Protein AF-A0A923S3T4-F1 (afdb_monomer)

Radius of gyration: 33.27 Å; Cα contacts (8 Å, |Δi|>4): 1297; chains: 1; bounding box: 124×76×92 Å

Foldseek 3Di:
DDDDDDDDDDDDDDDDDDDDDYDDDDDDDDDDDDPDDDPDDPDPDPPPADPQLCQQEPPVQLVVCQVVLVPWKFKKKWAFDDDDDDDDPDPVSVVVVQVVRLVVLVVLVVVLCVQLPDPQWAFPDDDSSHNMTTIIGNHSVSVSSSSPDPGTRHMGGPDDDDQFVVQQCVLQPQVVCVVVVQQLAPAEEEEAEQAAPQCFVLQVNAPDQCPPVSGQANATEEQQDPPVDRGPACLSHQLVQLLCSRRVNYHYHYQRQDDHPDGDLVSVLVSLVVCLVCCVVRVYQEYEALDFDPPAWDLAADQVASCQVSLVSCLVSNYQYQYQQFFQQAARTGGPPCSHPRYQYEFAAASAWDAKDDDPRDIDRTHHHLAGDSRTHYHPSHLAYGHFAQRQGSNDTDGGSSNGRSSLSSLSSSCCDPPAPVPDRPVSSSLLQFQQFCWGAHPVHRDIGGYNHSVSSRDQDCGLALLSVVQLLCLQQQLFFDALVSSVVRRVLCVVQVAGSDLQSLLVCCVPGPSSVCSLVCSCPPPSSCVVAPPPQQLLNLQQVSCCSQALHGDDPVRSCVLNVCCVVPVDPSSSSSSVVNNVQCVVVDQSVLQNSLLSLLSVLLNVVCDDPLLSVLCDDDVLSVLRSVLSSPGHNPDDSVVSSVVSVVSSVVSSVPDD

Organism: NCBI:txid2079448

Secondary structure (DSSP, 8-state):
---------------------------------S--PPPPPPP---TT--HHHHTTS-HHHHHHHHHHHTTS-EEEEEEE--------SSHHHHHHHHHHHHHHHHHHHHHHHHHH-BTTEEEEEEETTTTEEEEEE-SHHHHHHHHH-TTEEEEEE------THHHHHHHTTHHHHHHTT-S-TT-EEEEEESB--TTSGGGT--SBTTBSTT-SEEEEEE-S-----SBSSSHHHHHHHHHHHHSTT-EEEEEE--BTTB--HHHHHHHHHHHHHTHHHHTEEEEEE----TT--BSS--TTSTTHHHHHHHHHTT-EEEEE--SS--SS-B-TTTTSTT-EEEEEE-SS--S-EEETTEEESS--TTPBPTT---STT--EEEE-SSEEETTEEE-SHHHHHHHHHHHHHHHTSTTS-TT--HHHHHHHHHHHSEEEE-TTT--EEEE--HHHHTS----SSHHHHHHHHIIIIISSPPPHHHHHHHHHHHHHTT--SSHHHHHHHTTT-HHHHHHHHHHHTSHHHHHHS-TTS-HHHHHHHHHHHHHSSPPPHHHHHHHHHHHHTTSS-HHHHHHHHHHHHHHHTSHHHHHHHHHHHHHHHHHHH--SHHHHHHS-HHHHHHHHHHHHHT--TT--TTTTHHHHHHHHHHHHTT--

Mean predicted aligned error: 18.48 Å

Solvent-accessible surface area (backbone atoms only — not comparable to full-atom values): 34644 Å² total; per-residue (Å²): 139,84,86,88,87,82,90,86,83,85,91,88,79,84,87,88,85,85,89,86,86,85,90,86,82,91,86,86,91,84,89,86,84,96,86,70,85,72,79,80,75,76,74,84,74,65,87,91,61,56,73,76,31,53,73,24,35,56,71,68,60,50,55,50,50,48,59,43,28,77,78,39,66,43,58,30,36,41,33,39,65,75,83,79,88,80,90,61,94,44,73,67,50,40,52,51,52,51,52,54,48,30,55,51,30,49,54,52,51,50,54,52,46,71,77,54,56,53,94,35,35,42,83,76,43,81,44,65,92,41,50,38,36,36,30,35,28,49,31,57,68,36,50,49,54,52,42,65,34,84,63,43,52,35,50,43,76,66,72,91,84,73,76,38,51,69,41,38,35,57,70,25,30,33,61,65,32,43,75,70,73,46,25,3,45,82,20,15,36,34,39,47,32,37,21,39,57,44,54,40,71,72,28,48,45,20,82,45,62,42,26,52,84,68,16,29,36,55,38,73,47,72,64,50,54,90,73,85,60,50,35,86,74,48,60,19,28,24,36,51,24,36,21,39,65,49,7,66,44,27,33,33,32,29,28,14,19,27,58,77,96,45,63,52,72,70,23,47,51,49,46,52,52,51,50,52,75,39,20,81,87,55,36,36,45,21,34,26,34,55,53,60,46,86,92,45,80,32,66,52,77,33,71,87,40,91,45,19,66,57,34,46,52,29,44,75,68,54,25,46,42,21,17,8,14,31,62,73,34,36,54,54,17,22,10,50,57,26,24,15,50,66,45,44,17,16,18,18,14,24,42,47,70,73,51,59,48,79,52,101,79,38,68,35,85,58,47,30,56,62,35,54,40,60,35,24,12,28,36,85,71,46,53,32,30,27,47,10,49,68,42,36,19,65,92,38,70,48,65,35,9,38,46,6,15,21,47,53,31,11,45,49,26,25,38,53,6,84,86,62,47,50,85,52,50,74,64,51,52,51,47,33,40,45,74,37,15,49,83,30,58,32,86,88,63,69,52,70,41,18,28,45,23,51,54,55,34,63,54,78,70,52,49,74,31,41,52,37,35,42,30,41,46,28,26,39,68,66,29,22,52,38,50,60,66,57,36,52,51,54,19,49,48,35,54,75,53,72,46,60,27,38,54,54,60,32,51,68,31,40,86,76,34,71,48,46,31,51,53,50,48,46,55,47,70,28,74,67,28,42,70,77,56,40,90,88,55,49,58,55,58,47,51,30,51,38,28,31,41,37,38,49,40,75,53,52,73,68,61,38,53,52,55,28,50,35,39,76,72,62,79,35,52,73,47,56,44,50,49,46,54,56,23,52,32,50,75,66,65,43,65,49,21,40,5,37,42,38,36,32,36,46,23,50,55,44,28,65,70,46,71,47,74,66,42,52,64,27,66,47,62,71,69,32,52,49,54,42,25,59,56,46,57,74,34,28,55,83,54,55,60,73,76,42,46,61,58,44,54,52,49,50,54,54,29,47,70,66,55,133

InterPro domains:
  IPR000209 Peptidase S8/S53 domain [PF00082] (184-426)
  IPR015500 Peptidase S8, subtilisin-related [PR00723] (184-203)
  IPR015500 Peptidase S8, subtilisin-related [PR00723] (231-244)
  IPR015500 Peptidase S8, subtilisin-related [PR00723] (399-415)
  IPR022398 Peptidase S8, subtilisin, His-active site [PS00137] (235-245)
  IPR023828 Peptidase S8, subtilisin, Ser-active site [PS00138] (400-410)
  IPR025282 Domain of unknown function DUF4214 [PF13946] (522-583)
  IPR036852 Peptidase S8/S53 domain superfamily [G3DSA:3.40.50.200] (167-463)
  IPR036852 Peptidase S8/S53 domain superfamily [SSF52743] (152-428)
  IPR050131 Subtilisin-like serine protease [PTHR43806] (141-420)

Nearest PDB structures (foldseek):
  3lpa-assembly1_A  TM=7.511E-01  e=7.456E-12  Dichelobacter nodosus VCS1703A
  3lpd-assembly1_A  TM=7.662E-01  e=2.166E-11  Dichelobacter nodosus VCS1703A
  7w2a-assembly2_B  TM=7.311E-01  e=2.279E-11  Burkholderia gladioli pv. gladioli
  3lpc-assembly1_A  TM=6.892E-01  e=1.064E-11  Dichelobacter nodosus
  4zoq-assembly5_M  TM=7.182E-01  e=2.654E-11  Bacillus licheniformis

Structure (mmCIF, N/CA/C/O backbone):
data_AF-A0A923S3T4-F1
#
_entry.id   AF-A0A923S3T4-F1
#
loop_
_atom_site.group_PDB
_atom_site.id
_atom_site.type_symbol
_atom_site.label_atom_id
_atom_site.label_alt_id
_atom_site.label_comp_id
_atom_site.label_asym_id
_atom_site.label_entity_id
_atom_site.label_seq_id
_atom_site.pdbx_PDB_ins_code
_atom_site.Cartn_x
_atom_site.Cartn_y
_atom_site.Cartn_z
_atom_site.occupancy
_atom_site.B_iso_or_equiv
_atom_site.auth_seq_id
_atom_site.auth_comp_id
_atom_site.auth_asym_id
_atom_site.auth_atom_id
_atom_site.pdbx_PDB_model_num
ATOM 1 N N . MET A 1 1 ? 83.024 5.470 1.714 1.00 37.91 1 MET A N 1
ATOM 2 C CA . MET A 1 1 ? 83.608 6.808 1.954 1.00 37.91 1 MET A CA 1
ATOM 3 C C . MET A 1 1 ? 82.490 7.787 2.253 1.00 37.91 1 MET A C 1
ATOM 5 O O . MET A 1 1 ? 81.376 7.603 1.789 1.00 37.91 1 MET A O 1
ATOM 9 N N . ASN A 1 2 ? 82.812 8.735 3.115 1.00 34.12 2 ASN A N 1
ATOM 10 C CA . ASN A 1 2 ? 81.953 9.596 3.912 1.00 34.12 2 ASN A CA 1
ATOM 11 C C . ASN A 1 2 ? 81.369 10.822 3.170 1.00 34.12 2 ASN A C 1
ATOM 13 O O . ASN A 1 2 ? 81.999 11.347 2.261 1.00 34.12 2 ASN A O 1
ATOM 17 N N . LEU A 1 3 ? 80.278 11.334 3.763 1.00 29.72 3 LEU A N 1
ATOM 18 C CA . LEU A 1 3 ? 79.992 12.740 4.120 1.00 29.72 3 LEU A CA 1
ATOM 19 C C . LEU A 1 3 ? 79.244 13.716 3.173 1.00 29.72 3 LEU A C 1
ATOM 21 O O . LEU A 1 3 ? 79.807 14.288 2.253 1.00 29.72 3 LEU A O 1
ATOM 25 N N . LYS A 1 4 ? 78.036 14.066 3.659 1.00 33.41 4 LYS A N 1
ATOM 26 C CA . LYS A 1 4 ? 77.518 15.418 3.988 1.00 33.41 4 LYS A CA 1
ATOM 27 C C . LYS A 1 4 ? 77.291 16.439 2.861 1.00 33.41 4 LYS A C 1
ATOM 29 O O . LYS A 1 4 ? 78.221 17.091 2.410 1.00 33.41 4 LYS A O 1
ATOM 34 N N . THR A 1 5 ? 76.018 16.812 2.680 1.00 40.06 5 THR A N 1
ATOM 35 C CA . THR A 1 5 ? 75.537 18.147 3.101 1.00 40.06 5 THR A CA 1
ATOM 36 C C . THR A 1 5 ? 74.084 18.064 3.619 1.00 40.06 5 THR A C 1
ATOM 38 O O . THR A 1 5 ? 73.236 17.384 3.053 1.00 40.06 5 THR A O 1
ATOM 41 N N . THR A 1 6 ? 73.893 18.703 4.769 1.00 34.22 6 THR A N 1
ATOM 42 C CA . THR A 1 6 ? 72.821 18.769 5.788 1.00 34.22 6 THR A CA 1
ATOM 43 C C . THR A 1 6 ? 71.635 19.643 5.310 1.00 34.22 6 THR A C 1
ATOM 45 O O . THR A 1 6 ? 71.880 20.650 4.661 1.00 34.22 6 THR A O 1
ATOM 48 N N . LEU A 1 7 ? 70.349 19.268 5.407 1.00 28.02 7 LEU A N 1
ATOM 49 C CA . LEU A 1 7 ? 69.418 19.283 6.561 1.00 28.02 7 LEU A CA 1
ATOM 50 C C . LEU A 1 7 ? 69.197 20.671 7.208 1.00 28.02 7 LEU A C 1
ATOM 52 O O . LEU A 1 7 ? 69.965 21.032 8.089 1.00 28.02 7 LEU A O 1
ATOM 56 N N . VAL A 1 8 ? 68.116 21.394 6.860 1.00 29.69 8 VAL A N 1
ATOM 57 C CA . VAL A 1 8 ? 67.507 22.449 7.707 1.00 29.69 8 VAL A CA 1
ATOM 58 C C . VAL A 1 8 ? 65.981 22.537 7.480 1.00 29.69 8 VAL A C 1
ATOM 60 O O . VAL A 1 8 ? 65.520 22.938 6.419 1.00 29.69 8 VAL A O 1
ATOM 63 N N . LEU A 1 9 ? 65.263 22.181 8.553 1.00 25.95 9 LEU A N 1
ATOM 64 C CA . LEU A 1 9 ? 63.922 22.569 9.024 1.00 25.95 9 LEU A CA 1
ATOM 65 C C . LEU A 1 9 ? 62.638 22.127 8.295 1.00 25.95 9 LEU A C 1
ATOM 67 O O . LEU A 1 9 ? 62.115 22.777 7.396 1.00 25.95 9 LEU A O 1
ATOM 71 N N . ALA A 1 10 ? 62.028 21.102 8.893 1.00 30.08 10 ALA A N 1
ATOM 72 C CA . ALA A 1 10 ? 60.587 21.007 9.089 1.00 30.08 10 ALA A CA 1
ATOM 73 C C . ALA A 1 10 ? 60.154 21.757 10.373 1.00 30.08 10 ALA A C 1
ATOM 75 O O . ALA A 1 10 ? 60.965 21.906 11.287 1.00 30.08 10 ALA A O 1
ATOM 76 N N . ALA A 1 11 ? 58.853 22.084 10.437 1.00 27.28 11 ALA A N 1
ATOM 77 C CA . ALA A 1 11 ? 58.000 22.374 11.608 1.00 27.28 11 ALA A CA 1
ATOM 78 C C . ALA A 1 11 ? 57.507 23.824 11.772 1.00 27.28 11 ALA A C 1
ATOM 80 O O . ALA A 1 11 ? 58.253 24.684 12.222 1.00 27.28 11 ALA A O 1
ATOM 81 N N . THR A 1 12 ? 56.212 24.032 11.477 1.00 26.95 12 THR A N 1
ATOM 82 C CA . THR A 1 12 ? 55.164 24.847 12.162 1.00 26.95 12 THR A CA 1
ATOM 83 C C . THR A 1 12 ? 54.110 25.255 11.118 1.00 26.95 12 THR A C 1
ATOM 85 O O . THR A 1 12 ? 54.467 25.545 9.987 1.00 26.95 12 THR A O 1
ATOM 88 N N . LEU A 1 13 ? 52.802 25.323 11.356 1.00 24.34 13 LEU A N 1
ATOM 89 C CA . LEU A 1 13 ? 51.891 24.863 12.402 1.00 24.34 13 LEU A CA 1
ATOM 90 C C . LEU A 1 13 ? 50.471 25.084 11.820 1.00 24.34 13 LEU A C 1
ATOM 92 O O . LEU A 1 13 ? 50.278 25.925 10.944 1.00 24.34 13 LEU A O 1
ATOM 96 N N . LEU A 1 14 ? 49.491 24.332 12.317 1.00 28.16 14 LEU A N 1
ATOM 97 C CA . LEU A 1 14 ? 48.056 24.530 12.103 1.00 28.16 14 LEU A CA 1
ATOM 98 C C . LEU A 1 14 ? 47.557 25.957 12.440 1.00 28.16 14 LEU A C 1
ATOM 100 O O . LEU A 1 14 ? 48.121 26.626 13.301 1.00 28.16 14 LEU A O 1
ATOM 104 N N . ALA A 1 15 ? 46.369 26.256 11.887 1.00 29.38 15 ALA A N 1
ATOM 105 C CA . ALA A 1 15 ? 45.382 27.281 12.269 1.00 29.38 15 ALA A CA 1
ATOM 106 C C . ALA A 1 15 ? 45.667 28.709 11.756 1.00 29.38 15 ALA A C 1
ATOM 108 O O . ALA A 1 15 ? 46.656 29.341 12.097 1.00 29.38 15 ALA A O 1
ATOM 109 N N . THR A 1 16 ? 44.801 29.290 10.922 1.00 27.28 16 THR A N 1
ATOM 110 C CA . THR A 1 16 ? 43.596 29.998 11.389 1.00 27.28 16 THR A CA 1
ATOM 111 C C . THR A 1 16 ? 42.735 30.467 10.199 1.00 27.28 16 THR A C 1
ATOM 113 O O . THR A 1 16 ? 43.250 30.845 9.152 1.00 27.28 16 THR A O 1
ATOM 116 N N . VAL A 1 17 ? 41.413 30.469 10.381 1.00 33.53 17 VAL A N 1
ATOM 117 C CA . VAL A 1 17 ? 40.420 31.265 9.625 1.00 33.53 17 VAL A CA 1
ATOM 118 C C . VAL A 1 17 ? 39.873 32.281 10.639 1.00 33.53 17 VAL A C 1
ATOM 120 O O . VAL A 1 17 ? 39.628 31.854 11.772 1.00 33.53 17 VAL A O 1
ATOM 123 N N . PRO A 1 18 ? 39.726 33.593 10.332 1.00 39.88 18 PRO A N 1
ATOM 124 C CA . PRO A 1 18 ? 38.372 34.111 10.051 1.00 39.88 18 PRO A CA 1
ATOM 125 C C . PRO A 1 18 ? 38.239 35.372 9.151 1.00 39.88 18 PRO A C 1
ATOM 127 O O . PRO A 1 18 ? 39.104 36.235 9.112 1.00 39.88 18 PRO A O 1
ATOM 130 N N . HIS A 1 19 ? 37.076 35.445 8.480 1.00 29.33 19 HIS A N 1
ATOM 131 C CA . HIS A 1 19 ? 36.186 36.596 8.196 1.00 29.33 19 HIS A CA 1
ATOM 132 C C . HIS A 1 19 ? 36.748 38.023 7.993 1.00 29.33 19 HIS A C 1
ATOM 134 O O . HIS A 1 19 ? 37.270 38.609 8.933 1.00 29.33 19 HIS A O 1
ATOM 140 N N . ALA A 1 20 ? 36.364 38.670 6.877 1.00 25.81 20 ALA A N 1
ATOM 141 C CA . ALA A 1 20 ? 35.712 39.996 6.891 1.00 25.81 20 ALA A CA 1
ATOM 142 C C . ALA A 1 20 ? 35.075 40.371 5.532 1.00 25.81 20 ALA A C 1
ATOM 144 O O . ALA A 1 20 ? 35.635 40.137 4.466 1.00 25.81 20 ALA A O 1
ATOM 145 N N . LEU A 1 21 ? 33.882 40.962 5.631 1.00 27.09 21 LEU A N 1
ATOM 146 C CA . LEU A 1 21 ? 33.008 41.519 4.595 1.00 27.09 21 LEU A CA 1
ATOM 147 C C . LEU A 1 21 ? 33.441 42.925 4.118 1.00 27.09 21 LEU A C 1
ATOM 149 O O . LEU A 1 21 ? 34.041 43.673 4.882 1.00 27.09 21 LEU A O 1
ATOM 153 N N . ALA A 1 22 ? 32.909 43.298 2.942 1.00 26.75 22 ALA A N 1
ATOM 154 C CA . ALA A 1 22 ? 32.239 44.577 2.622 1.00 26.75 22 ALA A CA 1
ATOM 155 C C . ALA A 1 22 ? 32.907 45.584 1.651 1.00 26.75 22 ALA A C 1
ATOM 157 O O . ALA A 1 22 ? 33.952 46.153 1.938 1.00 26.75 22 ALA A O 1
ATOM 158 N N . GLN A 1 23 ? 32.100 45.925 0.622 1.00 27.62 23 GLN A N 1
ATOM 159 C CA . GLN A 1 23 ? 31.897 47.246 -0.023 1.00 27.62 23 GLN A CA 1
ATOM 160 C C . GLN A 1 23 ? 32.997 47.748 -0.979 1.00 27.62 23 GLN A C 1
ATOM 162 O O . GLN A 1 23 ? 34.160 47.802 -0.620 1.00 27.62 23 GLN A O 1
ATOM 167 N N . ARG A 1 24 ? 32.732 48.138 -2.237 1.00 29.92 24 ARG A N 1
ATOM 168 C CA . ARG A 1 24 ? 31.842 49.175 -2.839 1.00 29.92 24 ARG A CA 1
ATOM 169 C C . ARG A 1 24 ? 32.012 49.032 -4.380 1.00 29.92 24 ARG A C 1
ATOM 171 O O . ARG A 1 24 ? 33.018 48.471 -4.788 1.00 29.92 24 ARG A O 1
ATOM 178 N N . ALA A 1 25 ? 31.203 49.510 -5.325 1.00 28.27 25 ALA A N 1
ATOM 179 C CA . ALA A 1 25 ? 30.063 50.421 -5.412 1.00 28.27 25 ALA A CA 1
ATOM 180 C C . ALA A 1 25 ? 29.362 50.156 -6.771 1.00 28.27 25 ALA A C 1
ATOM 182 O O . ALA A 1 25 ? 29.994 49.634 -7.688 1.00 28.27 25 ALA A O 1
ATOM 183 N N . GLY A 1 26 ? 28.071 50.483 -6.880 1.00 25.22 26 GLY A N 1
ATOM 184 C CA . GLY A 1 26 ? 27.229 50.144 -8.032 1.00 25.22 26 GLY A CA 1
ATOM 185 C C . GLY A 1 26 ? 27.039 51.230 -9.093 1.00 25.22 26 GLY A C 1
ATOM 186 O O . GLY A 1 26 ? 27.635 52.299 -9.019 1.00 25.22 26 GLY A O 1
ATOM 187 N N . ALA A 1 27 ? 26.157 50.924 -10.045 1.00 27.61 27 ALA A N 1
ATOM 188 C CA . ALA A 1 27 ? 25.274 51.838 -10.770 1.00 27.61 27 ALA A CA 1
ATOM 189 C C . ALA A 1 27 ? 24.210 50.996 -11.508 1.00 27.61 27 ALA A C 1
ATOM 191 O O . ALA A 1 27 ? 24.498 49.891 -11.963 1.00 27.61 27 ALA A O 1
ATOM 192 N N . ASP A 1 28 ? 22.992 51.525 -11.539 1.00 24.31 28 ASP A N 1
ATOM 193 C CA . ASP A 1 28 ? 21.716 50.907 -11.933 1.00 24.31 28 ASP A CA 1
ATOM 194 C C . ASP A 1 28 ? 21.360 51.299 -13.410 1.00 24.31 28 ASP A C 1
ATOM 196 O O . ASP A 1 28 ? 22.237 51.820 -14.101 1.00 24.31 28 ASP A O 1
ATOM 200 N N . PRO A 1 29 ? 20.138 51.095 -13.948 1.00 51.12 29 PRO A N 1
ATOM 201 C CA . PRO A 1 29 ? 19.750 50.023 -14.878 1.00 51.12 29 PRO A CA 1
ATOM 202 C C . PRO A 1 29 ? 19.329 50.512 -16.293 1.00 51.12 29 PRO A C 1
ATOM 204 O O . PRO A 1 29 ? 19.037 51.685 -16.467 1.00 51.12 29 PRO A O 1
ATOM 207 N N . GLU A 1 30 ? 19.255 49.613 -17.294 1.00 24.75 30 GLU A N 1
ATOM 208 C CA . GLU A 1 30 ? 18.131 49.474 -18.264 1.00 24.75 30 GLU A CA 1
ATOM 209 C C . GLU A 1 30 ? 18.436 48.532 -19.464 1.00 24.75 30 GLU A C 1
ATOM 211 O O . GLU A 1 30 ? 19.336 48.756 -20.265 1.00 24.75 30 GLU A O 1
ATOM 216 N N . THR A 1 31 ? 17.593 47.492 -19.577 1.00 28.00 31 THR A N 1
ATOM 217 C CA . THR A 1 31 ? 17.049 46.804 -20.777 1.00 28.00 31 THR A CA 1
ATOM 218 C C . THR A 1 31 ? 17.965 46.211 -21.871 1.00 28.00 31 THR A C 1
ATOM 220 O O . THR A 1 31 ? 18.631 46.947 -22.585 1.00 28.00 31 THR A O 1
ATOM 223 N N . VAL A 1 32 ? 17.863 44.881 -22.106 1.00 25.69 32 VAL A N 1
ATOM 224 C CA . VAL A 1 32 ? 17.386 44.223 -23.365 1.00 25.69 32 VAL A CA 1
ATOM 225 C C . VAL A 1 32 ? 17.459 42.665 -23.273 1.00 25.69 32 VAL A C 1
ATOM 227 O O . VAL A 1 32 ? 18.531 42.094 -23.130 1.00 25.69 32 VAL A O 1
ATOM 230 N N . SER A 1 33 ? 16.286 42.015 -23.416 1.00 25.41 33 SER A N 1
ATOM 231 C CA . SER A 1 33 ? 15.932 40.651 -23.919 1.00 25.41 33 SER A CA 1
ATOM 232 C C . SER A 1 33 ? 16.557 39.336 -23.353 1.00 25.41 33 SER A C 1
ATOM 234 O O . SER A 1 33 ? 17.753 39.108 -23.520 1.00 25.41 33 SER A O 1
ATOM 236 N N . PRO A 1 34 ? 15.760 38.367 -22.819 1.00 26.50 34 PRO A N 1
ATOM 237 C CA . PRO A 1 34 ? 16.255 37.124 -22.207 1.00 26.50 34 PRO A CA 1
ATOM 238 C C . PRO A 1 34 ? 16.093 35.853 -23.079 1.00 26.50 34 PRO A C 1
ATOM 240 O O . PRO A 1 34 ? 15.672 34.813 -22.578 1.00 26.50 34 PRO A O 1
ATOM 243 N N . PHE A 1 35 ? 16.437 35.887 -24.372 1.00 33.00 35 PHE A N 1
ATOM 244 C CA . PHE A 1 35 ? 16.514 34.666 -25.199 1.00 33.00 35 PHE A CA 1
ATOM 245 C C . PHE A 1 35 ? 17.800 34.614 -26.028 1.00 33.00 35 PHE A C 1
ATOM 247 O O . PHE A 1 35 ? 17.800 34.721 -27.250 1.00 33.00 35 PHE A O 1
ATOM 254 N N . GLY A 1 36 ? 18.915 34.406 -25.332 1.00 28.98 36 GLY A N 1
ATOM 255 C CA . GLY A 1 36 ? 20.171 33.941 -25.906 1.00 28.98 36 GLY A CA 1
ATOM 256 C C . GLY A 1 36 ? 20.724 32.842 -25.011 1.00 28.98 36 GLY A C 1
ATOM 257 O O . GLY A 1 36 ? 21.103 33.103 -23.873 1.00 28.98 36 GLY A O 1
ATOM 258 N N . LYS A 1 37 ? 20.727 31.601 -25.502 1.00 31.27 37 LYS A N 1
ATOM 259 C CA . LYS A 1 37 ? 21.390 30.461 -24.858 1.00 31.27 37 LYS A CA 1
ATOM 260 C C . LYS A 1 37 ? 22.851 30.856 -24.571 1.00 31.27 37 LYS A C 1
ATOM 262 O O . LYS A 1 37 ? 23.557 31.158 -25.535 1.00 31.27 37 LYS A O 1
ATOM 267 N N . PRO A 1 38 ? 23.331 30.859 -23.313 1.00 30.19 38 PRO A N 1
ATOM 268 C CA . PRO A 1 38 ? 24.754 31.028 -23.062 1.00 30.19 38 PRO A CA 1
ATOM 269 C C . PRO A 1 38 ? 25.504 29.883 -23.757 1.00 30.19 38 PRO A C 1
ATOM 271 O O . PRO A 1 38 ? 25.008 28.747 -23.737 1.00 30.19 38 PRO A O 1
ATOM 274 N N . PRO A 1 39 ? 26.670 30.127 -24.381 1.00 32.09 39 PRO A N 1
ATOM 275 C CA . PRO A 1 39 ? 27.515 29.030 -24.822 1.00 32.09 39 PRO A CA 1
ATOM 276 C C . PRO A 1 39 ? 27.784 28.127 -23.617 1.00 32.09 39 PRO A C 1
ATOM 278 O O . PRO A 1 39 ? 28.031 28.611 -22.511 1.00 32.09 39 PRO A O 1
ATOM 281 N N . ALA A 1 40 ? 27.659 26.815 -23.827 1.00 33.09 40 ALA A N 1
ATOM 282 C CA . ALA A 1 40 ? 27.907 25.827 -22.791 1.00 33.09 40 ALA A CA 1
ATOM 283 C C . ALA A 1 40 ? 29.273 26.111 -22.157 1.00 33.09 40 ALA A C 1
ATOM 285 O O . ALA A 1 40 ? 30.286 26.134 -22.858 1.00 33.09 40 ALA A O 1
ATOM 286 N N . ALA A 1 41 ? 29.289 26.345 -20.844 1.00 33.47 41 ALA A N 1
ATOM 287 C CA . ALA A 1 41 ? 30.535 26.352 -20.102 1.00 33.47 41 ALA A CA 1
ATOM 288 C C . ALA A 1 41 ? 31.233 25.004 -20.360 1.00 33.47 41 ALA A C 1
ATOM 290 O O . ALA A 1 41 ? 30.562 23.964 -20.297 1.00 33.47 41 ALA A O 1
ATOM 291 N N . PRO A 1 42 ? 32.533 24.988 -20.700 1.00 34.47 42 PRO A N 1
ATOM 292 C CA . PRO A 1 42 ? 33.256 23.735 -20.817 1.00 34.47 42 PRO A CA 1
ATOM 293 C C . PRO A 1 42 ? 33.136 22.979 -19.491 1.00 34.47 42 PRO A C 1
ATOM 295 O O . PRO A 1 42 ? 33.202 23.575 -18.413 1.00 34.47 42 PRO A O 1
ATOM 298 N N . ALA A 1 43 ? 32.907 21.667 -19.584 1.00 34.91 43 ALA A N 1
ATOM 299 C CA . ALA A 1 43 ? 32.953 20.778 -18.431 1.00 34.91 43 ALA A CA 1
ATOM 300 C C . ALA A 1 43 ? 34.253 21.039 -17.651 1.00 34.91 43 ALA A C 1
ATOM 302 O O . ALA A 1 43 ? 35.275 21.286 -18.296 1.00 34.91 43 ALA A O 1
ATOM 303 N N . PRO A 1 44 ? 34.242 20.996 -16.307 1.00 33.25 44 PRO A N 1
ATOM 304 C CA . PRO A 1 44 ? 35.455 21.222 -15.538 1.00 33.25 44 PRO A CA 1
ATOM 305 C C . PRO A 1 44 ? 36.502 20.198 -15.985 1.00 33.25 44 PRO A C 1
ATOM 307 O O . PRO A 1 44 ? 36.307 18.990 -15.828 1.00 33.25 44 PRO A O 1
ATOM 310 N N . GLU A 1 45 ? 37.576 20.684 -16.612 1.00 39.25 45 GLU A N 1
ATOM 311 C CA . GLU A 1 45 ? 38.766 19.887 -16.869 1.00 39.25 45 GLU A CA 1
ATOM 312 C C . GLU A 1 45 ? 39.230 19.341 -15.521 1.00 39.25 45 GLU A C 1
ATOM 314 O O . GLU A 1 45 ? 39.405 20.077 -14.551 1.00 39.25 45 GLU A O 1
ATOM 319 N N . VAL A 1 46 ? 39.376 18.023 -15.432 1.00 48.22 46 VAL A N 1
ATOM 320 C CA . VAL A 1 46 ? 40.086 17.413 -14.312 1.00 48.22 46 VAL A CA 1
ATOM 321 C C . VAL A 1 46 ? 41.529 17.887 -14.458 1.00 48.22 46 VAL A C 1
ATOM 323 O O . VAL A 1 46 ? 42.200 17.439 -15.389 1.00 48.22 46 VAL A O 1
ATOM 326 N N . ASP A 1 47 ? 41.949 18.840 -13.619 1.00 50.28 47 ASP A N 1
ATOM 327 C CA . ASP A 1 47 ? 43.245 19.529 -13.693 1.00 50.28 47 ASP A CA 1
ATOM 328 C C . ASP A 1 47 ? 44.371 18.584 -14.166 1.00 50.28 47 ASP A C 1
ATOM 330 O O . ASP A 1 47 ? 44.740 17.628 -13.478 1.00 50.28 47 ASP A O 1
ATOM 334 N N . GLY A 1 48 ? 44.900 18.837 -15.372 1.00 62.50 48 GLY A N 1
ATOM 335 C CA . GLY A 1 48 ? 46.109 18.191 -15.903 1.00 62.50 48 GLY A CA 1
ATOM 336 C C . GLY A 1 48 ? 45.950 17.011 -16.881 1.00 62.50 48 GLY A C 1
ATOM 337 O O . GLY A 1 48 ? 46.968 16.445 -17.282 1.00 62.50 48 GLY A O 1
ATOM 338 N N . LEU A 1 49 ? 44.741 16.622 -17.306 1.00 67.06 49 LEU A N 1
ATOM 339 C CA . LEU A 1 49 ? 44.532 15.554 -18.307 1.00 67.06 49 LEU A CA 1
ATOM 340 C C . LEU A 1 49 ? 44.282 16.109 -19.726 1.00 67.06 49 LEU A C 1
ATOM 342 O O . LEU A 1 49 ? 43.353 16.892 -19.905 1.00 67.06 49 LEU A O 1
ATOM 346 N N . PRO A 1 50 ? 45.014 15.663 -20.771 1.00 79.75 50 PRO A N 1
ATOM 347 C CA . PRO A 1 50 ? 44.716 16.048 -22.151 1.00 79.75 50 PRO A CA 1
ATOM 348 C C . PRO A 1 50 ? 43.287 15.670 -22.566 1.00 79.75 50 PRO A C 1
ATOM 350 O O . PRO A 1 50 ? 42.808 14.579 -22.244 1.00 79.75 50 PRO A O 1
ATOM 353 N N . ALA A 1 51 ? 42.628 16.523 -23.357 1.00 70.69 51 ALA A N 1
ATOM 354 C CA . ALA A 1 51 ? 41.233 16.345 -23.778 1.00 70.69 51 ALA A CA 1
ATOM 355 C C . ALA A 1 51 ? 40.942 14.988 -24.456 1.00 70.69 51 ALA A C 1
ATOM 357 O O . ALA A 1 51 ? 39.830 14.468 -24.364 1.00 70.69 51 ALA A O 1
ATOM 358 N N . THR A 1 52 ? 41.933 14.389 -25.124 1.00 74.00 52 THR A N 1
ATOM 359 C CA . THR A 1 52 ? 41.821 13.056 -25.740 1.00 74.00 52 THR A CA 1
ATOM 360 C C . THR A 1 52 ? 41.776 11.923 -24.715 1.00 74.00 52 THR A C 1
ATOM 362 O O . THR A 1 52 ? 41.075 10.942 -24.936 1.00 74.00 52 THR A O 1
ATOM 365 N N . ALA A 1 53 ? 42.470 12.057 -23.585 1.00 78.19 53 ALA A N 1
ATOM 366 C CA . ALA A 1 53 ? 42.449 11.095 -22.486 1.00 78.19 53 ALA A CA 1
ATOM 367 C C . ALA A 1 53 ? 41.181 11.246 -21.630 1.00 78.19 53 ALA A C 1
ATOM 369 O O . ALA A 1 53 ? 40.582 10.248 -21.233 1.00 78.19 53 ALA A O 1
ATOM 370 N N . ALA A 1 54 ? 40.722 12.483 -21.414 1.00 72.06 54 ALA A N 1
ATOM 371 C CA . ALA A 1 54 ? 39.497 12.773 -20.666 1.00 72.06 54 ALA A CA 1
ATOM 372 C C . ALA A 1 54 ? 38.231 12.183 -21.319 1.00 72.06 54 ALA A C 1
ATOM 374 O O . ALA A 1 54 ? 37.287 11.835 -20.622 1.00 72.06 54 ALA A O 1
ATOM 375 N N . ARG A 1 55 ? 38.207 12.011 -22.650 1.00 76.75 55 ARG A N 1
ATOM 376 C CA . ARG A 1 55 ? 37.068 11.407 -23.374 1.00 76.75 55 ARG A CA 1
ATOM 377 C C . ARG A 1 55 ? 36.941 9.891 -23.204 1.00 76.75 55 ARG A C 1
ATOM 379 O O . ARG A 1 55 ? 35.893 9.342 -23.526 1.00 76.75 55 ARG A O 1
ATOM 386 N N . LYS A 1 56 ? 37.982 9.215 -22.711 1.00 82.12 56 LYS A N 1
ATOM 387 C CA . LYS A 1 56 ? 38.031 7.747 -22.588 1.00 82.12 56 LYS A CA 1
ATOM 388 C C . LYS A 1 56 ? 37.458 7.230 -21.272 1.00 82.12 56 LYS A C 1
ATOM 390 O O . LYS A 1 56 ? 37.331 6.024 -21.088 1.00 82.12 56 LYS A O 1
ATOM 395 N N . VAL A 1 57 ? 37.144 8.119 -20.336 1.00 70.56 57 VAL A N 1
ATOM 396 C CA . VAL A 1 57 ? 36.621 7.770 -19.015 1.00 70.56 57 VAL A CA 1
ATOM 397 C C . VAL A 1 57 ? 35.619 8.827 -18.585 1.00 70.56 57 VAL A C 1
ATOM 399 O O . VAL A 1 57 ? 35.831 10.019 -18.780 1.00 70.56 57 VAL A O 1
ATOM 402 N N . GLN A 1 58 ? 34.507 8.407 -17.989 1.00 69.69 58 GLN A N 1
ATOM 403 C CA . GLN A 1 58 ? 33.544 9.368 -17.461 1.00 69.69 58 GLN A CA 1
ATOM 404 C C . GLN A 1 58 ? 34.158 10.131 -16.272 1.00 69.69 58 GLN A C 1
ATOM 406 O O . GLN A 1 58 ? 34.784 9.495 -15.417 1.00 69.69 58 GLN A O 1
ATOM 411 N N . PRO A 1 59 ? 33.941 11.457 -16.148 1.00 61.47 59 PRO A N 1
ATOM 412 C CA . PRO A 1 59 ? 34.539 12.262 -15.078 1.00 61.47 59 PRO A CA 1
ATOM 413 C C . PRO A 1 59 ? 34.286 11.710 -13.667 1.00 61.47 59 PRO A C 1
ATOM 415 O O . PRO A 1 59 ? 35.184 11.699 -12.828 1.00 61.47 59 PRO A O 1
ATOM 418 N N . GLN A 1 60 ? 33.087 11.173 -13.425 1.00 50.62 60 GLN A N 1
ATOM 419 C CA . GLN A 1 60 ? 32.690 10.585 -12.141 1.00 50.62 60 GLN A CA 1
ATOM 420 C C . GLN A 1 60 ? 33.457 9.291 -11.828 1.00 50.62 60 GLN A C 1
ATOM 422 O O . GLN A 1 60 ? 33.920 9.090 -10.706 1.00 50.62 60 GLN A O 1
ATOM 427 N N . HIS A 1 61 ? 33.648 8.426 -12.829 1.00 61.97 61 HIS A N 1
ATOM 428 C CA . HIS A 1 61 ? 34.433 7.201 -12.674 1.00 61.97 61 HIS A CA 1
ATOM 429 C C . HIS A 1 61 ? 35.915 7.511 -12.441 1.00 61.97 61 HIS A C 1
ATOM 431 O O . HIS A 1 61 ? 36.567 6.833 -11.651 1.00 61.97 61 HIS A O 1
ATOM 437 N N . LEU A 1 62 ? 36.444 8.551 -13.090 1.00 73.62 62 LEU A N 1
ATOM 438 C CA . LEU A 1 62 ? 37.827 8.986 -12.913 1.00 73.62 62 LEU A CA 1
ATOM 439 C C . LEU A 1 62 ? 38.095 9.497 -11.489 1.00 73.62 62 LEU A C 1
ATOM 441 O O . LEU A 1 62 ? 39.088 9.091 -10.888 1.00 73.62 62 LEU A O 1
ATOM 445 N N . GLN A 1 63 ? 37.201 10.322 -10.936 1.00 67.69 63 GLN A N 1
ATOM 446 C CA . GLN A 1 63 ? 37.300 10.818 -9.556 1.00 67.69 63 GLN A CA 1
ATOM 447 C C . GLN A 1 63 ? 37.266 9.677 -8.529 1.00 67.69 63 GLN A C 1
ATOM 449 O O . GLN A 1 63 ? 38.063 9.651 -7.589 1.00 67.69 63 GLN A O 1
ATOM 454 N N . GLU A 1 64 ? 36.387 8.690 -8.723 1.00 61.81 64 GLU A N 1
ATOM 455 C CA . GLU A 1 64 ? 36.306 7.537 -7.824 1.00 61.81 64 GLU A CA 1
ATOM 456 C C . GLU A 1 64 ? 37.548 6.642 -7.925 1.00 61.81 64 GLU A C 1
ATOM 458 O O . GLU A 1 64 ? 38.122 6.254 -6.907 1.00 61.81 64 GLU A O 1
ATOM 463 N N . MET A 1 65 ? 38.029 6.359 -9.140 1.00 72.25 65 MET A N 1
ATOM 464 C CA . MET A 1 65 ? 39.266 5.597 -9.328 1.00 72.25 65 MET A CA 1
ATOM 465 C C . MET A 1 65 ? 40.478 6.329 -8.736 1.00 72.25 65 MET A C 1
ATOM 467 O O . MET A 1 65 ? 41.304 5.688 -8.092 1.00 72.25 65 MET A O 1
ATOM 471 N N . GLN A 1 66 ? 40.574 7.656 -8.881 1.00 77.19 66 GLN A N 1
ATOM 472 C CA . GLN A 1 66 ? 41.599 8.489 -8.235 1.00 77.19 66 GLN A CA 1
ATOM 473 C C . GLN A 1 66 ? 41.589 8.330 -6.714 1.00 77.19 66 GLN A C 1
ATOM 475 O O . GLN A 1 66 ? 42.628 8.065 -6.105 1.00 77.19 66 GLN A O 1
ATOM 480 N N . ARG A 1 67 ? 40.403 8.445 -6.107 1.00 73.25 67 ARG A N 1
ATOM 481 C CA . ARG A 1 67 ? 40.211 8.283 -4.665 1.00 73.25 67 ARG A CA 1
ATOM 482 C C . ARG A 1 67 ? 40.634 6.890 -4.207 1.00 73.25 67 ARG A C 1
ATOM 484 O O . ARG A 1 67 ? 41.397 6.767 -3.253 1.00 73.25 67 ARG A O 1
ATOM 491 N N . LEU A 1 68 ? 40.191 5.841 -4.898 1.00 64.31 68 LEU A N 1
ATOM 492 C CA . LEU A 1 68 ? 40.499 4.455 -4.541 1.00 64.31 68 LEU A CA 1
ATOM 493 C C . LEU A 1 68 ? 41.982 4.116 -4.719 1.00 64.31 68 LEU A C 1
ATOM 495 O O . LEU A 1 68 ? 42.550 3.448 -3.857 1.00 64.31 68 LEU A O 1
ATOM 499 N N . LEU A 1 69 ? 42.625 4.626 -5.773 1.00 80.25 69 LEU A N 1
ATOM 500 C CA . LEU A 1 69 ? 44.050 4.411 -6.050 1.00 80.25 69 LEU A CA 1
ATOM 501 C C . LEU A 1 69 ? 44.983 5.041 -5.011 1.00 80.25 69 LEU A C 1
ATOM 503 O O . LEU A 1 69 ? 46.133 4.619 -4.906 1.00 80.25 69 LEU A O 1
ATOM 507 N N . SER A 1 70 ? 44.500 6.007 -4.223 1.00 74.69 70 SER A N 1
ATOM 508 C CA . SER A 1 70 ? 45.231 6.527 -3.057 1.00 74.69 70 SER A CA 1
ATOM 509 C C . SER A 1 70 ? 45.272 5.543 -1.879 1.00 74.69 70 SER A C 1
ATOM 511 O O . SER A 1 70 ? 46.109 5.678 -0.990 1.00 74.69 70 SER A O 1
ATOM 513 N N . LEU A 1 71 ? 44.390 4.538 -1.883 1.00 67.25 71 LEU A N 1
ATOM 514 C CA . LEU A 1 71 ? 44.199 3.590 -0.785 1.00 67.25 71 LEU A CA 1
ATOM 515 C C . LEU A 1 71 ? 44.598 2.157 -1.160 1.00 67.25 71 LEU A C 1
ATOM 517 O O . LEU A 1 71 ? 45.055 1.401 -0.305 1.00 67.25 71 LEU A O 1
ATOM 521 N N . ARG A 1 72 ? 44.377 1.749 -2.416 1.00 79.88 72 ARG A N 1
ATOM 522 C CA . ARG A 1 72 ? 44.562 0.369 -2.893 1.00 79.88 72 ARG A CA 1
ATOM 523 C C . ARG A 1 72 ? 44.640 0.295 -4.422 1.00 79.88 72 ARG A C 1
ATOM 525 O O . ARG A 1 72 ? 44.096 1.164 -5.096 1.00 79.88 72 ARG A O 1
ATOM 532 N N . PRO A 1 73 ? 45.209 -0.783 -4.991 1.00 85.56 73 PRO A N 1
ATOM 533 C CA . PRO A 1 73 ? 45.022 -1.092 -6.403 1.00 85.56 73 PRO A CA 1
ATOM 534 C C . PRO A 1 73 ? 43.534 -1.214 -6.767 1.00 85.56 73 PRO A C 1
ATOM 536 O O . PRO A 1 73 ? 42.726 -1.714 -5.971 1.00 85.56 73 PRO A O 1
ATOM 539 N N . VAL A 1 74 ? 43.192 -0.772 -7.976 1.00 81.12 74 VAL A N 1
ATOM 540 C CA . VAL A 1 74 ? 41.829 -0.779 -8.522 1.00 81.12 74 VAL A CA 1
ATOM 541 C C . VAL A 1 74 ? 41.772 -1.699 -9.731 1.00 81.12 74 VAL A C 1
ATOM 543 O O . VAL A 1 74 ? 42.665 -1.687 -10.577 1.00 81.12 74 VAL A O 1
ATOM 546 N N . ASP A 1 75 ? 40.698 -2.476 -9.805 1.00 87.56 75 ASP A N 1
ATOM 547 C CA . ASP A 1 75 ? 40.425 -3.366 -10.922 1.00 87.56 75 ASP A CA 1
ATOM 548 C C . ASP A 1 75 ? 39.456 -2.674 -11.891 1.00 87.56 75 ASP A C 1
ATOM 550 O O . ASP A 1 75 ? 38.403 -2.176 -11.484 1.00 87.56 75 ASP A O 1
ATOM 554 N N . ILE A 1 76 ? 39.823 -2.611 -13.167 1.00 82.38 76 ILE A N 1
ATOM 555 C CA . ILE A 1 76 ? 39.132 -1.853 -14.216 1.00 82.38 76 ILE A CA 1
ATOM 556 C C . ILE A 1 76 ? 38.987 -2.705 -15.480 1.00 82.38 76 ILE A C 1
ATOM 558 O O . ILE A 1 76 ? 39.726 -3.668 -15.692 1.00 82.38 76 ILE A O 1
ATOM 562 N N . LEU A 1 77 ? 38.048 -2.334 -16.342 1.00 72.19 77 LEU A N 1
ATOM 563 C CA . LEU A 1 77 ? 37.915 -2.873 -17.691 1.00 72.19 77 LEU A CA 1
ATOM 564 C C . LEU A 1 77 ? 38.502 -1.862 -18.680 1.00 72.19 77 LEU A C 1
ATOM 566 O O . LEU A 1 77 ? 38.145 -0.685 -18.648 1.00 72.19 77 LEU A O 1
ATOM 570 N N . VAL A 1 78 ? 39.394 -2.313 -19.557 1.00 89.00 78 VAL A N 1
ATOM 571 C CA . VAL A 1 78 ? 39.989 -1.497 -20.624 1.00 89.00 78 VAL A CA 1
ATOM 572 C C . VAL A 1 78 ? 39.450 -1.984 -21.957 1.00 89.00 78 VAL A C 1
ATOM 574 O O . VAL A 1 78 ? 39.526 -3.174 -22.251 1.00 89.00 78 VAL A O 1
ATOM 577 N N . GLU A 1 79 ? 38.907 -1.064 -22.744 1.00 85.62 79 GLU A N 1
ATOM 578 C CA . GLU A 1 79 ? 38.435 -1.285 -24.107 1.00 85.62 79 GLU A CA 1
ATOM 579 C C . GLU A 1 79 ? 39.448 -0.710 -25.099 1.00 85.62 79 GLU A C 1
ATOM 581 O O . GLU A 1 79 ? 39.934 0.413 -24.927 1.00 85.62 79 GLU A O 1
ATOM 586 N N . TYR A 1 80 ? 39.760 -1.473 -26.141 1.00 91.50 80 TYR A N 1
ATOM 587 C CA . TYR A 1 80 ? 40.755 -1.138 -27.154 1.00 91.50 80 TYR A CA 1
ATOM 588 C C . TYR A 1 80 ? 40.107 -0.727 -28.471 1.00 91.50 80 TYR A C 1
ATOM 590 O O . TYR A 1 80 ? 38.989 -1.137 -28.799 1.00 91.50 80 TYR A O 1
ATOM 598 N N . GLU A 1 81 ? 40.836 0.065 -29.249 1.00 89.31 81 GLU A N 1
ATOM 599 C CA . GLU A 1 81 ? 40.422 0.417 -30.602 1.00 89.31 81 GLU A CA 1
ATOM 600 C C . GLU A 1 81 ? 40.320 -0.834 -31.484 1.00 89.31 81 GLU A C 1
ATOM 602 O O . GLU A 1 81 ? 41.178 -1.721 -31.459 1.00 89.31 81 GLU A O 1
ATOM 607 N N . SER A 1 82 ? 39.247 -0.919 -32.271 1.00 84.62 82 SER A N 1
ATOM 608 C CA . SER A 1 82 ? 39.028 -2.029 -33.197 1.00 84.62 82 SER A CA 1
ATOM 609 C C . SER A 1 82 ? 38.157 -1.626 -34.382 1.00 84.62 82 SER A C 1
ATOM 611 O O . SER A 1 82 ? 37.347 -0.702 -34.299 1.00 84.62 82 SER A O 1
ATOM 613 N N . ALA A 1 83 ? 38.321 -2.338 -35.498 1.00 79.06 83 ALA A N 1
ATOM 614 C CA . ALA A 1 83 ? 37.519 -2.121 -36.692 1.00 79.06 83 ALA A CA 1
ATOM 615 C C . ALA A 1 83 ? 36.040 -2.521 -36.469 1.00 79.06 83 ALA A C 1
ATOM 617 O O . ALA A 1 83 ? 35.749 -3.475 -35.732 1.00 79.06 83 ALA A O 1
ATOM 618 N N . PRO A 1 84 ? 35.084 -1.833 -37.117 1.00 70.31 84 PRO A N 1
ATOM 619 C CA . PRO A 1 84 ? 33.657 -2.102 -36.965 1.00 70.31 84 PRO A CA 1
ATOM 620 C C . PRO A 1 84 ? 33.223 -3.473 -37.519 1.00 70.31 84 PRO A C 1
ATOM 622 O O . PRO A 1 84 ? 33.936 -4.081 -38.325 1.00 70.31 84 PRO A O 1
ATOM 625 N N . PRO A 1 85 ? 32.060 -3.979 -37.056 1.00 65.69 85 PRO A N 1
ATOM 626 C CA . PRO A 1 85 ? 31.224 -5.001 -37.662 1.00 65.69 85 PRO A CA 1
ATOM 627 C C . PRO A 1 85 ? 31.487 -5.400 -39.111 1.00 65.69 85 PRO A C 1
ATOM 629 O O . PRO A 1 85 ? 31.100 -4.605 -39.955 1.00 65.69 85 PRO A O 1
ATOM 632 N N . ALA A 1 86 ? 32.028 -6.576 -39.445 1.00 72.00 86 ALA A N 1
ATOM 633 C CA . ALA A 1 86 ? 31.873 -7.089 -40.814 1.00 72.00 86 ALA A CA 1
ATOM 634 C C . ALA A 1 86 ? 30.656 -8.023 -40.859 1.00 72.00 86 ALA A C 1
ATOM 636 O O . ALA A 1 86 ? 30.484 -8.845 -39.957 1.00 72.00 86 ALA A O 1
ATOM 637 N N . THR A 1 87 ? 29.803 -7.885 -41.872 1.00 65.88 87 THR A N 1
ATOM 638 C CA . THR A 1 87 ? 28.626 -8.741 -42.061 1.00 65.88 87 THR A CA 1
ATOM 639 C C . THR A 1 87 ? 29.024 -10.064 -42.718 1.00 65.88 87 THR A C 1
ATOM 641 O O . THR A 1 87 ? 29.844 -10.092 -43.633 1.00 65.88 87 THR A O 1
ATOM 644 N N . ALA A 1 88 ? 28.444 -11.166 -42.240 1.00 74.38 88 ALA A N 1
ATOM 645 C CA . ALA A 1 88 ? 28.634 -12.508 -42.786 1.00 74.38 88 ALA A CA 1
ATOM 646 C C . ALA A 1 88 ? 27.324 -12.984 -43.422 1.00 74.38 88 ALA A C 1
ATOM 648 O O . ALA A 1 88 ? 26.266 -12.813 -42.817 1.00 74.38 88 ALA A O 1
ATOM 649 N N . SER A 1 89 ? 27.390 -13.605 -44.599 1.00 75.75 89 SER A N 1
ATOM 650 C CA . SER A 1 89 ? 26.221 -14.172 -45.288 1.00 75.75 89 SER A CA 1
ATOM 651 C C . SER A 1 89 ? 26.106 -15.684 -45.083 1.00 75.75 89 SER A C 1
ATOM 653 O O . SER A 1 89 ? 25.055 -16.268 -45.339 1.00 75.75 89 SER A O 1
ATOM 655 N N . THR A 1 90 ? 27.168 -16.332 -44.589 1.00 80.56 90 THR A N 1
ATOM 656 C CA . THR A 1 90 ? 27.194 -17.770 -44.287 1.00 80.56 90 THR A CA 1
ATOM 657 C C . THR A 1 90 ? 27.862 -18.080 -42.944 1.00 80.56 90 THR A C 1
ATOM 659 O O . THR A 1 90 ? 28.639 -17.292 -42.403 1.00 80.56 90 THR A O 1
ATOM 662 N N . THR A 1 91 ? 27.602 -19.272 -42.399 1.00 69.56 91 THR A N 1
ATOM 663 C CA . THR A 1 91 ? 28.234 -19.753 -41.157 1.00 69.56 91 THR A CA 1
ATOM 664 C C . THR A 1 91 ? 29.751 -19.932 -41.300 1.00 69.56 91 THR A C 1
ATOM 666 O O . THR A 1 91 ? 30.489 -19.696 -40.345 1.00 69.56 91 THR A O 1
ATOM 669 N N . ALA A 1 92 ? 30.230 -20.308 -42.492 1.00 81.44 92 ALA A N 1
ATOM 670 C CA . ALA A 1 92 ? 31.658 -20.445 -42.780 1.00 81.44 92 ALA A CA 1
ATOM 671 C C . ALA A 1 92 ? 32.363 -19.078 -42.838 1.00 81.44 92 ALA A C 1
ATOM 673 O O . ALA A 1 92 ? 33.431 -18.905 -42.251 1.00 81.44 92 ALA A O 1
ATOM 674 N N . GLU A 1 93 ? 31.730 -18.083 -43.469 1.00 78.44 93 GLU A N 1
ATOM 675 C CA . GLU A 1 93 ? 32.204 -16.694 -43.458 1.00 78.44 93 GLU A CA 1
ATOM 676 C C . GLU A 1 93 ? 32.226 -16.123 -42.042 1.00 78.44 93 GLU A C 1
ATOM 678 O O . GLU A 1 93 ? 33.212 -15.504 -41.648 1.00 78.44 93 GLU A O 1
ATOM 683 N N . LEU A 1 94 ? 31.183 -16.378 -41.247 1.00 74.56 94 LEU A N 1
ATOM 684 C CA . LEU A 1 94 ? 31.121 -15.943 -39.854 1.00 74.56 94 LEU A CA 1
ATOM 685 C C . LEU A 1 94 ? 32.272 -16.537 -39.032 1.00 74.56 94 LEU A C 1
ATOM 687 O O . LEU A 1 94 ? 32.932 -15.809 -38.294 1.00 74.56 94 LEU A O 1
ATOM 691 N N . ALA A 1 95 ? 32.553 -17.834 -39.185 1.00 74.06 95 ALA A N 1
ATOM 692 C CA . ALA A 1 95 ? 33.665 -18.490 -38.500 1.00 74.06 95 ALA A CA 1
ATOM 693 C C . ALA A 1 95 ? 35.025 -17.883 -38.895 1.00 74.06 95 ALA A C 1
ATOM 695 O O . ALA A 1 95 ? 35.849 -17.594 -38.023 1.00 74.06 95 ALA A O 1
ATOM 696 N N . SER A 1 96 ? 35.235 -17.617 -40.190 1.00 80.88 96 SER A N 1
ATOM 697 C CA . SER A 1 96 ? 36.450 -16.963 -40.685 1.00 80.88 96 SER A CA 1
ATOM 698 C C . SER A 1 96 ? 36.587 -15.535 -40.150 1.00 80.88 96 SER A C 1
ATOM 700 O O . SER A 1 96 ? 37.639 -15.185 -39.617 1.00 80.88 96 SER A O 1
ATOM 702 N N . LEU A 1 97 ? 35.525 -14.727 -40.217 1.00 79.69 97 LEU A N 1
ATOM 703 C CA . LEU A 1 97 ? 35.511 -13.340 -39.742 1.00 79.69 97 LEU A CA 1
ATOM 704 C C . LEU A 1 97 ? 35.750 -13.241 -38.233 1.00 79.69 97 LEU A C 1
ATOM 706 O O . LEU A 1 97 ? 36.482 -12.361 -37.777 1.00 79.69 97 LEU A O 1
ATOM 710 N N . LEU A 1 98 ? 35.174 -14.159 -37.453 1.00 77.25 98 LEU A N 1
ATOM 711 C CA . LEU A 1 98 ? 35.434 -14.258 -36.020 1.00 77.25 98 LEU A CA 1
ATOM 712 C C . LEU A 1 98 ? 36.902 -14.609 -35.744 1.00 77.25 98 LEU A C 1
ATOM 714 O O . LEU A 1 98 ? 37.499 -14.008 -34.855 1.00 77.25 98 LEU A O 1
ATOM 718 N N . SER A 1 99 ? 37.501 -15.527 -36.513 1.00 82.25 99 SER A N 1
ATOM 719 C CA . SER A 1 99 ? 38.909 -15.914 -36.341 1.00 82.25 99 SER A CA 1
ATOM 720 C C . SER A 1 99 ? 39.873 -14.754 -36.619 1.00 82.25 99 SER A C 1
ATOM 722 O O . SER A 1 99 ? 40.749 -14.470 -35.801 1.00 82.25 99 SER A O 1
ATOM 724 N N . THR A 1 100 ? 39.648 -14.010 -37.707 1.00 84.38 100 THR A N 1
ATOM 725 C CA . THR A 1 100 ? 40.441 -12.827 -38.064 1.00 84.38 100 THR A CA 1
ATOM 726 C C . THR A 1 100 ? 40.304 -11.742 -36.999 1.00 84.38 100 THR A C 1
ATOM 728 O O . THR A 1 100 ? 41.302 -11.190 -36.543 1.00 84.38 100 THR A O 1
ATOM 731 N N . ARG A 1 101 ? 39.078 -11.487 -36.523 1.00 82.56 101 ARG A N 1
ATOM 732 C CA . ARG A 1 101 ? 38.825 -10.492 -35.472 1.00 82.56 101 ARG A CA 1
ATOM 733 C C . ARG A 1 101 ? 39.512 -10.824 -34.159 1.00 82.56 101 ARG A C 1
ATOM 735 O O . ARG A 1 101 ? 40.083 -9.932 -33.541 1.00 82.56 101 ARG A O 1
ATOM 742 N N . LYS A 1 102 ? 39.488 -12.090 -33.738 1.00 83.31 102 LYS A N 1
ATOM 743 C CA . LYS A 1 102 ? 40.203 -12.523 -32.531 1.00 83.31 102 LYS A CA 1
ATOM 744 C C . LYS A 1 102 ? 41.703 -12.235 -32.641 1.00 83.31 102 LYS A C 1
ATOM 746 O O . LYS A 1 102 ? 42.276 -11.683 -31.704 1.00 83.31 102 LYS A O 1
ATOM 751 N N . ALA A 1 103 ? 42.311 -12.515 -33.797 1.00 87.94 103 ALA A N 1
ATOM 752 C CA . ALA A 1 103 ? 43.720 -12.205 -34.048 1.00 87.94 103 ALA A CA 1
ATOM 753 C C . ALA A 1 103 ? 44.006 -10.689 -34.038 1.00 87.94 103 ALA A C 1
ATOM 755 O O . ALA A 1 103 ? 45.044 -10.248 -33.544 1.00 87.94 103 ALA A O 1
ATOM 756 N N . ASP A 1 104 ? 43.087 -9.862 -34.541 1.00 86.88 104 ASP A N 1
ATOM 757 C CA . ASP A 1 104 ? 43.208 -8.398 -34.488 1.00 86.88 104 ASP A CA 1
ATOM 758 C C . ASP A 1 104 ? 43.133 -7.868 -33.053 1.00 86.88 104 ASP A C 1
ATOM 760 O O . ASP A 1 104 ? 43.960 -7.042 -32.650 1.00 86.88 104 ASP A O 1
ATOM 764 N N . PHE A 1 105 ? 42.179 -8.378 -32.267 1.00 88.94 105 PHE A N 1
ATOM 765 C CA . PHE A 1 105 ? 42.040 -8.045 -30.851 1.00 88.94 105 PHE A CA 1
ATOM 766 C C . PHE A 1 105 ? 43.288 -8.447 -30.069 1.00 88.94 105 PHE A C 1
ATOM 768 O O . PHE A 1 105 ? 43.779 -7.678 -29.247 1.00 88.94 105 PHE A O 1
ATOM 775 N N . GLU A 1 106 ? 43.839 -9.629 -30.330 1.00 90.56 106 GLU A N 1
ATOM 776 C CA . GLU A 1 106 ? 45.074 -10.076 -29.695 1.00 90.56 106 GLU A CA 1
ATOM 777 C C . GLU A 1 106 ? 46.244 -9.132 -30.005 1.00 90.56 106 GLU A C 1
ATOM 779 O O . GLU A 1 106 ? 46.936 -8.688 -29.087 1.00 90.56 106 GLU A O 1
ATOM 784 N N . ARG A 1 107 ? 46.415 -8.731 -31.272 1.00 92.88 107 ARG A N 1
ATOM 785 C CA . ARG A 1 107 ? 47.488 -7.811 -31.679 1.00 92.88 107 ARG A CA 1
ATOM 786 C C . ARG A 1 107 ? 47.401 -6.450 -30.991 1.00 92.88 107 ARG A C 1
ATOM 788 O O . ARG A 1 107 ? 48.432 -5.936 -30.556 1.00 92.88 107 ARG A O 1
ATOM 795 N N . VAL A 1 108 ? 46.211 -5.849 -30.883 1.00 91.06 108 VAL A N 1
ATOM 796 C CA . VAL A 1 108 ? 46.060 -4.551 -30.193 1.00 91.06 108 VAL A CA 1
ATOM 797 C C . VAL A 1 108 ? 46.317 -4.683 -28.689 1.00 91.06 108 VAL A C 1
ATOM 799 O O . VAL A 1 108 ? 47.062 -3.885 -28.120 1.00 91.06 108 VAL A O 1
ATOM 802 N N . LYS A 1 109 ? 45.813 -5.750 -28.060 1.00 91.12 109 LYS A N 1
ATOM 803 C CA . LYS A 1 109 ? 46.022 -6.030 -26.632 1.00 91.12 109 LYS A CA 1
ATOM 804 C C . LYS A 1 109 ? 47.499 -6.264 -26.301 1.00 91.12 109 LYS A C 1
ATOM 806 O O . LYS A 1 109 ? 47.992 -5.729 -25.309 1.00 91.12 109 LYS A O 1
ATOM 811 N N . GLN A 1 110 ? 48.235 -6.986 -27.151 1.00 90.62 110 GLN A N 1
ATOM 812 C CA . GLN A 1 110 ? 49.676 -7.209 -26.986 1.00 90.62 110 GLN A CA 1
ATOM 813 C C . GLN A 1 110 ? 50.491 -5.913 -27.107 1.00 90.62 110 GLN A C 1
ATOM 815 O O . GLN A 1 110 ? 51.393 -5.695 -26.298 1.00 90.62 110 GLN A O 1
ATOM 820 N N . ARG A 1 111 ? 50.161 -5.021 -28.057 1.00 91.62 111 ARG A N 1
ATOM 821 C CA . ARG A 1 111 ? 50.836 -3.713 -28.182 1.00 91.62 111 ARG A CA 1
ATOM 822 C C . ARG A 1 111 ? 50.673 -2.869 -26.923 1.00 91.62 111 ARG A C 1
ATOM 824 O O . ARG A 1 111 ? 51.663 -2.361 -26.397 1.00 91.62 111 ARG A O 1
ATOM 831 N N . VAL A 1 112 ? 49.446 -2.763 -26.411 1.00 90.50 112 VAL A N 1
ATOM 832 C CA . VAL A 1 112 ? 49.183 -2.001 -25.183 1.00 90.50 112 VAL A CA 1
ATOM 833 C C . VAL A 1 112 ? 49.847 -2.661 -23.975 1.00 90.50 112 VAL A C 1
ATOM 835 O O . VAL A 1 112 ? 50.478 -1.980 -23.168 1.00 90.50 112 VAL A O 1
ATOM 838 N N . GLY A 1 113 ? 49.770 -3.990 -23.868 1.00 88.00 113 GLY A N 1
ATOM 839 C CA . GLY A 1 113 ? 50.419 -4.753 -22.802 1.00 88.00 113 GLY A CA 1
ATOM 840 C C . GLY A 1 113 ? 51.939 -4.570 -22.773 1.00 88.00 113 GLY A C 1
ATOM 841 O O . GLY A 1 113 ? 52.505 -4.380 -21.699 1.00 88.00 113 GLY A O 1
ATOM 842 N N . ALA A 1 114 ? 52.598 -4.544 -23.935 1.00 87.00 114 ALA A N 1
ATOM 843 C CA . ALA A 1 114 ? 54.034 -4.283 -24.039 1.00 87.00 114 ALA A CA 1
ATOM 844 C C . ALA A 1 114 ? 54.407 -2.846 -23.625 1.00 87.00 114 ALA A C 1
ATOM 846 O O . ALA A 1 114 ? 55.442 -2.636 -22.997 1.00 87.00 114 ALA A O 1
ATOM 847 N N . ALA A 1 115 ? 53.556 -1.861 -23.933 1.00 86.50 115 ALA A N 1
ATOM 848 C CA . ALA A 1 115 ? 53.790 -0.452 -23.606 1.00 86.50 115 ALA A CA 1
ATOM 849 C C . ALA A 1 115 ? 53.513 -0.098 -22.130 1.00 86.50 115 ALA A C 1
ATOM 851 O O . ALA A 1 115 ? 54.121 0.828 -21.576 1.00 86.50 115 ALA A O 1
ATOM 852 N N . LEU A 1 116 ? 52.570 -0.803 -21.498 1.00 86.06 116 LEU A N 1
ATOM 853 C CA . LEU A 1 116 ? 52.088 -0.509 -20.145 1.00 86.06 116 LEU A CA 1
ATOM 854 C C . LEU A 1 116 ? 52.558 -1.509 -19.081 1.00 86.06 116 LEU A C 1
ATOM 856 O O . LEU A 1 116 ? 52.425 -1.215 -17.894 1.00 86.06 116 LEU A O 1
ATOM 860 N N . GLY A 1 117 ? 53.110 -2.657 -19.482 1.00 75.00 117 GLY A N 1
ATOM 861 C CA . GLY A 1 117 ? 53.471 -3.762 -18.596 1.00 75.00 117 GLY A CA 1
ATOM 862 C C . GLY A 1 117 ? 54.378 -3.376 -17.421 1.00 75.00 117 GLY A C 1
ATOM 863 O O . GLY A 1 117 ? 55.262 -2.526 -17.528 1.00 75.00 117 GLY A O 1
ATOM 864 N N . GLY A 1 118 ? 54.154 -4.015 -16.269 1.00 73.81 118 GLY A N 1
ATOM 865 C CA . GLY A 1 118 ? 54.919 -3.799 -15.037 1.00 73.81 118 GLY A CA 1
ATOM 866 C C . GLY A 1 118 ? 54.033 -3.775 -13.787 1.00 73.81 118 GLY A C 1
ATOM 867 O O . GLY A 1 118 ? 52.850 -4.091 -13.839 1.00 73.81 118 GLY A O 1
ATOM 868 N N . ARG A 1 119 ? 54.581 -3.365 -12.632 1.00 65.88 119 ARG A N 1
ATOM 869 C CA . ARG A 1 119 ? 53.864 -3.385 -11.330 1.00 65.88 119 ARG A CA 1
ATOM 870 C C . ARG A 1 119 ? 52.599 -2.507 -11.271 1.00 65.88 119 ARG A C 1
ATOM 872 O O . ARG A 1 119 ? 51.779 -2.684 -10.371 1.00 65.88 119 ARG A O 1
ATOM 879 N N . SER A 1 120 ? 52.444 -1.568 -12.204 1.00 76.19 120 SER A N 1
ATOM 880 C CA . SER A 1 120 ? 51.336 -0.603 -12.238 1.00 76.19 120 SER A CA 1
ATOM 881 C C . SER A 1 120 ? 50.200 -0.982 -13.193 1.00 76.19 120 SER A C 1
ATOM 883 O O . SER A 1 120 ? 49.180 -0.298 -13.168 1.00 76.19 120 SER A O 1
ATOM 885 N N . PHE A 1 121 ? 50.367 -2.032 -14.006 1.00 89.12 121 PHE A N 1
ATOM 886 C CA . PHE A 1 121 ? 49.370 -2.540 -14.950 1.00 89.12 121 PHE A CA 1
ATOM 887 C C . PHE A 1 121 ? 49.506 -4.061 -15.055 1.00 89.12 121 PHE A C 1
ATOM 889 O O . PHE A 1 121 ? 50.470 -4.583 -15.618 1.00 89.12 121 PHE A O 1
ATOM 896 N N . GLN A 1 122 ? 48.537 -4.774 -14.495 1.00 91.88 122 GLN A N 1
ATOM 897 C CA . GLN A 1 122 ? 48.501 -6.230 -14.487 1.00 91.88 122 GLN A CA 1
ATOM 898 C C . GLN A 1 122 ? 47.228 -6.706 -15.176 1.00 91.88 122 GLN A C 1
ATOM 900 O O . GLN A 1 122 ? 46.130 -6.387 -14.730 1.00 91.88 122 GLN A O 1
ATOM 905 N N . VAL A 1 123 ? 47.358 -7.514 -16.226 1.00 91.38 123 VAL A N 1
ATOM 906 C CA . VAL A 1 123 ? 46.200 -8.187 -16.825 1.00 91.38 123 VAL A CA 1
ATOM 907 C C . VAL A 1 123 ? 45.720 -9.270 -15.860 1.00 91.38 123 VAL A C 1
ATOM 909 O O . VAL A 1 123 ? 46.478 -10.167 -15.498 1.00 91.38 123 VAL A O 1
ATOM 912 N N . LEU A 1 124 ? 44.470 -9.159 -15.415 1.00 87.56 124 LEU A N 1
ATOM 913 C CA . LEU A 1 124 ? 43.816 -10.136 -14.544 1.00 87.56 124 LEU A CA 1
ATOM 914 C C . LEU A 1 124 ? 43.032 -11.169 -15.356 1.00 87.56 124 LEU A C 1
ATOM 916 O O . LEU A 1 124 ? 42.978 -12.339 -14.980 1.00 87.56 124 LEU A O 1
ATOM 920 N N . ARG A 1 125 ? 42.409 -10.740 -16.460 1.00 85.81 125 ARG A N 1
ATOM 921 C CA . ARG A 1 125 ? 41.712 -11.616 -17.408 1.00 85.81 125 ARG A CA 1
ATOM 922 C C . ARG A 1 125 ? 41.698 -10.998 -18.804 1.00 85.81 125 ARG A C 1
ATOM 924 O O . ARG A 1 125 ? 41.404 -9.814 -18.958 1.00 85.81 125 ARG A O 1
ATOM 931 N N . ASP A 1 126 ? 41.971 -11.831 -19.802 1.00 88.38 126 ASP A N 1
ATOM 932 C CA . ASP A 1 126 ? 41.841 -11.490 -21.215 1.00 88.38 126 ASP A CA 1
ATOM 933 C C . ASP A 1 126 ? 40.516 -12.014 -21.782 1.00 88.38 126 ASP A C 1
ATOM 935 O O . ASP A 1 126 ? 40.130 -13.147 -21.494 1.00 88.38 126 ASP A O 1
ATOM 939 N N . TYR A 1 127 ? 39.824 -11.196 -22.579 1.00 76.44 127 TYR A N 1
ATOM 940 C CA . TYR A 1 127 ? 38.635 -11.614 -23.320 1.00 76.44 127 TYR A CA 1
ATOM 941 C C . TYR A 1 127 ? 39.019 -11.798 -24.792 1.00 76.44 127 TYR A C 1
ATOM 943 O O . TYR A 1 127 ? 39.292 -10.829 -25.492 1.00 76.44 127 TYR A O 1
ATOM 951 N N . ASP A 1 128 ? 39.089 -13.037 -25.274 1.00 80.56 128 ASP A N 1
ATOM 952 C CA . ASP A 1 128 ? 39.617 -13.374 -26.605 1.00 80.56 128 ASP A CA 1
ATOM 953 C C . ASP A 1 128 ? 38.701 -12.908 -27.750 1.00 80.56 128 ASP A C 1
ATOM 955 O O . ASP A 1 128 ? 39.171 -12.452 -28.788 1.00 80.56 128 ASP A O 1
ATOM 959 N N . ALA A 1 129 ? 37.385 -12.971 -27.544 1.00 76.69 129 ALA A N 1
ATOM 960 C CA . ALA A 1 129 ? 36.366 -12.579 -28.516 1.00 76.69 129 ALA A CA 1
ATOM 961 C C . ALA A 1 129 ? 35.990 -11.086 -28.477 1.00 76.69 129 ALA A C 1
ATOM 963 O O . ALA A 1 129 ? 35.078 -10.670 -29.192 1.00 76.69 129 ALA A O 1
ATOM 964 N N . MET A 1 130 ? 36.648 -10.283 -27.638 1.00 75.88 130 MET A N 1
ATOM 965 C CA . MET A 1 130 ? 36.336 -8.866 -27.445 1.00 75.88 130 MET A CA 1
ATOM 966 C C . MET A 1 130 ? 37.624 -8.033 -27.439 1.00 75.88 130 MET A C 1
ATOM 968 O O . MET A 1 130 ? 38.656 -8.497 -26.951 1.00 75.88 130 MET A O 1
ATOM 972 N N . PRO A 1 131 ? 37.596 -6.775 -27.909 1.00 84.75 131 PRO A N 1
ATOM 973 C CA . PRO A 1 131 ? 38.718 -5.855 -27.769 1.00 84.75 131 PRO A CA 1
ATOM 974 C C . PRO A 1 131 ? 38.759 -5.301 -26.336 1.00 84.75 131 PRO A C 1
ATOM 976 O O . PRO A 1 131 ? 38.724 -4.092 -26.133 1.00 84.75 131 PRO A O 1
ATOM 979 N N . MET A 1 132 ? 38.771 -6.170 -25.321 1.00 84.06 132 MET A N 1
ATOM 980 C CA . MET A 1 132 ? 38.697 -5.768 -23.916 1.00 84.06 132 MET A CA 1
ATOM 981 C C . MET A 1 132 ? 39.583 -6.629 -23.015 1.00 84.06 132 MET A C 1
ATOM 983 O O . MET A 1 132 ? 39.760 -7.823 -23.253 1.00 84.06 132 MET A O 1
ATOM 987 N N . GLN A 1 133 ? 40.092 -6.031 -21.937 1.00 90.12 133 GLN A N 1
ATOM 988 C CA . GLN A 1 133 ? 40.805 -6.724 -20.862 1.00 90.12 133 GLN A CA 1
ATOM 989 C C . GLN A 1 133 ? 40.317 -6.265 -19.493 1.00 90.12 133 GLN A C 1
ATOM 991 O O . GLN A 1 133 ? 39.992 -5.098 -19.285 1.00 90.12 133 GLN A O 1
ATOM 996 N N . PHE A 1 134 ? 40.304 -7.192 -18.541 1.00 88.56 134 PHE A N 1
ATOM 997 C CA . PHE A 1 134 ? 40.152 -6.889 -17.127 1.00 88.56 134 PHE A CA 1
ATOM 998 C C . PHE A 1 134 ? 41.538 -6.766 -16.502 1.00 88.56 134 PHE A C 1
ATOM 1000 O O . PHE A 1 134 ? 42.329 -7.713 -16.543 1.00 88.56 134 PHE A O 1
ATOM 1007 N N . VAL A 1 135 ? 41.851 -5.598 -15.951 1.00 88.94 135 VAL A N 1
ATOM 1008 C CA . VAL A 1 135 ? 43.208 -5.249 -15.521 1.00 88.94 135 VAL A CA 1
ATOM 1009 C C . VAL A 1 135 ? 43.201 -4.608 -14.141 1.00 88.94 135 VAL A C 1
ATOM 1011 O O . VAL A 1 135 ? 42.245 -3.947 -13.745 1.00 88.94 135 VAL A O 1
ATOM 1014 N N . ARG A 1 136 ? 44.301 -4.773 -13.415 1.00 91.56 136 ARG A N 1
ATOM 1015 C CA . ARG A 1 136 ? 44.584 -4.087 -12.160 1.00 91.56 136 ARG A CA 1
ATOM 1016 C C . ARG A 1 136 ? 45.572 -2.966 -12.403 1.00 91.56 136 ARG A C 1
ATOM 1018 O O . ARG A 1 136 ? 46.662 -3.198 -12.928 1.00 91.56 136 ARG A O 1
ATOM 1025 N N . VAL A 1 137 ? 45.207 -1.771 -11.959 1.00 91.44 137 VAL A N 1
ATOM 1026 C CA . VAL A 1 137 ? 46.098 -0.614 -11.894 1.00 91.44 137 VAL A CA 1
ATOM 1027 C C . VAL A 1 137 ? 46.448 -0.317 -10.441 1.00 91.44 137 VAL A C 1
ATOM 1029 O O . VAL A 1 137 ? 45.581 -0.274 -9.571 1.00 91.44 137 VAL A O 1
ATOM 1032 N N . SER A 1 138 ? 47.738 -0.138 -10.165 1.00 87.81 138 SER A N 1
ATOM 1033 C CA . SER A 1 138 ? 48.249 -0.017 -8.787 1.00 87.81 138 SER A CA 1
ATOM 1034 C C . SER A 1 138 ? 48.529 1.426 -8.361 1.00 87.81 138 SER A C 1
ATOM 1036 O O . SER A 1 138 ? 48.931 1.657 -7.225 1.00 87.81 138 SER A O 1
ATOM 1038 N N . SER A 1 139 ? 48.372 2.398 -9.263 1.00 85.44 139 SER A N 1
ATOM 1039 C CA . SER A 1 139 ? 48.569 3.819 -8.967 1.00 85.44 139 SER A CA 1
ATOM 1040 C C . SER A 1 139 ? 47.821 4.715 -9.949 1.00 85.44 139 SER A C 1
ATOM 1042 O O . SER A 1 139 ? 47.525 4.314 -11.078 1.00 85.44 139 SER A O 1
ATOM 1044 N N . PHE A 1 140 ? 47.579 5.965 -9.544 1.00 83.25 140 PHE A N 1
ATOM 1045 C CA . PHE A 1 140 ? 46.997 6.978 -10.425 1.00 83.25 140 PHE A CA 1
ATOM 1046 C C . PHE A 1 140 ? 47.852 7.224 -11.679 1.00 83.25 140 PHE A C 1
ATOM 1048 O O . PHE A 1 140 ? 47.322 7.347 -12.778 1.00 83.25 140 PHE A O 1
ATOM 1055 N N . PHE A 1 141 ? 49.181 7.178 -11.553 1.00 83.81 141 PHE A N 1
ATOM 1056 C CA . PHE A 1 141 ? 50.086 7.268 -12.702 1.00 83.81 141 PHE A CA 1
ATOM 1057 C C . PHE A 1 141 ? 49.925 6.087 -13.677 1.00 83.81 141 PHE A C 1
ATOM 1059 O O . PHE A 1 141 ? 49.996 6.272 -14.890 1.00 83.81 141 PHE A O 1
ATOM 1066 N N . GLY A 1 142 ? 49.660 4.879 -13.166 1.00 87.69 142 GLY A N 1
ATOM 1067 C CA . GLY A 1 142 ? 49.310 3.723 -13.996 1.00 87.69 142 GLY A CA 1
ATOM 1068 C C . GLY A 1 142 ? 48.021 3.954 -14.787 1.00 87.69 142 GLY A C 1
ATOM 1069 O O . GLY A 1 142 ? 48.005 3.744 -15.997 1.00 87.69 142 GLY A O 1
ATOM 1070 N N . LEU A 1 143 ? 46.979 4.475 -14.130 1.00 87.88 143 LEU A N 1
ATOM 1071 C CA . LEU A 1 143 ? 45.712 4.834 -14.776 1.00 87.88 143 LEU A CA 1
ATOM 1072 C C . LEU A 1 143 ? 45.893 5.916 -15.857 1.00 87.88 143 LEU A C 1
ATOM 1074 O O . LEU A 1 143 ? 45.348 5.782 -16.950 1.00 87.88 143 LEU A O 1
ATOM 1078 N N . LEU A 1 144 ? 46.705 6.948 -15.602 1.00 87.06 144 LEU A N 1
ATOM 1079 C CA . LEU A 1 144 ? 47.010 7.986 -16.596 1.00 87.06 144 LEU A CA 1
ATOM 1080 C C . LEU A 1 144 ? 47.683 7.413 -17.847 1.00 87.06 144 LEU A C 1
ATOM 1082 O O . LEU A 1 144 ? 47.310 7.775 -18.960 1.00 87.06 144 LEU A O 1
ATOM 1086 N N . ARG A 1 145 ? 48.641 6.489 -17.691 1.00 89.69 145 ARG A N 1
ATOM 1087 C CA . ARG A 1 145 ? 49.302 5.844 -18.838 1.00 89.69 145 ARG A CA 1
ATOM 1088 C C . ARG A 1 145 ? 48.331 5.016 -19.679 1.00 89.69 145 ARG A C 1
ATOM 1090 O O . ARG A 1 145 ? 48.472 5.005 -20.898 1.00 89.69 145 ARG A O 1
ATOM 1097 N N . VAL A 1 146 ? 47.340 4.376 -19.052 1.00 90.69 146 VAL A N 1
ATOM 1098 C CA . VAL A 1 146 ? 46.258 3.679 -19.767 1.00 90.69 146 VAL A CA 1
ATOM 1099 C C . VAL A 1 146 ? 45.425 4.677 -20.578 1.00 90.69 146 VAL A C 1
ATOM 1101 O O . VAL A 1 146 ? 45.239 4.482 -21.775 1.00 90.69 146 VAL A O 1
ATOM 1104 N N . LEU A 1 147 ? 44.979 5.779 -19.966 1.00 89.50 147 LEU A N 1
ATOM 1105 C CA . LEU A 1 147 ? 44.149 6.789 -20.639 1.00 89.50 147 LEU A CA 1
ATOM 1106 C C . LEU A 1 147 ? 44.890 7.505 -21.785 1.00 89.50 147 LEU A C 1
ATOM 1108 O O . LEU A 1 147 ? 44.299 7.830 -22.815 1.00 89.50 147 LEU A O 1
ATOM 1112 N N . LEU A 1 148 ? 46.199 7.716 -21.651 1.00 90.81 148 LEU A N 1
ATOM 1113 C CA . LEU A 1 148 ? 47.020 8.373 -22.672 1.00 90.81 148 LEU A CA 1
ATOM 1114 C C . LEU A 1 148 ? 47.393 7.462 -23.852 1.00 90.81 148 LEU A C 1
ATOM 1116 O O . LEU A 1 148 ? 47.826 7.965 -24.886 1.00 90.81 148 LEU A O 1
ATOM 1120 N N . HIS A 1 149 ? 47.228 6.143 -23.737 1.00 93.44 149 HIS A N 1
ATOM 1121 C CA . HIS A 1 149 ? 47.647 5.220 -24.789 1.00 93.44 149 HIS A CA 1
ATOM 1122 C C . HIS A 1 149 ? 46.729 5.306 -26.020 1.00 93.44 149 HIS A C 1
ATOM 1124 O O . HIS A 1 149 ? 45.510 5.217 -25.890 1.00 93.44 149 HIS A O 1
ATOM 1130 N N . ALA A 1 150 ? 47.298 5.446 -27.223 1.00 92.00 150 ALA A N 1
ATOM 1131 C CA . ALA A 1 150 ? 46.539 5.659 -28.464 1.00 92.00 150 ALA A CA 1
ATOM 1132 C C . ALA A 1 150 ? 45.547 4.522 -28.773 1.00 92.00 150 ALA A C 1
ATOM 1134 O O . ALA A 1 150 ? 44.397 4.792 -29.085 1.00 92.00 150 ALA A O 1
ATOM 1135 N N . ASP A 1 151 ? 45.973 3.270 -28.584 1.00 93.94 151 ASP A N 1
ATOM 1136 C CA . ASP A 1 151 ? 45.147 2.075 -28.824 1.00 93.94 151 ASP A CA 1
ATOM 1137 C C . ASP A 1 151 ? 44.082 1.797 -27.734 1.00 93.94 151 ASP A C 1
ATOM 1139 O O . ASP A 1 151 ? 43.333 0.827 -27.842 1.00 93.94 151 ASP A O 1
ATOM 1143 N N . VAL A 1 152 ? 44.007 2.607 -26.668 1.00 92.12 152 VAL A N 1
ATOM 1144 C CA . VAL A 1 152 ? 42.942 2.507 -25.653 1.00 92.12 152 VAL A CA 1
ATOM 1145 C C . VAL A 1 152 ? 41.785 3.407 -26.061 1.00 92.12 152 VAL A C 1
ATOM 1147 O O . VAL A 1 152 ? 41.963 4.621 -26.173 1.00 92.12 152 VAL A O 1
ATOM 1150 N N . LYS A 1 153 ? 40.604 2.809 -26.211 1.00 86.44 153 LYS A N 1
ATOM 1151 C CA . LYS A 1 153 ? 39.351 3.471 -26.577 1.00 86.44 153 LYS A CA 1
ATOM 1152 C C . LYS A 1 153 ? 38.596 3.981 -25.351 1.00 86.44 153 LYS A C 1
ATOM 1154 O O . LYS A 1 153 ? 38.149 5.124 -25.338 1.00 86.44 153 LYS A O 1
ATOM 1159 N N . ALA A 1 154 ? 38.466 3.152 -24.311 1.00 78.94 154 ALA A N 1
ATOM 1160 C CA . ALA A 1 154 ? 37.752 3.516 -23.087 1.00 78.94 154 ALA A CA 1
ATOM 1161 C C . ALA A 1 154 ? 38.242 2.749 -21.846 1.00 78.94 154 ALA A C 1
ATOM 1163 O O . ALA A 1 154 ? 38.813 1.663 -21.948 1.00 78.94 154 ALA A O 1
ATOM 1164 N N . VAL A 1 155 ? 37.998 3.316 -20.663 1.00 79.38 155 VAL A N 1
ATOM 1165 C CA . VAL A 1 155 ? 38.258 2.705 -19.352 1.00 79.38 155 VAL A CA 1
ATOM 1166 C C . VAL A 1 155 ? 36.990 2.748 -18.504 1.00 79.38 155 VAL A C 1
ATOM 1168 O O . VAL A 1 155 ? 36.409 3.814 -18.287 1.00 79.38 155 VAL A O 1
ATOM 1171 N N . HIS A 1 156 ? 36.601 1.591 -17.971 1.00 71.88 156 HIS A N 1
ATOM 1172 C CA . HIS A 1 156 ? 35.378 1.401 -17.191 1.00 71.88 156 HIS A CA 1
ATOM 1173 C C . HIS A 1 156 ? 35.690 0.816 -15.802 1.00 71.88 156 HIS A C 1
ATOM 1175 O O . HIS A 1 156 ? 36.615 0.009 -15.672 1.00 71.88 156 HIS A O 1
ATOM 1181 N N . PRO A 1 157 ? 34.942 1.178 -14.744 1.00 67.56 157 PRO A N 1
ATOM 1182 C CA . PRO A 1 157 ? 35.097 0.549 -13.434 1.00 67.56 157 PRO A CA 1
ATOM 1183 C C . PRO A 1 157 ? 34.626 -0.914 -13.457 1.00 67.56 157 PRO A C 1
ATOM 1185 O O . PRO A 1 157 ? 33.652 -1.250 -14.129 1.00 67.56 157 PRO A O 1
ATOM 1188 N N . ASN A 1 158 ? 35.266 -1.786 -12.671 1.00 64.75 158 ASN A N 1
ATOM 1189 C CA . ASN A 1 158 ? 34.750 -3.132 -12.408 1.00 64.75 158 ASN A CA 1
ATOM 1190 C C . ASN A 1 158 ? 33.656 -3.080 -11.328 1.00 64.75 158 ASN A C 1
ATOM 1192 O O . ASN A 1 158 ? 33.913 -3.318 -10.145 1.00 64.75 158 ASN A O 1
ATOM 1196 N N . ALA A 1 159 ? 32.451 -2.679 -11.731 1.00 47.66 159 ALA A N 1
ATOM 1197 C CA . ALA A 1 159 ? 31.322 -2.500 -10.829 1.00 47.66 159 ALA A CA 1
ATOM 1198 C C . ALA A 1 159 ? 30.720 -3.844 -10.379 1.00 47.66 159 ALA A C 1
ATOM 1200 O O . ALA A 1 159 ? 30.638 -4.810 -11.137 1.00 47.66 159 ALA A O 1
ATOM 1201 N N . LEU A 1 160 ? 30.263 -3.898 -9.126 1.00 40.16 160 LEU A N 1
ATOM 1202 C CA . LEU A 1 160 ? 29.475 -5.021 -8.623 1.00 40.16 160 LEU A CA 1
ATOM 1203 C C . LEU A 1 160 ? 28.042 -4.901 -9.147 1.00 40.16 160 LEU A C 1
ATOM 1205 O O . LEU A 1 160 ? 27.321 -3.985 -8.761 1.00 40.16 160 LEU A O 1
ATOM 1209 N N . HIS A 1 161 ? 27.622 -5.858 -9.968 1.00 32.19 161 HIS A N 1
ATOM 1210 C CA . HIS A 1 161 ? 26.229 -6.016 -10.382 1.00 32.19 161 HIS A CA 1
ATOM 1211 C C . HIS A 1 161 ? 25.563 -7.094 -9.513 1.00 32.19 161 HIS A C 1
ATOM 1213 O O . HIS A 1 161 ? 26.136 -8.166 -9.305 1.00 32.19 161 HIS A O 1
ATOM 1219 N N . ARG A 1 162 ? 24.375 -6.810 -8.967 1.00 30.59 162 ARG A N 1
ATOM 1220 C CA . ARG A 1 162 ? 23.602 -7.712 -8.091 1.00 30.59 162 ARG A CA 1
ATOM 1221 C C . ARG A 1 162 ? 22.227 -8.012 -8.709 1.00 30.59 162 ARG A C 1
ATOM 1223 O O . ARG A 1 162 ? 21.765 -7.218 -9.518 1.00 30.59 162 ARG A O 1
ATOM 1230 N N . PRO A 1 163 ? 21.562 -9.130 -8.365 1.00 27.98 163 PRO A N 1
ATOM 1231 C CA . PRO A 1 163 ? 20.159 -9.356 -8.725 1.00 27.98 163 PRO A CA 1
ATOM 1232 C C . PRO A 1 163 ? 19.221 -8.504 -7.839 1.00 27.98 163 PRO A C 1
ATOM 1234 O O . PRO A 1 163 ? 19.106 -8.768 -6.650 1.00 27.98 163 PRO A O 1
ATOM 1237 N N . VAL A 1 164 ? 18.534 -7.501 -8.405 1.00 38.88 164 VAL A N 1
ATOM 1238 C CA . VAL A 1 164 ? 18.055 -6.302 -7.660 1.00 38.88 164 VAL A CA 1
ATOM 1239 C C . VAL A 1 164 ? 16.592 -6.333 -7.156 1.00 38.88 164 VAL A C 1
ATOM 1241 O O . VAL A 1 164 ? 16.085 -5.357 -6.607 1.00 38.88 164 VAL A O 1
ATOM 1244 N N . LEU A 1 165 ? 15.888 -7.472 -7.229 1.00 48.19 165 LEU A N 1
ATOM 1245 C CA . LEU A 1 165 ? 14.773 -7.704 -6.285 1.00 48.19 165 LEU A CA 1
ATOM 1246 C C . LEU A 1 165 ? 15.298 -8.010 -4.867 1.00 48.19 165 LEU A C 1
ATOM 1248 O O . LEU A 1 165 ? 14.535 -7.955 -3.904 1.00 48.19 165 LEU A O 1
ATOM 1252 N N . ALA A 1 166 ? 16.592 -8.330 -4.722 1.00 51.91 166 ALA A N 1
ATOM 1253 C CA . ALA A 1 166 ? 17.204 -8.645 -3.436 1.00 51.91 166 ALA A CA 1
ATOM 1254 C C . ALA A 1 166 ? 17.306 -7.437 -2.495 1.00 51.91 166 ALA A C 1
ATOM 1256 O O . ALA A 1 166 ? 17.435 -7.643 -1.295 1.00 51.91 166 ALA A O 1
ATOM 1257 N N . GLU A 1 167 ? 17.234 -6.201 -2.991 1.00 56.47 167 GLU A N 1
ATOM 1258 C CA . GLU A 1 167 ? 17.260 -4.987 -2.168 1.00 56.47 167 GLU A CA 1
ATOM 1259 C C . GLU A 1 167 ? 15.852 -4.395 -1.970 1.00 56.47 167 GLU A C 1
ATOM 1261 O O . GLU A 1 167 ? 15.427 -4.156 -0.833 1.00 56.47 167 GLU A O 1
ATOM 1266 N N . SER A 1 168 ? 15.082 -4.243 -3.051 1.00 61.31 168 SER A N 1
ATOM 1267 C CA . SER A 1 168 ? 13.728 -3.667 -3.031 1.00 61.31 168 SER A CA 1
ATOM 1268 C C . SER A 1 168 ? 12.688 -4.508 -2.270 1.00 61.31 168 SER A C 1
ATOM 1270 O O . SER A 1 168 ? 11.884 -3.950 -1.506 1.00 61.31 168 SER A O 1
ATOM 1272 N N . LEU A 1 169 ? 12.712 -5.845 -2.403 1.00 67.56 169 LEU A N 1
ATOM 1273 C CA . LEU A 1 169 ? 11.781 -6.728 -1.687 1.00 67.56 169 LEU A CA 1
ATOM 1274 C C . LEU A 1 169 ? 12.041 -6.727 -0.171 1.00 67.56 169 LEU A C 1
ATOM 1276 O O . LEU A 1 169 ? 11.078 -6.515 0.574 1.00 67.56 169 LEU A O 1
ATOM 1280 N N . PRO A 1 170 ? 13.283 -6.888 0.342 1.00 72.88 170 PRO A N 1
ATOM 1281 C CA . PRO A 1 170 ? 13.549 -6.717 1.771 1.00 72.88 170 PRO A CA 1
ATOM 1282 C C . PRO A 1 170 ? 13.238 -5.325 2.302 1.00 72.88 170 PRO A C 1
ATOM 1284 O O . PRO A 1 170 ? 12.756 -5.224 3.431 1.00 72.88 170 PRO A O 1
ATOM 1287 N N . LEU A 1 171 ? 13.460 -4.265 1.514 1.00 78.94 171 LEU A N 1
ATOM 1288 C CA . LEU A 1 171 ? 13.106 -2.909 1.935 1.00 78.94 171 LEU A CA 1
ATOM 1289 C C . LEU A 1 171 ? 11.592 -2.775 2.154 1.00 78.94 171 LEU A C 1
ATOM 1291 O O . LEU A 1 171 ? 11.164 -2.113 3.096 1.00 78.94 171 LEU A O 1
ATOM 1295 N N . SER A 1 172 ? 10.793 -3.485 1.354 1.00 68.44 172 SER A N 1
ATOM 1296 C CA . SER A 1 172 ? 9.333 -3.590 1.502 1.00 68.44 172 SER A CA 1
ATOM 1297 C C . SER A 1 172 ? 8.878 -4.713 2.451 1.00 68.44 172 SER A C 1
ATOM 1299 O O . SER A 1 172 ? 7.676 -4.941 2.597 1.00 68.44 172 SER A O 1
ATOM 1301 N N . ARG A 1 173 ? 9.824 -5.414 3.099 1.00 72.50 173 ARG A N 1
ATOM 1302 C CA . ARG A 1 173 ? 9.625 -6.577 3.991 1.00 72.50 173 ARG A CA 1
ATOM 1303 C C . ARG A 1 173 ? 8.901 -7.767 3.361 1.00 72.50 173 ARG A C 1
ATOM 1305 O O . ARG A 1 173 ? 8.275 -8.580 4.041 1.00 72.50 173 ARG A O 1
ATOM 1312 N N . GLN A 1 174 ? 8.988 -7.892 2.046 1.00 84.62 174 GLN A N 1
ATOM 1313 C CA . GLN A 1 174 ? 8.272 -8.928 1.324 1.00 84.62 174 GLN A CA 1
ATOM 1314 C C . GLN A 1 174 ? 8.789 -10.356 1.591 1.00 84.62 174 GLN A C 1
ATOM 1316 O O . GLN A 1 174 ? 7.952 -11.241 1.764 1.00 84.62 174 GLN A O 1
ATOM 1321 N N . PRO A 1 175 ? 10.103 -10.638 1.707 1.00 73.88 175 PRO A N 1
ATOM 1322 C CA . PRO A 1 175 ? 10.558 -12.006 1.962 1.00 73.88 175 PRO A CA 1
ATOM 1323 C C . PRO A 1 175 ? 10.078 -12.556 3.309 1.00 73.88 175 PRO A C 1
ATOM 1325 O O . PRO A 1 175 ? 9.744 -13.732 3.407 1.00 73.88 175 PRO A O 1
ATOM 1328 N N . GLN A 1 176 ? 9.979 -11.704 4.337 1.00 65.50 176 GLN A N 1
ATOM 1329 C CA . GLN A 1 176 ? 9.408 -12.058 5.641 1.00 65.50 176 GLN A CA 1
ATOM 1330 C C . GLN A 1 176 ? 7.915 -12.402 5.527 1.00 65.50 176 GLN A C 1
ATOM 1332 O O . GLN A 1 176 ? 7.430 -13.334 6.170 1.00 65.50 176 GLN A O 1
ATOM 1337 N N . MET A 1 177 ? 7.200 -11.673 4.670 1.00 70.75 177 MET A N 1
ATOM 1338 C CA . MET A 1 177 ? 5.792 -11.906 4.367 1.00 70.75 177 MET A CA 1
ATOM 1339 C C . MET A 1 177 ? 5.571 -13.249 3.658 1.00 70.75 177 MET A C 1
ATOM 1341 O O . MET A 1 177 ? 4.759 -14.066 4.094 1.00 70.75 177 MET A O 1
ATOM 1345 N N . ALA A 1 178 ? 6.356 -13.519 2.613 1.00 69.75 178 ALA A N 1
ATOM 1346 C CA . ALA A 1 178 ? 6.321 -14.789 1.898 1.00 69.75 178 ALA A CA 1
ATOM 1347 C C . ALA A 1 178 ? 6.728 -15.964 2.805 1.00 69.75 178 ALA A C 1
ATOM 1349 O O . ALA A 1 178 ? 6.087 -17.008 2.777 1.00 69.75 178 ALA A O 1
ATOM 1350 N N . ALA A 1 179 ? 7.735 -15.796 3.668 1.00 61.34 179 ALA A N 1
ATOM 1351 C CA . ALA A 1 179 ? 8.115 -16.813 4.655 1.00 61.34 179 ALA A CA 1
ATOM 1352 C C . ALA A 1 179 ? 6.992 -17.125 5.663 1.00 61.34 179 ALA A C 1
ATOM 1354 O O . ALA A 1 179 ? 6.939 -18.228 6.199 1.00 61.34 179 ALA A O 1
ATOM 1355 N N . SER A 1 180 ? 6.069 -16.183 5.878 1.00 61.16 180 SER A N 1
ATOM 1356 C CA . SER A 1 180 ? 4.880 -16.357 6.725 1.00 61.16 180 SER A CA 1
ATOM 1357 C C . SER A 1 180 ? 3.703 -17.017 5.986 1.00 61.16 180 SER A C 1
ATOM 1359 O O . SER A 1 180 ? 2.584 -17.033 6.493 1.00 61.16 180 SER A O 1
ATOM 1361 N N . GLY A 1 181 ? 3.923 -17.545 4.775 1.00 68.12 181 GLY A N 1
ATOM 1362 C CA . GLY A 1 181 ? 2.901 -18.228 3.980 1.00 68.12 181 GLY A CA 1
ATOM 1363 C C . GLY A 1 181 ? 1.940 -17.288 3.249 1.00 68.12 181 GLY A C 1
ATOM 1364 O O . GLY A 1 181 ? 0.951 -17.744 2.672 1.00 68.12 181 GLY A O 1
ATOM 1365 N N . MET A 1 182 ? 2.201 -15.980 3.237 1.00 77.44 182 MET A N 1
ATOM 1366 C CA . MET A 1 182 ? 1.325 -14.991 2.611 1.00 77.44 182 MET A CA 1
ATOM 1367 C C . MET A 1 182 ? 1.927 -14.493 1.301 1.00 77.44 182 MET A C 1
ATOM 1369 O O . MET A 1 182 ? 2.766 -13.597 1.262 1.00 77.44 182 MET A O 1
ATOM 1373 N N . HIS A 1 183 ? 1.488 -15.108 0.204 1.00 83.88 183 HIS A N 1
ATOM 1374 C CA . HIS A 1 183 ? 2.065 -14.892 -1.126 1.00 83.88 183 HIS A CA 1
ATOM 1375 C C . HIS A 1 183 ? 1.117 -14.155 -2.084 1.00 83.88 183 HIS A C 1
ATOM 1377 O O . HIS A 1 183 ? 1.487 -13.932 -3.233 1.00 83.88 183 HIS A O 1
ATOM 1383 N N . GLY A 1 184 ? -0.101 -13.799 -1.660 1.00 90.62 184 GLY A N 1
ATOM 1384 C CA . GLY A 1 184 ? -1.126 -13.257 -2.561 1.00 90.62 184 GLY A CA 1
ATOM 1385 C C . GLY A 1 184 ? -1.913 -14.325 -3.325 1.00 90.62 184 GLY A C 1
ATOM 1386 O O . GLY A 1 184 ? -2.488 -14.039 -4.369 1.00 90.62 184 GLY A O 1
ATOM 1387 N N . ALA A 1 185 ? -1.932 -15.569 -2.839 1.00 92.44 185 ALA A N 1
ATOM 1388 C CA . ALA A 1 185 ? -2.639 -16.660 -3.504 1.00 92.44 185 ALA A CA 1
ATOM 1389 C C . ALA A 1 185 ? -4.134 -16.349 -3.692 1.00 92.44 185 ALA A C 1
ATOM 1391 O O . ALA A 1 185 ? -4.793 -15.796 -2.811 1.00 92.44 185 ALA A O 1
ATOM 1392 N N . GLY A 1 186 ? -4.669 -16.710 -4.860 1.00 93.38 186 GLY A N 1
ATOM 1393 C CA . GLY A 1 186 ? -6.082 -16.523 -5.195 1.00 93.38 186 GLY A CA 1
ATOM 1394 C C . GLY A 1 186 ? -6.465 -15.108 -5.636 1.00 93.38 186 GLY A C 1
ATOM 1395 O O . GLY A 1 186 ? -7.603 -14.917 -6.060 1.00 93.38 186 GLY A O 1
ATOM 1396 N N . THR A 1 187 ? -5.555 -14.131 -5.603 1.00 97.88 187 THR A N 1
ATOM 1397 C CA . THR A 1 187 ? -5.800 -12.777 -6.125 1.00 97.88 187 THR A CA 1
ATOM 1398 C C . THR A 1 187 ? -5.189 -12.586 -7.513 1.00 97.88 187 THR A C 1
ATOM 1400 O O . THR A 1 187 ? -4.432 -13.423 -8.020 1.00 97.88 187 THR A O 1
ATOM 1403 N N . THR A 1 188 ? -5.570 -11.509 -8.197 1.00 98.69 188 THR A N 1
ATOM 1404 C CA . THR A 1 188 ? -4.990 -11.120 -9.489 1.00 98.69 188 THR A CA 1
ATOM 1405 C C . THR A 1 188 ? -4.731 -9.621 -9.542 1.00 98.69 188 THR A C 1
ATOM 1407 O O . THR A 1 188 ? -5.534 -8.830 -9.046 1.00 98.69 188 THR A O 1
ATOM 1410 N N . VAL A 1 189 ? -3.612 -9.226 -10.145 1.00 98.81 189 VAL A N 1
ATOM 1411 C CA . VAL A 1 189 ? -3.310 -7.825 -10.464 1.00 98.81 189 VAL A CA 1
ATOM 1412 C C . VAL A 1 189 ? -3.424 -7.632 -11.968 1.00 98.81 189 VAL A C 1
ATOM 1414 O O . VAL A 1 189 ? -2.786 -8.358 -12.732 1.00 98.81 189 VAL A O 1
ATOM 1417 N N . ALA A 1 190 ? -4.232 -6.660 -12.385 1.00 98.69 190 ALA A N 1
ATOM 1418 C CA . ALA A 1 190 ? -4.244 -6.204 -13.768 1.00 98.69 190 ALA A CA 1
ATOM 1419 C C . ALA A 1 190 ? -3.085 -5.218 -13.988 1.00 98.69 190 ALA A C 1
ATOM 1421 O O . ALA A 1 190 ? -2.931 -4.275 -13.217 1.00 98.69 190 ALA A O 1
ATOM 1422 N N . VAL A 1 191 ? -2.260 -5.431 -15.006 1.00 98.62 191 VAL A N 1
ATOM 1423 C CA . VAL A 1 191 ? -1.144 -4.551 -15.375 1.00 98.62 191 VAL A CA 1
ATOM 1424 C C . VAL A 1 191 ? -1.495 -3.917 -16.715 1.00 98.62 191 VAL A C 1
ATOM 1426 O O . VAL A 1 191 ? -1.496 -4.617 -17.723 1.00 98.62 191 VAL A O 1
ATOM 1429 N N . LEU A 1 192 ? -1.853 -2.629 -16.693 1.00 97.19 192 LEU A N 1
ATOM 1430 C CA . LEU A 1 192 ? -2.179 -1.840 -17.884 1.00 97.19 192 LEU A CA 1
ATOM 1431 C C . LEU A 1 192 ? -0.906 -1.121 -18.334 1.00 97.19 192 LEU A C 1
ATOM 1433 O O . LEU A 1 192 ? -0.515 -0.129 -17.714 1.00 97.19 192 LEU A O 1
ATOM 1437 N N . ASP A 1 193 ? -0.230 -1.674 -19.336 1.00 95.12 193 ASP A N 1
ATOM 1438 C CA . ASP A 1 193 ? 1.136 -1.291 -19.722 1.00 95.12 193 ASP A CA 1
ATOM 1439 C C . ASP A 1 193 ? 1.429 -1.710 -21.180 1.00 95.12 193 ASP A C 1
ATOM 1441 O O . ASP A 1 193 ? 0.476 -1.875 -21.929 1.00 95.12 193 ASP A O 1
ATOM 1445 N N . THR A 1 194 ? 2.691 -1.890 -21.588 1.00 91.94 194 THR A N 1
ATOM 1446 C CA . THR A 1 194 ? 3.131 -2.251 -22.960 1.00 91.94 194 THR A CA 1
ATOM 1447 C C . THR A 1 194 ? 3.013 -3.740 -23.320 1.00 91.94 194 THR A C 1
ATOM 1449 O O . THR A 1 194 ? 3.758 -4.240 -24.159 1.00 91.94 194 THR A O 1
ATOM 1452 N N . GLY A 1 195 ? 2.163 -4.488 -22.613 1.00 93.00 195 GLY A N 1
ATOM 1453 C CA . GLY A 1 195 ? 2.086 -5.950 -22.712 1.00 93.00 195 GLY A CA 1
ATOM 1454 C C . GLY A 1 195 ? 2.964 -6.696 -21.694 1.00 93.00 195 GLY A C 1
ATOM 1455 O O . GLY A 1 195 ? 3.385 -6.155 -20.669 1.00 93.00 195 GLY A O 1
ATOM 1456 N N . VAL A 1 196 ? 3.182 -7.996 -21.912 1.00 94.75 196 VAL A N 1
ATOM 1457 C CA . VAL A 1 196 ? 4.072 -8.843 -21.102 1.00 94.75 196 VAL A CA 1
ATOM 1458 C C . VAL A 1 196 ? 4.670 -9.996 -21.914 1.00 94.75 196 VAL A C 1
ATOM 1460 O O . VAL A 1 196 ? 3.967 -10.855 -22.448 1.00 94.75 196 VAL A O 1
ATOM 1463 N N . ASN A 1 197 ? 5.996 -10.137 -21.874 1.00 95.06 197 ASN A N 1
ATOM 1464 C CA . ASN A 1 197 ? 6.663 -11.354 -22.320 1.00 95.06 197 ASN A CA 1
ATOM 1465 C C . ASN A 1 197 ? 6.526 -12.470 -21.270 1.00 95.06 197 ASN A C 1
ATOM 1467 O O . ASN A 1 197 ? 7.439 -12.772 -20.494 1.00 95.06 197 ASN A O 1
ATOM 1471 N N . TYR A 1 198 ? 5.354 -13.104 -21.241 1.00 94.75 198 TYR A N 1
ATOM 1472 C CA . TYR A 1 198 ? 5.023 -14.150 -20.273 1.00 94.75 198 TYR A CA 1
ATOM 1473 C C . TYR A 1 198 ? 5.841 -15.444 -20.432 1.00 94.75 198 TYR A C 1
ATOM 1475 O O . TYR A 1 198 ? 5.798 -16.301 -19.545 1.00 94.75 198 TYR A O 1
ATOM 1483 N N . THR A 1 199 ? 6.603 -15.621 -21.520 1.00 94.44 199 THR A N 1
ATOM 1484 C CA . THR A 1 199 ? 7.423 -16.835 -21.713 1.00 94.44 199 THR A CA 1
ATOM 1485 C C . THR A 1 199 ? 8.646 -16.862 -20.799 1.00 94.44 199 THR A C 1
ATOM 1487 O O . THR A 1 199 ? 9.251 -17.918 -20.586 1.00 94.44 199 THR A O 1
ATOM 1490 N N . LEU A 1 200 ? 8.988 -15.720 -20.196 1.00 93.06 200 LEU A N 1
ATOM 1491 C CA . LEU A 1 200 ? 10.134 -15.600 -19.312 1.00 93.06 200 LEU A CA 1
ATOM 1492 C C . LEU A 1 200 ? 9.973 -16.461 -18.044 1.00 93.06 200 LEU A C 1
ATOM 1494 O O . LEU A 1 200 ? 8.869 -16.604 -17.502 1.00 93.06 200 LEU A O 1
ATOM 1498 N N . PRO A 1 201 ? 11.078 -17.005 -17.491 1.00 89.19 201 PRO A N 1
ATOM 1499 C CA . PRO A 1 201 ? 11.037 -17.828 -16.280 1.00 89.19 201 PRO A CA 1
ATOM 1500 C C . PRO A 1 201 ? 10.388 -17.129 -15.085 1.00 89.19 201 PRO A C 1
ATOM 1502 O O . PRO A 1 201 ? 9.755 -17.790 -14.262 1.00 89.19 201 PRO A O 1
ATOM 1505 N N . ALA A 1 202 ? 10.486 -15.798 -15.030 1.00 89.50 202 ALA A N 1
ATOM 1506 C CA . ALA A 1 202 ? 9.841 -14.978 -14.016 1.00 89.50 202 ALA A CA 1
ATOM 1507 C C . ALA A 1 202 ? 8.322 -15.186 -13.953 1.00 89.50 202 ALA A C 1
ATOM 1509 O O . ALA A 1 202 ? 7.739 -14.946 -12.909 1.00 89.50 202 ALA A O 1
ATOM 1510 N N . PHE A 1 203 ? 7.658 -15.678 -14.996 1.00 95.06 203 PHE A N 1
ATOM 1511 C CA . PHE A 1 203 ? 6.207 -15.895 -14.990 1.00 95.06 203 PHE A CA 1
ATOM 1512 C C . PHE A 1 203 ? 5.804 -17.371 -14.950 1.00 95.06 203 PHE A C 1
ATOM 1514 O O . PHE A 1 203 ? 4.622 -17.682 -15.058 1.00 95.06 203 PHE A O 1
ATOM 1521 N N . GLY A 1 204 ? 6.761 -18.281 -14.744 1.00 89.25 204 GLY A N 1
ATOM 1522 C CA . GLY A 1 204 ? 6.507 -19.723 -14.730 1.00 89.25 204 GLY A CA 1
ATOM 1523 C C . GLY A 1 204 ? 6.656 -20.397 -16.097 1.00 89.25 204 GLY A C 1
ATOM 1524 O O . GLY A 1 204 ? 6.103 -21.480 -16.283 1.00 89.25 204 GLY A O 1
ATOM 1525 N N . LYS A 1 205 ? 7.410 -19.779 -17.026 1.00 85.81 205 LYS A N 1
ATOM 1526 C CA . LYS A 1 205 ? 7.669 -20.270 -18.397 1.00 85.81 205 LYS A CA 1
ATOM 1527 C C . LYS A 1 205 ? 6.373 -20.550 -19.166 1.00 85.81 205 LYS A C 1
ATOM 1529 O O . LYS A 1 205 ? 6.142 -21.663 -19.642 1.00 85.81 205 LYS A O 1
ATOM 1534 N N . CYS A 1 206 ? 5.501 -19.550 -19.235 1.00 94.06 206 CYS A N 1
ATOM 1535 C CA . CYS A 1 206 ? 4.206 -19.698 -19.880 1.00 94.06 206 CYS A CA 1
ATOM 1536 C C . CYS A 1 206 ? 4.366 -19.992 -21.379 1.00 94.06 206 CYS A C 1
ATOM 1538 O O . CYS A 1 206 ? 5.120 -19.318 -22.075 1.00 94.06 206 CYS A O 1
ATOM 1540 N N . THR A 1 207 ? 3.622 -20.973 -21.881 1.00 94.75 207 THR A N 1
ATOM 1541 C CA . THR A 1 207 ? 3.492 -21.244 -23.327 1.00 94.75 207 THR A CA 1
ATOM 1542 C C . THR A 1 207 ? 2.306 -20.497 -23.930 1.00 94.75 207 THR A C 1
ATOM 1544 O O . THR A 1 207 ? 2.316 -20.158 -25.107 1.00 94.75 207 THR A O 1
ATOM 1547 N N . ALA A 1 208 ? 1.306 -20.204 -23.103 1.00 94.88 208 ALA A N 1
ATOM 1548 C CA . ALA A 1 208 ? 0.194 -19.305 -23.372 1.00 94.88 208 ALA A CA 1
ATOM 1549 C C . ALA A 1 208 ? -0.327 -18.771 -22.023 1.00 94.88 208 ALA A C 1
ATOM 1551 O O . ALA A 1 208 ? -0.001 -19.360 -20.983 1.00 94.88 208 ALA A O 1
ATOM 1552 N N . PRO A 1 209 ? -1.151 -17.711 -21.996 1.00 95.69 209 PRO A N 1
ATOM 1553 C CA . PRO A 1 209 ? -1.774 -17.262 -20.759 1.00 95.69 209 PRO A CA 1
ATOM 1554 C C . PRO A 1 209 ? -2.519 -18.406 -20.051 1.00 95.69 209 PRO A C 1
ATOM 1556 O O . PRO A 1 209 ? -3.286 -19.151 -20.664 1.00 95.69 209 PRO A O 1
ATOM 1559 N N . GLY A 1 210 ? -2.223 -18.598 -18.766 1.00 94.38 210 GLY A N 1
ATOM 1560 C CA . GLY A 1 210 ? -2.752 -19.682 -17.934 1.00 94.38 210 GLY A CA 1
ATOM 1561 C C . GLY A 1 210 ? -2.199 -21.082 -18.242 1.00 94.38 210 GLY A C 1
ATOM 1562 O O . GLY A 1 210 ? -2.704 -22.057 -17.684 1.00 94.38 210 GLY A O 1
ATOM 1563 N N . LYS A 1 211 ? -1.188 -21.216 -19.118 1.00 94.81 211 LYS A N 1
ATOM 1564 C CA . LYS A 1 211 ? -0.610 -22.510 -19.526 1.00 94.81 211 LYS A CA 1
ATOM 1565 C C . LYS A 1 211 ? 0.924 -22.535 -19.432 1.00 94.81 211 LYS A C 1
ATOM 1567 O O . LYS A 1 211 ? 1.583 -21.695 -20.044 1.00 94.81 211 LYS A O 1
ATOM 1572 N N . PRO A 1 212 ? 1.528 -23.541 -18.768 1.00 93.50 212 PRO A N 1
ATOM 1573 C CA . PRO A 1 212 ? 0.889 -24.580 -17.941 1.00 93.50 212 PRO A CA 1
ATOM 1574 C C . PRO A 1 212 ? 0.202 -23.979 -16.700 1.00 93.50 212 PRO A C 1
ATOM 1576 O O . PRO A 1 212 ? 0.257 -22.774 -16.504 1.00 93.50 212 PRO A O 1
ATOM 1579 N N . ALA A 1 213 ? -0.420 -24.788 -15.837 1.00 89.50 213 ALA A N 1
ATOM 1580 C CA . ALA A 1 213 ? -1.101 -24.286 -14.632 1.00 89.50 213 ALA A CA 1
ATOM 1581 C C . ALA A 1 213 ? -0.188 -23.472 -13.685 1.00 89.50 213 ALA A C 1
ATOM 1583 O O . ALA A 1 213 ? -0.677 -22.670 -12.896 1.00 89.50 213 ALA A O 1
ATOM 1584 N N . SER A 1 214 ? 1.138 -23.648 -13.777 1.00 89.25 214 SER A N 1
ATOM 1585 C CA . SER A 1 214 ? 2.133 -22.831 -13.068 1.00 89.25 214 SER A CA 1
ATOM 1586 C C . SER A 1 214 ? 2.371 -21.448 -13.690 1.00 89.25 214 SER A C 1
ATOM 1588 O O . SER A 1 214 ? 3.140 -20.660 -13.143 1.00 89.25 214 SER A O 1
ATOM 1590 N N . CYS A 1 215 ? 1.763 -21.156 -14.841 1.00 94.62 215 CYS A N 1
ATOM 1591 C CA . CYS A 1 215 ? 1.841 -19.863 -15.497 1.00 94.62 215 CYS A CA 1
ATOM 1592 C C . CYS A 1 215 ? 1.123 -18.804 -14.661 1.00 94.62 215 CYS A C 1
ATOM 1594 O O . CYS A 1 215 ? -0.072 -18.906 -14.380 1.00 94.62 215 CYS A O 1
ATOM 1596 N N . ARG A 1 216 ? 1.862 -17.760 -14.286 1.00 95.25 216 ARG A N 1
ATOM 1597 C CA . ARG A 1 216 ? 1.343 -16.675 -13.447 1.00 95.25 216 ARG A CA 1
ATOM 1598 C C . ARG A 1 216 ? 0.546 -15.648 -14.239 1.00 95.25 216 ARG A C 1
ATOM 1600 O O . ARG A 1 216 ? -0.337 -15.013 -13.672 1.00 95.25 216 ARG A O 1
ATOM 1607 N N . VAL A 1 217 ? 0.829 -15.497 -15.530 1.00 97.69 217 VAL A N 1
ATOM 1608 C CA . VAL A 1 217 ? 0.068 -14.619 -16.424 1.00 97.69 217 VAL A CA 1
ATOM 1609 C C . VAL A 1 217 ? -1.144 -15.387 -16.940 1.00 97.69 217 VAL A C 1
ATOM 1611 O O . VAL A 1 217 ? -1.012 -16.257 -17.790 1.00 97.69 217 VAL A O 1
ATOM 1614 N N . ILE A 1 218 ? -2.328 -15.106 -16.406 1.00 97.12 218 ILE A N 1
ATOM 1615 C CA . ILE A 1 218 ? -3.562 -15.844 -16.735 1.00 97.12 218 ILE A CA 1
ATOM 1616 C C . ILE A 1 218 ? -4.391 -15.201 -17.841 1.00 97.12 218 ILE A C 1
ATOM 1618 O O . ILE A 1 218 ? -5.274 -15.845 -18.399 1.00 97.12 218 ILE A O 1
ATOM 1622 N N . ALA A 1 219 ? -4.097 -13.946 -18.156 1.00 96.81 219 ALA A N 1
ATOM 1623 C CA . ALA A 1 219 ? -4.654 -13.224 -19.282 1.00 96.81 219 ALA A CA 1
ATOM 1624 C C . ALA A 1 219 ? -3.571 -12.300 -19.844 1.00 96.81 219 ALA A C 1
ATOM 1626 O O . ALA A 1 219 ? -2.812 -11.705 -19.077 1.00 96.81 219 ALA A O 1
ATOM 1627 N N . ALA A 1 220 ? -3.512 -12.205 -21.165 1.00 94.94 220 ALA A N 1
ATOM 1628 C CA . ALA A 1 220 ? -2.750 -11.208 -21.902 1.00 94.94 220 ALA A CA 1
ATOM 1629 C C . ALA A 1 220 ? -3.671 -10.737 -23.029 1.00 94.94 220 ALA A C 1
ATOM 1631 O O . ALA A 1 220 ? -4.105 -11.562 -23.835 1.00 94.94 220 ALA A O 1
ATOM 1632 N N . VAL A 1 221 ? -4.066 -9.467 -23.001 1.00 92.06 221 VAL A N 1
ATOM 1633 C CA . VAL A 1 221 ? -4.994 -8.882 -23.974 1.00 92.06 221 VAL A CA 1
ATOM 1634 C C . VAL A 1 221 ? -4.386 -7.636 -24.581 1.00 92.06 221 VAL A C 1
ATOM 1636 O O . VAL A 1 221 ? -3.723 -6.881 -23.880 1.00 92.06 221 VAL A O 1
ATOM 1639 N N . ASP A 1 222 ? -4.656 -7.431 -25.860 1.00 89.19 222 ASP A N 1
ATOM 1640 C CA . ASP A 1 222 ? -4.143 -6.321 -26.648 1.00 89.19 222 ASP A CA 1
ATOM 1641 C C . ASP A 1 222 ? -5.289 -5.349 -26.967 1.00 89.19 222 ASP A C 1
ATOM 1643 O O . ASP A 1 222 ? -6.290 -5.747 -27.574 1.00 89.19 222 ASP A O 1
ATOM 1647 N N . ILE A 1 223 ? -5.204 -4.116 -26.454 1.00 83.94 223 ILE A N 1
ATOM 1648 C CA . ILE A 1 223 ? -6.256 -3.092 -26.556 1.00 83.94 223 ILE A CA 1
ATOM 1649 C C . ILE A 1 223 ? -5.880 -1.977 -27.539 1.00 83.94 223 ILE A C 1
ATOM 1651 O O . ILE A 1 223 ? -6.754 -1.527 -28.279 1.00 83.94 223 ILE A O 1
ATOM 1655 N N . ALA A 1 224 ? -4.633 -1.496 -27.529 1.00 70.44 224 ALA A N 1
ATOM 1656 C CA . ALA A 1 224 ? -4.243 -0.296 -28.277 1.00 70.44 224 ALA A CA 1
ATOM 1657 C C . ALA A 1 224 ? -3.881 -0.577 -29.746 1.00 70.44 224 ALA A C 1
ATOM 1659 O O . ALA A 1 224 ? -4.370 0.119 -30.641 1.00 70.44 224 ALA A O 1
ATOM 1660 N N . ALA A 1 225 ? -3.069 -1.601 -30.021 1.00 67.69 225 ALA A N 1
ATOM 1661 C CA . ALA A 1 225 ? -2.706 -1.990 -31.378 1.00 67.69 225 ALA A CA 1
ATOM 1662 C C . ALA A 1 225 ? -2.446 -3.493 -31.446 1.00 67.69 225 ALA A C 1
ATOM 1664 O O . ALA A 1 225 ? -1.444 -3.937 -30.920 1.00 67.69 225 ALA A O 1
ATOM 1665 N N . ASN A 1 226 ? -3.293 -4.229 -32.183 1.00 66.69 226 ASN A N 1
ATOM 1666 C CA . ASN A 1 226 ? -3.150 -5.674 -32.394 1.00 66.69 226 ASN A CA 1
ATOM 1667 C C . ASN A 1 226 ? -1.922 -6.015 -33.256 1.00 66.69 226 ASN A C 1
ATOM 1669 O O . ASN A 1 226 ? -2.046 -6.356 -34.437 1.00 66.69 226 ASN A O 1
ATOM 1673 N N . ASP A 1 227 ? -0.735 -5.870 -32.677 1.00 67.88 227 ASP A N 1
ATOM 1674 C CA . ASP A 1 227 ? 0.555 -6.156 -33.297 1.00 67.88 227 ASP A CA 1
ATOM 1675 C C . ASP A 1 227 ? 1.029 -7.593 -33.006 1.00 67.88 227 ASP A C 1
ATOM 1677 O O . ASP A 1 227 ? 1.956 -8.088 -33.652 1.00 67.88 227 ASP A O 1
ATOM 1681 N N . ASN A 1 228 ? 0.313 -8.304 -32.121 1.00 70.50 228 ASN A N 1
ATOM 1682 C CA . ASN A 1 228 ? 0.591 -9.666 -31.653 1.00 70.50 228 ASN A CA 1
ATOM 1683 C C . ASN A 1 228 ? 1.987 -9.843 -31.035 1.00 70.50 228 ASN A C 1
ATOM 1685 O O . ASN A 1 228 ? 2.462 -10.977 -30.884 1.00 70.50 228 ASN A O 1
ATOM 1689 N N . LEU A 1 229 ? 2.655 -8.750 -30.671 1.00 78.38 229 LEU A N 1
ATOM 1690 C CA . LEU A 1 229 ? 3.863 -8.810 -29.875 1.00 78.38 229 LEU A CA 1
ATOM 1691 C C . LEU A 1 229 ? 3.473 -9.079 -28.425 1.00 78.38 229 LEU A C 1
ATOM 1693 O O . LEU A 1 229 ? 2.454 -8.626 -27.920 1.00 78.38 229 LEU A O 1
ATOM 1697 N N . LEU A 1 230 ? 4.291 -9.876 -27.738 1.00 83.00 230 LEU A N 1
ATOM 1698 C CA . LEU A 1 230 ? 4.041 -10.142 -26.323 1.00 83.00 230 LEU A CA 1
ATOM 1699 C C . LEU A 1 230 ? 4.278 -8.888 -25.480 1.00 83.00 230 LEU A C 1
ATOM 1701 O O . LEU A 1 230 ? 3.552 -8.659 -24.523 1.00 83.00 230 LEU A O 1
ATOM 1705 N N . ASP A 1 231 ? 5.320 -8.130 -25.819 1.00 86.81 231 ASP A N 1
ATOM 1706 C CA . ASP A 1 231 ? 5.642 -6.810 -25.277 1.00 86.81 231 ASP A CA 1
ATOM 1707 C C . ASP A 1 231 ? 6.670 -6.158 -26.213 1.00 86.81 231 ASP A C 1
ATOM 1709 O O . ASP A 1 231 ? 7.785 -6.672 -26.360 1.00 86.81 231 ASP A O 1
ATOM 1713 N N . ALA A 1 232 ? 6.296 -5.064 -26.874 1.00 78.62 232 ALA A N 1
ATOM 1714 C CA . ALA A 1 232 ? 7.143 -4.400 -27.866 1.00 78.62 232 ALA A CA 1
ATOM 1715 C C . ALA A 1 232 ? 8.270 -3.548 -27.245 1.00 78.62 232 ALA A C 1
ATOM 1717 O O . ALA A 1 232 ? 9.248 -3.240 -27.927 1.00 78.62 232 ALA A O 1
ATOM 1718 N N . HIS A 1 233 ? 8.158 -3.185 -25.961 1.00 85.31 233 HIS A N 1
ATOM 1719 C CA . HIS A 1 233 ? 9.067 -2.242 -25.294 1.00 85.31 233 HIS A CA 1
ATOM 1720 C C . HIS A 1 233 ? 9.825 -2.863 -24.102 1.00 85.31 233 HIS A C 1
ATOM 1722 O O . HIS A 1 233 ? 10.967 -2.509 -23.813 1.00 85.31 233 HIS A O 1
ATOM 1728 N N . GLY A 1 234 ? 9.218 -3.818 -23.397 1.00 89.81 234 GLY A N 1
ATOM 1729 C CA . GLY A 1 234 ? 9.772 -4.476 -22.209 1.00 89.81 234 GLY A CA 1
ATOM 1730 C C . GLY A 1 234 ? 9.399 -3.806 -20.881 1.00 89.81 234 GLY A C 1
ATOM 1731 O O . GLY A 1 234 ? 9.704 -4.348 -19.813 1.00 89.81 234 GLY A O 1
ATOM 1732 N N . HIS A 1 235 ? 8.740 -2.643 -20.907 1.00 90.25 235 HIS A N 1
ATOM 1733 C CA . HIS A 1 235 ? 8.365 -1.931 -19.681 1.00 90.25 235 HIS A CA 1
ATOM 1734 C C . HIS A 1 235 ? 7.273 -2.689 -18.919 1.00 90.25 235 HIS A C 1
ATOM 1736 O O . HIS A 1 235 ? 7.458 -2.994 -17.736 1.00 90.25 235 HIS A O 1
ATOM 1742 N N . GLY A 1 236 ? 6.211 -3.114 -19.607 1.00 94.62 236 GLY A N 1
ATOM 1743 C CA . GLY A 1 236 ? 5.152 -3.936 -19.029 1.00 94.62 236 GLY A CA 1
ATOM 1744 C C . GLY A 1 236 ? 5.665 -5.269 -18.483 1.00 94.62 236 GLY A C 1
ATOM 1745 O O . GLY A 1 236 ? 5.285 -5.684 -17.384 1.00 94.62 236 GLY A O 1
ATOM 1746 N N . THR A 1 237 ? 6.638 -5.888 -19.157 1.00 96.19 237 THR A N 1
ATOM 1747 C CA . THR A 1 237 ? 7.345 -7.081 -18.668 1.00 96.19 237 THR A CA 1
ATOM 1748 C C . THR A 1 237 ? 8.062 -6.837 -17.339 1.00 96.19 237 THR A C 1
ATOM 1750 O O . THR A 1 237 ? 7.939 -7.648 -16.415 1.00 96.19 237 THR A O 1
ATOM 1753 N N . ASN A 1 238 ? 8.790 -5.727 -17.199 1.00 95.94 238 ASN A N 1
ATOM 1754 C CA . ASN A 1 238 ? 9.445 -5.373 -15.938 1.00 95.94 238 ASN A CA 1
ATOM 1755 C C . ASN A 1 238 ? 8.416 -5.102 -14.826 1.00 95.94 238 ASN A C 1
ATOM 1757 O O . ASN A 1 238 ? 8.522 -5.676 -13.740 1.00 95.94 238 ASN A O 1
ATOM 1761 N N . VAL A 1 239 ? 7.384 -4.304 -15.114 1.00 97.75 239 VAL A N 1
ATOM 1762 C CA . VAL A 1 239 ? 6.306 -3.954 -14.174 1.00 97.75 239 VAL A CA 1
ATOM 1763 C C . VAL A 1 239 ? 5.573 -5.204 -13.677 1.00 97.75 239 VAL A C 1
ATOM 1765 O O . VAL A 1 239 ? 5.418 -5.398 -12.467 1.00 97.75 239 VAL A O 1
ATOM 1768 N N . ALA A 1 240 ? 5.187 -6.106 -14.582 1.00 98.12 240 ALA A N 1
ATOM 1769 C CA . ALA A 1 240 ? 4.589 -7.392 -14.234 1.00 98.12 240 ALA A CA 1
ATOM 1770 C C . ALA A 1 240 ? 5.550 -8.252 -13.397 1.00 98.12 240 ALA A C 1
ATOM 1772 O O . ALA A 1 240 ? 5.130 -8.897 -12.435 1.00 98.12 240 ALA A O 1
ATOM 1773 N N . GLY A 1 241 ? 6.847 -8.235 -13.714 1.00 97.31 241 GLY A N 1
ATOM 1774 C CA . GLY A 1 241 ? 7.884 -8.920 -12.943 1.00 97.31 241 GLY A CA 1
ATOM 1775 C C . GLY A 1 241 ? 7.970 -8.440 -11.491 1.00 97.31 241 GLY A C 1
ATOM 1776 O O . GLY A 1 241 ? 8.127 -9.265 -10.590 1.00 97.31 241 GLY A O 1
ATOM 1777 N N . ILE A 1 242 ? 7.811 -7.135 -11.247 1.00 98.00 242 ILE A N 1
ATOM 1778 C CA . ILE A 1 242 ? 7.795 -6.554 -9.894 1.00 98.00 242 ILE A CA 1
ATOM 1779 C C . ILE A 1 242 ? 6.575 -7.044 -9.115 1.00 98.00 242 ILE A C 1
ATOM 1781 O O . ILE A 1 242 ? 6.724 -7.500 -7.981 1.00 98.00 242 ILE A O 1
ATOM 1785 N N . VAL A 1 243 ? 5.384 -7.035 -9.726 1.00 98.31 243 VAL A N 1
ATOM 1786 C CA . VAL A 1 243 ? 4.175 -7.613 -9.111 1.00 98.31 243 VAL A CA 1
ATOM 1787 C C . VAL A 1 243 ? 4.414 -9.078 -8.743 1.00 98.31 243 VAL A C 1
ATOM 1789 O O . VAL A 1 243 ? 4.124 -9.493 -7.622 1.00 98.31 243 VAL A O 1
ATOM 1792 N N . ALA A 1 244 ? 4.997 -9.849 -9.662 1.00 95.69 244 ALA A N 1
ATOM 1793 C CA . ALA A 1 244 ? 5.280 -11.267 -9.481 1.00 95.69 244 ALA A CA 1
ATOM 1794 C C . ALA A 1 244 ? 6.340 -11.539 -8.393 1.00 95.69 244 ALA A C 1
ATOM 1796 O O . ALA A 1 244 ? 6.352 -12.619 -7.796 1.00 95.69 244 ALA A O 1
ATOM 1797 N N . GLY A 1 245 ? 7.249 -10.592 -8.148 1.00 93.56 245 GLY A N 1
ATOM 1798 C CA . GLY A 1 245 ? 8.193 -10.630 -7.031 1.00 93.56 245 GLY A CA 1
ATOM 1799 C C . GLY A 1 245 ? 7.525 -10.270 -5.708 1.00 93.56 245 GLY A C 1
ATOM 1800 O O . GLY A 1 245 ? 7.722 -10.953 -4.706 1.00 93.56 245 GLY A O 1
ATOM 1801 N N . MET A 1 246 ? 6.684 -9.236 -5.717 1.00 95.00 246 MET A N 1
ATOM 1802 C CA . MET A 1 246 ? 6.039 -8.722 -4.517 1.00 95.00 246 MET A CA 1
ATOM 1803 C C . MET A 1 246 ? 4.940 -9.656 -3.982 1.00 95.00 246 MET A C 1
ATOM 1805 O O . MET A 1 246 ? 4.824 -9.869 -2.774 1.00 95.00 246 MET A O 1
ATOM 1809 N N . ALA A 1 247 ? 4.172 -10.271 -4.882 1.00 95.56 247 ALA A N 1
ATOM 1810 C CA . ALA A 1 247 ? 3.105 -11.221 -4.584 1.00 95.56 247 ALA A CA 1
ATOM 1811 C C . ALA A 1 247 ? 3.346 -12.556 -5.320 1.00 95.56 247 ALA A C 1
ATOM 1813 O O . ALA A 1 247 ? 2.732 -12.814 -6.357 1.00 95.56 247 ALA A O 1
ATOM 1814 N N . PRO A 1 248 ? 4.240 -13.432 -4.818 1.00 92.56 248 PRO A N 1
ATOM 1815 C CA . PRO A 1 248 ? 4.694 -14.610 -5.555 1.00 92.56 248 PRO A CA 1
ATOM 1816 C C . PRO A 1 248 ? 3.598 -15.608 -5.944 1.00 92.56 248 PRO A C 1
ATOM 1818 O O . PRO A 1 248 ? 3.767 -16.334 -6.924 1.00 92.56 248 PRO A O 1
ATOM 1821 N N . GLY A 1 249 ? 2.502 -15.642 -5.186 1.00 93.25 249 GLY A N 1
ATOM 1822 C CA . GLY A 1 249 ? 1.335 -16.497 -5.397 1.00 93.25 249 GLY A CA 1
ATOM 1823 C C . GLY A 1 249 ? 0.156 -15.796 -6.076 1.00 93.25 249 GLY A C 1
ATOM 1824 O O . GLY A 1 249 ? -0.831 -16.466 -6.380 1.00 93.25 249 GLY A O 1
ATOM 1825 N N . ALA A 1 250 ? 0.233 -14.485 -6.323 1.00 96.62 250 ALA A N 1
ATOM 1826 C CA . ALA A 1 250 ? -0.782 -13.783 -7.099 1.00 96.62 250 ALA A CA 1
ATOM 1827 C C . ALA A 1 250 ? -0.642 -14.097 -8.592 1.00 96.62 250 ALA A C 1
ATOM 1829 O O . ALA A 1 250 ? 0.445 -14.385 -9.104 1.00 96.62 250 ALA A O 1
ATOM 1830 N N . ARG A 1 251 ? -1.767 -14.017 -9.300 1.00 98.25 251 ARG A N 1
ATOM 1831 C CA . ARG A 1 251 ? -1.811 -14.123 -10.761 1.00 98.25 251 ARG A CA 1
ATOM 1832 C C . ARG A 1 251 ? -1.755 -12.726 -11.383 1.00 98.25 251 ARG A C 1
ATOM 1834 O O . ARG A 1 251 ? -2.035 -11.724 -10.724 1.00 98.25 251 ARG A O 1
ATOM 1841 N N . ILE A 1 252 ? -1.411 -12.655 -12.660 1.00 98.69 252 ILE A N 1
ATOM 1842 C CA . ILE A 1 252 ? -1.269 -11.409 -13.415 1.00 98.69 252 ILE A CA 1
ATOM 1843 C C . ILE A 1 252 ? -2.199 -11.458 -14.625 1.00 98.69 252 ILE A C 1
ATOM 1845 O O . ILE A 1 252 ? -2.245 -12.459 -15.341 1.00 98.69 252 ILE A O 1
ATOM 1849 N N . ALA A 1 253 ? -2.928 -10.371 -14.850 1.00 98.56 253 ALA A N 1
ATOM 1850 C CA . ALA A 1 253 ? -3.633 -10.107 -16.095 1.00 98.56 253 ALA A CA 1
ATOM 1851 C C . ALA A 1 253 ? -2.932 -8.936 -16.793 1.00 98.56 253 ALA A C 1
ATOM 1853 O O . ALA A 1 253 ? -2.976 -7.816 -16.297 1.00 98.56 253 ALA A O 1
ATOM 1854 N N . SER A 1 254 ? -2.243 -9.194 -17.899 1.00 97.38 254 SER A N 1
ATOM 1855 C CA . SER A 1 254 ? -1.617 -8.143 -18.701 1.00 97.38 254 SER A CA 1
ATOM 1856 C C . SER A 1 254 ? -2.629 -7.578 -19.691 1.00 97.38 254 SER A C 1
ATOM 1858 O O . SER A 1 254 ? -3.360 -8.329 -20.338 1.00 97.38 254 SER A O 1
ATOM 1860 N N . VAL A 1 255 ? -2.696 -6.253 -19.748 1.00 95.75 255 VAL A N 1
ATOM 1861 C CA . VAL A 1 255 ? -3.596 -5.487 -20.603 1.00 95.75 255 VAL A CA 1
ATOM 1862 C C . VAL A 1 255 ? -2.730 -4.479 -21.347 1.00 95.75 255 VAL A C 1
ATOM 1864 O O . VAL A 1 255 ? -2.290 -3.496 -20.752 1.00 95.75 255 VAL A O 1
ATOM 1867 N N . ASP A 1 256 ? -2.443 -4.749 -22.615 1.00 93.12 256 ASP A N 1
ATOM 1868 C CA . ASP A 1 256 ? -1.632 -3.862 -23.436 1.00 93.12 256 ASP A CA 1
ATOM 1869 C C . ASP A 1 256 ? -2.453 -2.653 -23.880 1.00 93.12 256 ASP A C 1
ATOM 1871 O O . ASP A 1 256 ? -3.408 -2.782 -24.647 1.00 93.12 256 ASP A O 1
ATOM 1875 N N . VAL A 1 257 ? -2.114 -1.484 -23.343 1.00 86.31 257 VAL A N 1
ATOM 1876 C CA . VAL A 1 257 ? -2.775 -0.206 -23.648 1.00 86.31 257 VAL A CA 1
ATOM 1877 C C . VAL A 1 257 ? -1.846 0.761 -24.382 1.00 86.31 257 VAL A C 1
ATOM 1879 O O . VAL A 1 257 ? -2.196 1.934 -24.525 1.00 86.31 257 VAL A O 1
ATOM 1882 N N . PHE A 1 258 ? -0.676 0.294 -24.825 1.00 84.56 258 PHE A N 1
ATOM 1883 C CA . PHE A 1 258 ? 0.326 1.106 -25.503 1.00 84.56 258 PHE A CA 1
ATOM 1884 C C . PHE A 1 258 ? 0.471 0.720 -26.975 1.00 84.56 258 PHE A C 1
ATOM 1886 O O . PHE A 1 258 ? 0.235 -0.401 -27.401 1.00 84.56 258 PHE A O 1
ATOM 1893 N N . THR A 1 259 ? 0.893 1.686 -27.779 1.00 73.75 259 THR A N 1
ATOM 1894 C CA . THR A 1 259 ? 1.404 1.461 -29.128 1.00 73.75 259 THR A CA 1
ATOM 1895 C C . THR A 1 259 ? 2.798 2.070 -29.177 1.00 73.75 259 THR A C 1
ATOM 1897 O O . THR A 1 259 ? 2.947 3.290 -29.260 1.00 73.75 259 THR A O 1
ATOM 1900 N N . GLY A 1 260 ? 3.828 1.228 -29.067 1.00 71.69 260 GLY A N 1
ATOM 1901 C CA . GLY A 1 260 ? 5.193 1.696 -28.814 1.00 71.69 260 GLY A CA 1
ATOM 1902 C C . GLY A 1 260 ? 5.311 2.339 -27.428 1.00 71.69 260 GLY A C 1
ATOM 1903 O O . GLY A 1 260 ? 4.979 1.708 -26.427 1.00 71.69 260 GLY A O 1
ATOM 1904 N N . ASP A 1 261 ? 5.751 3.598 -27.377 1.00 69.25 261 ASP A N 1
ATOM 1905 C CA . ASP A 1 261 ? 6.023 4.323 -26.122 1.00 69.25 261 ASP A CA 1
ATOM 1906 C C . ASP A 1 261 ? 4.828 5.155 -25.619 1.00 69.25 261 ASP A C 1
ATOM 1908 O O . ASP A 1 261 ? 4.914 5.827 -24.588 1.00 69.25 261 ASP A O 1
ATOM 1912 N N . GLU A 1 262 ? 3.703 5.138 -26.339 1.00 72.19 262 GLU A N 1
ATOM 1913 C CA . GLU A 1 262 ? 2.550 5.997 -26.067 1.00 72.19 262 GLU A CA 1
ATOM 1914 C C . GLU A 1 262 ? 1.271 5.193 -25.815 1.00 72.19 262 GLU A C 1
ATOM 1916 O O . GLU A 1 262 ? 1.013 4.182 -26.462 1.00 72.19 262 GLU A O 1
ATOM 1921 N N . ALA A 1 263 ? 0.425 5.694 -24.914 1.00 75.44 263 ALA A N 1
ATOM 1922 C CA . ALA A 1 263 ? -0.907 5.159 -24.647 1.00 75.44 263 ALA A CA 1
ATOM 1923 C C . ALA A 1 263 ? -1.953 6.266 -24.785 1.00 75.44 263 ALA A C 1
ATOM 1925 O O . ALA A 1 263 ? -1.822 7.342 -24.190 1.00 75.44 263 ALA A O 1
ATOM 1926 N N . LYS A 1 264 ? -3.029 6.010 -25.535 1.00 74.50 264 LYS A N 1
ATOM 1927 C CA . LYS A 1 264 ? -4.149 6.955 -25.629 1.00 74.50 264 LYS A CA 1
ATOM 1928 C C . LYS A 1 264 ? -5.075 6.781 -24.434 1.00 74.50 264 LYS A C 1
ATOM 1930 O O . LYS A 1 264 ? -5.331 5.670 -23.975 1.00 74.50 264 LYS A O 1
ATOM 1935 N N . SER A 1 265 ? -5.685 7.876 -23.979 1.00 75.12 265 SER A N 1
ATOM 1936 C CA . SER A 1 265 ? -6.690 7.823 -22.909 1.00 75.12 265 SER A CA 1
ATOM 1937 C C . SER A 1 265 ? -7.856 6.877 -23.232 1.00 75.12 265 SER A C 1
ATOM 1939 O O . SER A 1 265 ? -8.377 6.244 -22.319 1.00 75.12 265 SER A O 1
ATOM 1941 N N . SER A 1 266 ? -8.246 6.734 -24.507 1.00 71.31 266 SER A N 1
ATOM 1942 C CA . SER A 1 266 ? -9.268 5.771 -24.956 1.00 71.31 266 SER A CA 1
ATOM 1943 C C . SER A 1 266 ? -8.886 4.317 -24.678 1.00 71.31 266 SER A C 1
ATOM 1945 O O . SER A 1 266 ? -9.733 3.522 -24.268 1.00 71.31 266 SER A O 1
ATOM 1947 N N . ASP A 1 267 ? -7.614 3.981 -24.864 1.00 79.00 267 ASP A N 1
ATOM 1948 C CA . ASP A 1 267 ? -7.106 2.614 -24.767 1.00 79.00 267 ASP A CA 1
ATOM 1949 C C . ASP A 1 267 ? -6.897 2.264 -23.292 1.00 79.00 267 ASP A C 1
ATOM 1951 O O . ASP A 1 267 ? -7.316 1.205 -22.830 1.00 79.00 267 ASP A O 1
ATOM 1955 N N . ILE A 1 268 ? -6.418 3.232 -22.501 1.00 79.81 268 ILE A N 1
ATOM 1956 C CA . ILE A 1 268 ? -6.372 3.143 -21.036 1.00 79.81 268 ILE A CA 1
ATOM 1957 C C . ILE A 1 268 ? -7.780 2.924 -20.460 1.00 79.81 268 ILE A C 1
ATOM 1959 O O . ILE A 1 268 ? -7.976 2.037 -19.629 1.00 79.81 268 ILE A O 1
ATOM 1963 N N . LEU A 1 269 ? -8.784 3.696 -20.900 1.00 70.81 269 LEU A N 1
ATOM 1964 C CA . LEU A 1 269 ? -10.176 3.517 -20.465 1.00 70.81 269 LEU A CA 1
ATOM 1965 C C . LEU A 1 269 ? -10.733 2.149 -20.868 1.00 70.81 269 LEU A C 1
ATOM 1967 O O . LEU A 1 269 ? -11.420 1.510 -20.069 1.00 70.81 269 LEU A O 1
ATOM 1971 N N . SER A 1 270 ? -10.408 1.679 -22.071 1.00 78.50 270 SER A N 1
ATOM 1972 C CA . SER A 1 270 ? -10.796 0.351 -22.552 1.00 78.50 270 SER A CA 1
ATOM 1973 C C . SER A 1 270 ? -10.145 -0.762 -21.724 1.00 78.50 270 SER A C 1
ATOM 1975 O O . SER A 1 270 ? -10.823 -1.722 -21.354 1.00 78.50 270 SER A O 1
ATOM 1977 N N . GLY A 1 271 ? -8.882 -0.594 -21.325 1.00 86.00 271 GLY A N 1
ATOM 1978 C CA . GLY A 1 271 ? -8.189 -1.498 -20.410 1.00 86.00 271 GLY A CA 1
ATOM 1979 C C . GLY A 1 271 ? -8.793 -1.515 -19.002 1.00 86.00 271 GLY A C 1
ATOM 1980 O O . GLY A 1 271 ? -8.994 -2.587 -18.428 1.00 86.00 271 GLY A O 1
ATOM 1981 N N . ILE A 1 272 ? -9.164 -0.350 -18.452 1.00 85.62 272 ILE A N 1
ATOM 1982 C CA . ILE A 1 272 ? -9.861 -0.267 -17.154 1.00 85.62 272 ILE A CA 1
ATOM 1983 C C . ILE A 1 272 ? -11.225 -0.964 -17.242 1.00 85.62 272 ILE A C 1
ATOM 1985 O O . ILE A 1 272 ? -11.573 -1.759 -16.368 1.00 85.62 272 ILE A O 1
ATOM 1989 N N . ASN A 1 273 ? -11.985 -0.711 -18.310 1.00 82.44 273 ASN A N 1
ATOM 1990 C CA . ASN A 1 273 ? -13.265 -1.370 -18.560 1.00 82.44 273 ASN A CA 1
ATOM 1991 C C . ASN A 1 273 ? -13.106 -2.896 -18.653 1.00 82.44 273 ASN A C 1
ATOM 1993 O O . ASN A 1 273 ? -13.873 -3.640 -18.042 1.00 82.44 273 ASN A O 1
ATOM 1997 N N . TRP A 1 274 ? -12.078 -3.377 -19.355 1.00 95.12 274 TRP A N 1
ATOM 1998 C CA . TRP A 1 274 ? -11.761 -4.801 -19.415 1.00 95.12 274 TRP A CA 1
ATOM 1999 C C . TRP A 1 274 ? -11.476 -5.380 -18.022 1.00 95.12 274 TRP A C 1
ATOM 2001 O O . TRP A 1 274 ? -12.035 -6.421 -17.670 1.00 95.12 274 TRP A O 1
ATOM 2011 N N . ALA A 1 275 ? -10.673 -4.695 -17.201 1.00 93.62 275 ALA A N 1
ATOM 2012 C CA . ALA A 1 275 ? -10.354 -5.146 -15.847 1.00 93.62 275 ALA A CA 1
ATOM 2013 C C . ALA A 1 275 ? -11.605 -5.234 -14.953 1.00 93.62 275 ALA A C 1
ATOM 2015 O O . ALA A 1 275 ? -11.761 -6.204 -14.210 1.00 93.62 275 ALA A O 1
ATOM 2016 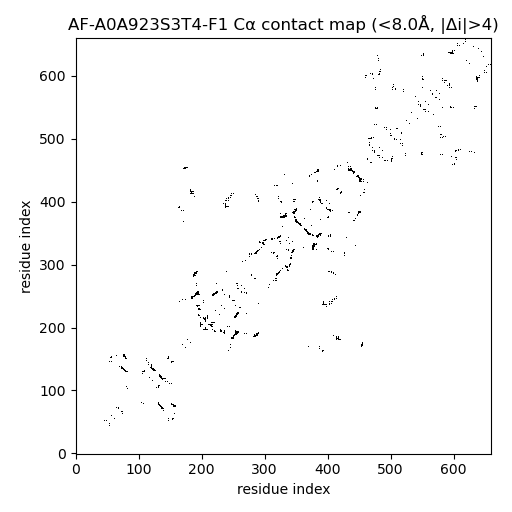N N . ILE A 1 276 ? -12.527 -4.271 -15.063 1.00 84.69 276 ILE A N 1
ATOM 2017 C CA . ILE A 1 276 ? -13.814 -4.283 -14.349 1.00 84.69 276 ILE A CA 1
ATOM 2018 C C . ILE A 1 276 ? -14.668 -5.477 -14.791 1.00 84.69 276 ILE A C 1
ATOM 2020 O O . ILE A 1 276 ? -15.122 -6.249 -13.948 1.00 84.69 276 ILE A O 1
ATOM 2024 N N . ASN A 1 277 ? -14.834 -5.682 -16.099 1.00 84.44 277 ASN A N 1
ATOM 2025 C CA . ASN A 1 277 ? -15.668 -6.764 -16.634 1.00 84.44 277 ASN A CA 1
ATOM 2026 C C . ASN A 1 277 ? -15.114 -8.161 -16.310 1.00 84.44 277 ASN A C 1
ATOM 2028 O O . ASN A 1 277 ? -15.873 -9.116 -16.165 1.00 84.44 277 ASN A O 1
ATOM 2032 N N . ASN A 1 278 ? -13.797 -8.284 -16.130 1.00 93.00 278 ASN A N 1
ATOM 2033 C CA . ASN A 1 278 ? -13.135 -9.543 -15.783 1.00 93.00 278 ASN A CA 1
ATOM 2034 C C . ASN A 1 278 ? -12.871 -9.705 -14.279 1.00 93.00 278 ASN A C 1
ATOM 2036 O O . ASN A 1 278 ? -12.315 -10.722 -13.852 1.00 93.00 278 ASN A O 1
ATOM 2040 N N . LYS A 1 279 ? -13.303 -8.742 -13.453 1.00 92.75 279 LYS A N 1
ATOM 2041 C CA . LYS A 1 279 ? -13.113 -8.744 -11.999 1.00 92.75 279 LYS A CA 1
ATOM 2042 C C . LYS A 1 279 ? -13.535 -10.056 -11.353 1.00 92.75 279 LYS A C 1
ATOM 2044 O O . LYS A 1 279 ? -12.762 -10.631 -10.588 1.00 92.75 279 LYS A O 1
ATOM 2049 N N . ALA A 1 280 ? -14.761 -10.496 -11.624 1.00 87.81 280 ALA A N 1
ATOM 2050 C CA . ALA A 1 280 ? -15.346 -11.664 -10.976 1.00 87.81 280 ALA A CA 1
ATOM 2051 C C . ALA A 1 280 ? -14.645 -12.957 -11.417 1.00 87.81 280 ALA A C 1
ATOM 2053 O O . ALA A 1 280 ? -14.257 -13.761 -10.575 1.00 87.81 280 ALA A O 1
ATOM 2054 N N . ALA A 1 281 ? -14.412 -13.116 -12.723 1.00 92.81 281 ALA A N 1
ATOM 2055 C CA . ALA A 1 281 ? -13.794 -14.312 -13.291 1.00 92.81 281 ALA A CA 1
ATOM 2056 C C . ALA A 1 281 ? -12.325 -14.482 -12.871 1.00 92.81 281 ALA A C 1
ATOM 2058 O O . ALA A 1 281 ? -11.865 -15.594 -12.608 1.00 92.81 281 ALA A O 1
ATOM 2059 N N . LEU A 1 282 ? -11.577 -13.378 -12.795 1.00 95.56 282 LEU A N 1
ATOM 2060 C CA . LEU A 1 282 ? -10.139 -13.409 -12.526 1.00 95.56 282 LEU A CA 1
ATOM 2061 C C . LEU A 1 282 ? -9.789 -13.058 -11.074 1.00 95.56 282 LEU A C 1
ATOM 2063 O O . LEU A 1 282 ? -8.645 -13.222 -10.674 1.00 95.56 282 LEU A O 1
ATOM 2067 N N . ASN A 1 283 ? -10.744 -12.617 -10.258 1.00 96.38 283 ASN A N 1
ATOM 2068 C CA . ASN A 1 283 ? -10.501 -12.040 -8.934 1.00 96.38 283 ASN A CA 1
ATOM 2069 C C . ASN A 1 283 ? -9.433 -10.925 -8.946 1.00 96.38 283 ASN A C 1
ATOM 2071 O O . ASN A 1 283 ? -8.477 -10.937 -8.167 1.00 96.38 283 ASN A O 1
ATOM 2075 N N . ILE A 1 284 ? -9.594 -9.946 -9.840 1.00 98.19 284 ILE A N 1
ATOM 2076 C CA . ILE A 1 284 ? -8.699 -8.780 -9.908 1.00 98.19 284 ILE A CA 1
ATOM 2077 C C . ILE A 1 284 ? -8.884 -7.939 -8.639 1.00 98.19 284 ILE A C 1
ATOM 2079 O O . ILE A 1 284 ? -10.002 -7.578 -8.307 1.00 98.19 284 ILE A O 1
ATOM 2083 N N . VAL A 1 285 ? -7.834 -7.639 -7.884 1.00 98.25 285 VAL A N 1
ATOM 2084 C CA . VAL A 1 285 ? -7.950 -6.859 -6.630 1.00 98.25 285 VAL A CA 1
ATOM 2085 C C . VAL A 1 285 ? -7.295 -5.484 -6.717 1.00 98.25 285 VAL A C 1
ATOM 2087 O O . VAL A 1 285 ? -7.645 -4.572 -5.968 1.00 98.25 285 VAL A O 1
ATOM 2090 N N . ALA A 1 286 ? -6.376 -5.322 -7.661 1.00 98.69 286 ALA A N 1
ATOM 2091 C CA . ALA A 1 286 ? -5.730 -4.065 -7.988 1.00 98.69 286 ALA A CA 1
ATOM 2092 C C . ALA A 1 286 ? -5.480 -3.999 -9.494 1.00 98.69 286 ALA A C 1
ATOM 2094 O O . ALA A 1 286 ? -5.308 -5.031 -10.149 1.00 98.69 286 ALA A O 1
ATOM 2095 N N . MET A 1 287 ? -5.425 -2.781 -10.018 1.00 98.31 287 MET A N 1
ATOM 2096 C CA . MET A 1 287 ? -4.906 -2.502 -11.349 1.00 98.31 287 MET A CA 1
ATOM 2097 C C . MET A 1 287 ? -3.741 -1.523 -11.237 1.00 98.31 287 MET A C 1
ATOM 2099 O O . MET A 1 287 ? -3.858 -0.494 -10.574 1.00 98.31 287 MET A O 1
ATOM 2103 N N . ASN A 1 288 ? -2.615 -1.873 -11.845 1.00 98.69 288 ASN A N 1
ATOM 2104 C CA . ASN A 1 288 ? -1.420 -1.052 -11.905 1.00 98.69 288 ASN A CA 1
ATOM 2105 C C . ASN A 1 288 ? -1.420 -0.237 -13.201 1.00 98.69 288 ASN A C 1
ATOM 2107 O O . ASN A 1 288 ? -1.520 -0.814 -14.283 1.00 98.69 288 ASN A O 1
ATOM 2111 N N . LEU A 1 289 ? -1.269 1.080 -13.070 1.00 95.69 289 LEU A N 1
ATOM 2112 C CA . LEU A 1 289 ? -1.132 2.038 -14.160 1.00 95.69 289 LEU A CA 1
ATOM 2113 C C . LEU A 1 289 ? 0.200 2.778 -13.987 1.00 95.69 289 LEU A C 1
ATOM 2115 O O . LEU A 1 289 ? 0.276 3.810 -13.315 1.00 95.69 289 LEU A O 1
ATOM 2119 N N . SER A 1 290 ? 1.255 2.229 -14.582 1.00 95.12 290 SER A N 1
ATOM 2120 C CA . SER A 1 290 ? 2.617 2.780 -14.543 1.00 95.12 290 SER A CA 1
ATOM 2121 C C . SER A 1 290 ? 2.853 3.792 -15.670 1.00 95.12 290 SER A C 1
ATOM 2123 O O . SER A 1 290 ? 3.863 3.751 -16.370 1.00 95.12 290 SER A O 1
ATOM 2125 N N . LEU A 1 291 ? 1.888 4.696 -15.837 1.00 86.06 291 LEU A N 1
ATOM 2126 C CA . LEU A 1 291 ? 1.772 5.648 -16.936 1.00 86.06 291 LEU A CA 1
ATOM 2127 C C . LEU A 1 291 ? 1.361 7.034 -16.425 1.00 86.06 291 LEU A C 1
ATOM 2129 O O . LEU A 1 291 ? 0.831 7.186 -15.320 1.00 86.06 291 LEU A O 1
ATOM 2133 N N . GLY A 1 292 ? 1.585 8.055 -17.244 1.00 84.12 292 GLY A N 1
ATOM 2134 C CA . GLY A 1 292 ? 1.184 9.424 -16.952 1.00 84.12 292 GLY A CA 1
ATOM 2135 C C . GLY A 1 292 ? 1.575 10.381 -18.068 1.00 84.12 292 GLY A C 1
ATOM 2136 O O . GLY A 1 292 ? 2.166 9.975 -19.066 1.00 84.12 292 GLY A O 1
ATOM 2137 N N . ILE A 1 293 ? 1.246 11.659 -17.897 1.00 70.38 293 ILE A N 1
ATOM 2138 C CA . ILE A 1 293 ? 1.527 12.691 -18.899 1.00 70.38 293 ILE A CA 1
ATOM 2139 C C . ILE A 1 293 ? 2.684 13.565 -18.414 1.00 70.38 293 ILE A C 1
ATOM 2141 O O . ILE A 1 293 ? 2.556 14.276 -17.412 1.00 70.38 293 ILE A O 1
ATOM 2145 N N . ALA A 1 294 ? 3.807 13.522 -19.129 1.00 74.69 294 ALA A N 1
ATOM 2146 C CA . ALA A 1 294 ? 4.972 14.347 -18.821 1.00 74.69 294 ALA A CA 1
ATOM 2147 C C . ALA A 1 294 ? 4.620 15.847 -18.841 1.00 74.69 294 ALA A C 1
ATOM 2149 O O . ALA A 1 294 ? 3.787 16.306 -19.626 1.00 74.69 294 ALA A O 1
ATOM 2150 N N . GLY A 1 295 ? 5.235 16.617 -17.946 1.00 70.06 295 GLY A N 1
ATOM 2151 C CA . GLY A 1 295 ? 5.054 18.063 -17.831 1.00 70.06 295 GLY A CA 1
ATOM 2152 C C . GLY A 1 295 ? 3.721 18.529 -17.228 1.00 70.06 295 GLY A C 1
ATOM 2153 O O . GLY A 1 295 ? 3.563 19.726 -16.983 1.00 70.06 295 GLY A O 1
ATOM 2154 N N . ARG A 1 296 ? 2.758 17.636 -16.944 1.00 75.81 296 ARG A N 1
ATOM 2155 C CA . ARG A 1 296 ? 1.495 18.006 -16.279 1.00 75.81 296 ARG A CA 1
ATOM 2156 C C . ARG A 1 296 ? 1.612 17.892 -14.763 1.00 75.81 296 ARG A C 1
ATOM 2158 O O . ARG A 1 296 ? 1.909 16.822 -14.240 1.00 75.81 296 ARG A O 1
ATOM 2165 N N . LYS A 1 297 ? 1.314 18.987 -14.055 1.00 89.75 297 LYS A N 1
ATOM 2166 C CA . LYS A 1 297 ? 1.396 19.068 -12.591 1.00 89.75 297 LYS A CA 1
ATOM 2167 C C . LYS A 1 297 ? 0.054 19.408 -11.955 1.00 89.75 297 LYS A C 1
ATOM 2169 O O . LYS A 1 297 ? -0.542 20.432 -12.275 1.00 89.75 297 LYS A O 1
ATOM 2174 N N . TYR A 1 298 ? -0.347 18.609 -10.973 1.00 86.50 298 TYR A N 1
ATOM 2175 C CA . TYR A 1 298 ? -1.524 18.845 -10.142 1.00 86.50 298 TYR A CA 1
ATOM 2176 C C . TYR A 1 298 ? -1.145 18.799 -8.662 1.00 86.50 298 TYR A C 1
ATOM 2178 O O . TYR A 1 298 ? -0.654 17.787 -8.163 1.00 86.50 298 TYR A O 1
ATOM 2186 N N . THR A 1 299 ? -1.396 19.897 -7.951 1.00 89.06 299 THR A N 1
ATOM 2187 C CA . THR A 1 299 ? -1.132 20.037 -6.506 1.00 89.06 299 THR A CA 1
ATOM 2188 C C . THR A 1 299 ? -2.340 19.650 -5.642 1.00 89.06 299 THR A C 1
ATOM 2190 O O . THR A 1 299 ? -2.229 19.515 -4.424 1.00 89.06 299 THR A O 1
ATOM 2193 N N . ALA A 1 300 ? -3.496 19.428 -6.273 1.00 82.88 300 ALA A N 1
ATOM 2194 C CA . ALA A 1 300 ? -4.742 18.992 -5.656 1.00 82.88 300 ALA A CA 1
ATOM 2195 C C . ALA A 1 300 ? -5.421 17.912 -6.514 1.00 82.88 300 ALA A C 1
ATOM 2197 O O . ALA A 1 300 ? -5.050 17.689 -7.668 1.00 82.88 300 ALA A O 1
ATOM 2198 N N . SER A 1 301 ? -6.422 17.243 -5.937 1.00 82.06 301 SER A N 1
ATOM 2199 C CA . SER A 1 301 ? -7.244 16.256 -6.647 1.00 82.06 301 SER A CA 1
ATOM 2200 C C . SER A 1 301 ? -7.881 16.868 -7.902 1.00 82.06 301 SER A C 1
ATOM 2202 O O . SER A 1 301 ? -8.389 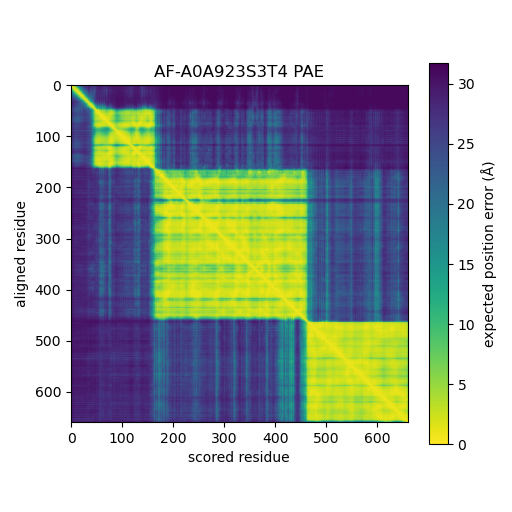17.988 -7.844 1.00 82.06 301 SER A O 1
ATOM 2204 N N . CYS A 1 302 ? -7.875 16.137 -9.021 1.00 78.44 302 CYS A N 1
ATOM 2205 C CA . CYS A 1 302 ? -8.352 16.609 -10.325 1.00 78.44 302 CYS A CA 1
ATOM 2206 C C . CYS A 1 302 ? -9.651 15.875 -10.749 1.00 78.44 302 CYS A C 1
ATOM 2208 O O . CYS A 1 302 ? -9.619 14.944 -11.552 1.00 78.44 302 CYS A O 1
ATOM 2210 N N . PRO A 1 303 ? -10.838 16.250 -10.230 1.00 67.19 303 PRO A N 1
ATOM 2211 C CA . PRO A 1 303 ? -12.086 15.534 -10.525 1.00 67.19 303 PRO A CA 1
ATOM 2212 C C . PRO A 1 303 ? -12.490 15.572 -12.009 1.00 67.19 303 PRO A C 1
ATOM 2214 O O . PRO A 1 303 ? -13.230 14.701 -12.452 1.00 67.19 303 PRO A O 1
ATOM 2217 N N . ALA A 1 304 ? -11.965 16.515 -12.796 1.00 67.06 304 ALA A N 1
ATOM 2218 C CA . ALA A 1 304 ? -12.197 16.604 -14.240 1.00 67.06 304 ALA A CA 1
ATOM 2219 C C . ALA A 1 304 ? -11.293 15.685 -15.095 1.00 67.06 304 ALA A C 1
ATOM 2221 O O . ALA A 1 304 ? -11.327 15.780 -16.319 1.00 67.06 304 ALA A O 1
ATOM 2222 N N . SER A 1 305 ? -10.471 14.821 -14.486 1.00 79.31 305 SER A N 1
ATOM 2223 C CA . SER A 1 305 ? -9.634 13.875 -15.233 1.00 79.31 305 SER A CA 1
ATOM 2224 C C . SER A 1 305 ? -10.463 12.854 -16.009 1.00 79.31 305 SER A C 1
ATOM 2226 O O . SER A 1 305 ? -11.505 12.394 -15.531 1.00 79.31 305 SER A O 1
ATOM 2228 N N . PHE A 1 306 ? -9.936 12.406 -17.153 1.00 77.19 306 PHE A N 1
ATOM 2229 C CA . PHE A 1 306 ? -10.516 11.294 -17.914 1.00 77.19 306 PHE A CA 1
ATOM 2230 C C . PHE A 1 306 ? -10.679 10.021 -17.062 1.00 77.19 306 PHE A C 1
ATOM 2232 O O . PHE A 1 306 ? -11.565 9.209 -17.320 1.00 77.19 306 PHE A O 1
ATOM 2239 N N . ALA A 1 307 ? -9.846 9.852 -16.029 1.00 73.69 307 ALA A N 1
ATOM 2240 C CA . ALA A 1 307 ? -9.827 8.664 -15.187 1.00 73.69 307 ALA A CA 1
ATOM 2241 C C . ALA A 1 307 ? -10.803 8.712 -13.997 1.00 73.69 307 ALA A C 1
ATOM 2243 O O . ALA A 1 307 ? -11.036 7.671 -13.388 1.00 73.69 307 ALA A O 1
ATOM 2244 N N . THR A 1 308 ? -11.402 9.863 -13.656 1.00 72.19 308 THR A N 1
ATOM 2245 C CA . THR A 1 308 ? -12.213 10.017 -12.429 1.00 72.19 308 THR A CA 1
ATOM 2246 C C . THR A 1 308 ? -13.357 9.005 -12.346 1.00 72.19 308 THR A C 1
ATOM 2248 O O . THR A 1 308 ? -13.451 8.244 -11.382 1.00 72.19 308 THR A O 1
ATOM 2251 N N . THR A 1 309 ? -14.216 8.959 -13.368 1.00 63.41 309 THR A N 1
ATOM 2252 C CA . THR A 1 309 ? -15.360 8.034 -13.404 1.00 63.41 309 THR A CA 1
ATOM 2253 C C . THR A 1 309 ? -14.896 6.582 -13.499 1.00 63.41 309 THR A C 1
ATOM 2255 O O . THR A 1 309 ? -15.441 5.707 -12.831 1.00 63.41 309 THR A O 1
ATOM 2258 N N . ALA A 1 310 ? -13.853 6.317 -14.287 1.00 67.62 310 ALA A N 1
ATOM 2259 C CA . ALA A 1 310 ? -13.321 4.971 -14.470 1.00 67.62 310 ALA A CA 1
ATOM 2260 C C . ALA A 1 310 ? -12.742 4.399 -13.165 1.00 67.62 310 ALA A C 1
ATOM 2262 O O . ALA A 1 310 ? -13.006 3.250 -12.819 1.00 67.62 310 ALA A O 1
ATOM 2263 N N . PHE A 1 311 ? -12.013 5.210 -12.395 1.00 92.00 311 PHE A N 1
ATOM 2264 C CA . PHE A 1 311 ? -11.488 4.822 -11.088 1.00 92.00 311 PHE A CA 1
ATOM 2265 C C . PHE A 1 311 ? -12.595 4.648 -10.053 1.00 92.00 311 PHE A C 1
ATOM 2267 O O . PHE A 1 311 ? -12.547 3.683 -9.292 1.00 92.00 311 PHE A O 1
ATOM 2274 N N . ALA A 1 312 ? -13.611 5.515 -10.040 1.00 73.81 312 ALA A N 1
ATOM 2275 C CA . ALA A 1 312 ? -14.778 5.329 -9.178 1.00 73.81 312 ALA A CA 1
ATOM 2276 C C . ALA A 1 312 ? -15.480 3.988 -9.465 1.00 73.81 312 ALA A C 1
ATOM 2278 O O . ALA A 1 312 ? -15.727 3.217 -8.537 1.00 73.81 312 ALA A O 1
ATOM 2279 N N . ASN A 1 313 ? -15.701 3.660 -10.741 1.00 66.75 313 ASN A N 1
ATOM 2280 C CA . ASN A 1 313 ? -16.317 2.397 -11.155 1.00 66.75 313 ASN A CA 1
ATOM 2281 C C . ASN A 1 313 ? -15.439 1.181 -10.827 1.00 66.75 313 ASN A C 1
ATOM 2283 O O . ASN A 1 313 ? -15.942 0.171 -10.339 1.00 66.75 313 ASN A O 1
ATOM 2287 N N . ALA A 1 314 ? -14.122 1.280 -11.024 1.00 78.06 314 ALA A N 1
ATOM 2288 C CA . ALA A 1 314 ? -13.191 0.222 -10.641 1.00 78.06 314 ALA A CA 1
ATOM 2289 C C . ALA A 1 314 ? -13.223 -0.045 -9.131 1.00 78.06 314 ALA A C 1
ATOM 2291 O O . ALA A 1 314 ? -13.296 -1.199 -8.707 1.00 78.06 314 ALA A O 1
ATOM 2292 N N . ARG A 1 315 ? -13.254 1.013 -8.311 1.00 85.56 315 ARG A N 1
ATOM 2293 C CA . ARG A 1 315 ? -13.372 0.883 -6.854 1.00 85.56 315 ARG A CA 1
ATOM 2294 C C . ARG A 1 315 ? -14.724 0.314 -6.435 1.00 85.56 315 ARG A C 1
ATOM 2296 O O . ARG A 1 315 ? -14.752 -0.555 -5.571 1.00 85.56 315 ARG A O 1
ATOM 2303 N N . ALA A 1 316 ? -15.820 0.725 -7.070 1.00 69.06 316 ALA A N 1
ATOM 2304 C CA . ALA A 1 316 ? -17.137 0.131 -6.839 1.00 69.06 316 ALA A CA 1
ATOM 2305 C C . ALA A 1 316 ? -17.157 -1.375 -7.171 1.00 69.06 316 ALA A C 1
ATOM 2307 O O . ALA A 1 316 ? -17.789 -2.155 -6.466 1.00 69.06 316 ALA A O 1
ATOM 2308 N N . ALA A 1 317 ? -16.390 -1.803 -8.179 1.00 71.88 317 ALA A N 1
ATOM 2309 C CA . ALA A 1 317 ? -16.181 -3.213 -8.512 1.00 71.88 317 ALA A CA 1
ATOM 2310 C C . ALA A 1 317 ? -15.181 -3.942 -7.583 1.00 71.88 317 ALA A C 1
ATOM 2312 O O . ALA A 1 317 ? -14.925 -5.135 -7.752 1.00 71.88 317 ALA A O 1
ATOM 2313 N N . GLY A 1 318 ? -14.589 -3.263 -6.596 1.00 83.50 318 GLY A N 1
ATOM 2314 C CA . GLY A 1 318 ? -13.629 -3.867 -5.669 1.00 83.50 318 GLY A CA 1
ATOM 2315 C C . GLY A 1 318 ? -12.185 -3.932 -6.187 1.00 83.50 318 GLY A C 1
ATOM 2316 O O . GLY A 1 318 ? -11.422 -4.780 -5.719 1.00 83.50 318 GLY A O 1
ATOM 2317 N N . ILE A 1 319 ? -11.808 -3.079 -7.147 1.00 95.12 319 ILE A N 1
ATOM 2318 C CA . ILE A 1 319 ? -10.450 -2.960 -7.706 1.00 95.12 319 ILE A CA 1
ATOM 2319 C C . ILE A 1 319 ? -9.818 -1.643 -7.244 1.00 95.12 319 ILE A C 1
ATOM 2321 O O . ILE A 1 319 ? -10.399 -0.573 -7.419 1.00 95.12 319 ILE A O 1
ATOM 2325 N N . LEU A 1 320 ? -8.600 -1.695 -6.700 1.00 98.31 320 LEU A N 1
ATOM 2326 C CA . LEU A 1 320 ? -7.815 -0.495 -6.381 1.00 98.31 320 LEU A CA 1
ATOM 2327 C C . LEU A 1 320 ? -6.991 -0.011 -7.595 1.00 98.31 320 LEU A C 1
ATOM 2329 O O . LEU A 1 320 ? -6.140 -0.768 -8.066 1.00 98.31 320 LEU A O 1
ATOM 2333 N N . PRO A 1 321 ? -7.181 1.235 -8.081 1.00 97.81 321 PRO A N 1
ATOM 2334 C CA . PRO A 1 321 ? -6.285 1.863 -9.052 1.00 97.81 321 PRO A CA 1
ATOM 2335 C C . PRO A 1 321 ? -4.974 2.279 -8.379 1.00 97.81 321 PRO A C 1
ATOM 2337 O O . PRO A 1 321 ? -4.973 3.160 -7.518 1.00 97.81 321 PRO A O 1
ATOM 2340 N N . VAL A 1 322 ? -3.856 1.676 -8.774 1.00 98.81 322 VAL A N 1
ATOM 2341 C CA . VAL A 1 322 ? -2.510 2.006 -8.288 1.00 98.81 322 VAL A CA 1
ATOM 2342 C C . VAL A 1 322 ? -1.752 2.701 -9.406 1.00 98.81 322 VAL A C 1
ATOM 2344 O O . VAL A 1 322 ? -1.554 2.117 -10.466 1.00 98.81 322 VAL A O 1
ATOM 2347 N N . VAL A 1 323 ? -1.369 3.956 -9.188 1.00 98.12 323 VAL A N 1
ATOM 2348 C CA . VAL A 1 323 ? -0.930 4.859 -10.258 1.00 98.12 323 VAL A CA 1
ATOM 2349 C C . VAL A 1 323 ? 0.406 5.504 -9.905 1.00 98.12 323 VAL A C 1
ATOM 2351 O O . VAL A 1 323 ? 0.590 6.012 -8.793 1.00 98.12 323 VAL A O 1
ATOM 2354 N N . SER A 1 324 ? 1.335 5.513 -10.859 1.00 97.25 324 SER A N 1
ATOM 2355 C CA . SER A 1 324 ? 2.621 6.207 -10.737 1.00 97.25 324 SER A CA 1
ATOM 2356 C C . SER A 1 324 ? 2.438 7.723 -10.619 1.00 97.25 324 SER A C 1
ATOM 2358 O O . SER A 1 324 ? 1.683 8.320 -11.381 1.00 97.25 324 SER A O 1
ATOM 2360 N N . ALA A 1 325 ? 3.145 8.372 -9.692 1.00 97.69 325 ALA A N 1
ATOM 2361 C CA . ALA A 1 325 ? 3.013 9.813 -9.456 1.00 97.69 325 ALA A CA 1
ATOM 2362 C C . ALA A 1 325 ? 3.540 10.703 -10.606 1.00 97.69 325 ALA A C 1
ATOM 2364 O O . ALA A 1 325 ? 3.132 11.864 -10.715 1.00 97.69 325 ALA A O 1
ATOM 2365 N N . GLY A 1 326 ? 4.436 10.179 -11.448 1.00 92.62 326 GLY A N 1
ATOM 2366 C CA . GLY A 1 326 ? 5.128 10.898 -12.524 1.00 92.62 326 GLY A CA 1
ATOM 2367 C C . GLY A 1 326 ? 6.611 11.149 -12.218 1.00 92.62 326 GLY A C 1
ATOM 2368 O O . GLY A 1 326 ? 7.055 10.979 -11.079 1.00 92.62 326 GLY A O 1
ATOM 2369 N N . ASN A 1 327 ? 7.381 11.514 -13.248 1.00 94.62 327 ASN A N 1
ATOM 2370 C CA . ASN A 1 327 ? 8.853 11.508 -13.224 1.00 94.62 327 ASN A CA 1
ATOM 2371 C C . ASN A 1 327 ? 9.485 12.875 -13.574 1.00 94.62 327 ASN A C 1
ATOM 2373 O O . ASN A 1 327 ? 10.637 12.930 -13.995 1.00 94.62 327 ASN A O 1
ATOM 2377 N N . ASP A 1 328 ? 8.740 13.971 -13.419 1.00 90.31 328 ASP A N 1
ATOM 2378 C CA . ASP A 1 328 ? 9.170 15.334 -13.772 1.00 90.31 328 ASP A CA 1
ATOM 2379 C C . ASP A 1 328 ? 9.926 16.049 -12.634 1.00 90.31 328 ASP A C 1
ATOM 2381 O O . ASP A 1 328 ? 10.365 17.188 -12.785 1.00 90.31 328 ASP A O 1
ATOM 2385 N N . GLY A 1 329 ? 10.070 15.404 -11.472 1.00 94.75 329 GLY A N 1
ATOM 2386 C CA . GLY A 1 329 ? 10.719 15.972 -10.291 1.00 94.75 329 GLY A CA 1
ATOM 2387 C C . GLY A 1 329 ? 9.867 16.986 -9.522 1.00 94.75 329 GLY A C 1
ATOM 2388 O O . GLY A 1 329 ? 10.405 17.739 -8.710 1.00 94.75 329 GLY A O 1
ATOM 2389 N N . PHE A 1 330 ? 8.548 17.024 -9.741 1.00 95.12 330 PHE A N 1
ATOM 2390 C CA . PHE A 1 330 ? 7.660 17.946 -9.035 1.00 95.12 330 PHE A CA 1
ATOM 2391 C C . PHE A 1 330 ? 7.601 17.630 -7.539 1.00 95.12 330 PHE A C 1
ATOM 2393 O O . PHE A 1 330 ? 7.182 16.554 -7.127 1.00 95.12 330 PHE A O 1
ATOM 2400 N N . THR A 1 331 ? 7.976 18.587 -6.698 1.00 96.31 331 THR A N 1
ATOM 2401 C CA . THR A 1 331 ? 8.049 18.393 -5.242 1.00 96.31 331 THR A CA 1
ATOM 2402 C C . THR A 1 331 ? 6.713 18.626 -4.528 1.00 96.31 331 THR A C 1
ATOM 2404 O O . THR A 1 331 ? 6.554 18.236 -3.372 1.00 96.31 331 THR A O 1
ATOM 2407 N N . ASP A 1 332 ? 5.742 19.229 -5.215 1.00 94.00 332 ASP A N 1
ATOM 2408 C CA . ASP A 1 332 ? 4.463 19.700 -4.676 1.00 94.00 332 ASP A CA 1
ATOM 2409 C C . ASP A 1 332 ? 3.227 19.138 -5.405 1.00 94.00 332 ASP A C 1
ATOM 2411 O O . ASP A 1 332 ? 2.100 19.477 -5.042 1.00 94.00 332 ASP A O 1
ATOM 2415 N N . GLY A 1 333 ? 3.402 18.269 -6.404 1.00 90.88 333 GLY A N 1
ATOM 2416 C CA . GLY A 1 333 ? 2.288 17.728 -7.180 1.00 90.88 333 GLY A CA 1
ATOM 2417 C C . GLY A 1 333 ? 2.603 16.442 -7.936 1.00 90.88 333 GLY A C 1
ATOM 2418 O O . GLY A 1 333 ? 3.754 16.021 -8.036 1.00 90.88 333 GLY A O 1
ATOM 2419 N N . VAL A 1 334 ? 1.550 15.838 -8.488 1.00 92.56 334 VAL A N 1
ATOM 2420 C CA . VAL A 1 334 ? 1.579 14.590 -9.272 1.00 92.56 334 VAL A CA 1
ATOM 2421 C C . VAL A 1 334 ? 1.026 14.817 -10.683 1.00 92.56 334 VAL A C 1
ATOM 2423 O O . VAL A 1 334 ? 0.396 15.844 -10.944 1.00 92.56 334 VAL A O 1
ATOM 2426 N N . SER A 1 335 ? 1.238 13.858 -11.584 1.00 87.75 335 SER A N 1
ATOM 2427 C CA . SER A 1 335 ? 0.709 13.896 -12.954 1.00 87.75 335 SER A CA 1
ATOM 2428 C C . SER A 1 335 ? -0.715 13.319 -13.057 1.00 87.75 335 SER A C 1
ATOM 2430 O O . SER A 1 335 ? -1.255 12.736 -12.115 1.00 87.75 335 SER A O 1
ATOM 2432 N N . GLU A 1 336 ? -1.350 13.492 -14.210 1.00 81.06 336 GLU A N 1
ATOM 2433 C CA . GLU A 1 336 ? -2.564 12.777 -14.606 1.00 81.06 336 GLU A CA 1
ATOM 2434 C C . GLU A 1 336 ? -2.173 11.402 -15.192 1.00 81.06 336 GLU A C 1
ATOM 2436 O O . GLU A 1 336 ? -1.227 11.354 -15.981 1.00 81.06 336 GLU A O 1
ATOM 2441 N N . PRO A 1 337 ? -2.848 10.283 -14.846 1.00 88.88 337 PRO A N 1
ATOM 2442 C CA . PRO A 1 337 ? -4.095 10.168 -14.079 1.00 88.88 337 PRO A CA 1
ATOM 2443 C C . PRO A 1 337 ? -3.929 10.053 -12.556 1.00 88.88 337 PRO A C 1
ATOM 2445 O O . PRO A 1 337 ? -4.927 9.920 -11.849 1.00 88.88 337 PRO A O 1
ATOM 2448 N N . ALA A 1 338 ? -2.713 10.127 -12.005 1.00 92.31 338 ALA A N 1
ATOM 2449 C CA . ALA A 1 338 ? -2.507 10.009 -10.558 1.00 92.31 338 ALA A CA 1
ATOM 2450 C C . ALA A 1 338 ? -3.261 11.087 -9.762 1.00 92.31 338 ALA A C 1
ATOM 2452 O O . ALA A 1 338 ? -3.713 10.831 -8.650 1.00 92.31 338 ALA A O 1
ATOM 2453 N N . CYS A 1 339 ? -3.468 12.280 -10.317 1.00 87.69 339 CYS A N 1
ATOM 2454 C CA . CYS A 1 339 ? -4.244 13.326 -9.658 1.00 87.69 339 CYS A CA 1
ATOM 2455 C C . CYS A 1 339 ? -5.738 12.984 -9.479 1.00 87.69 339 CYS A C 1
ATOM 2457 O O . CYS A 1 339 ? -6.395 13.602 -8.638 1.00 87.69 339 CYS A O 1
ATOM 2459 N N . ALA A 1 340 ? -6.288 12.016 -10.223 1.00 80.75 340 ALA A N 1
ATOM 2460 C CA . ALA A 1 340 ? -7.719 11.725 -10.223 1.00 80.75 340 ALA A CA 1
ATOM 2461 C C . ALA A 1 340 ? -8.189 11.179 -8.857 1.00 80.75 340 ALA A C 1
ATOM 2463 O O . ALA A 1 340 ? -7.447 10.438 -8.193 1.00 80.75 340 ALA A O 1
ATOM 2464 N N . PRO A 1 341 ? -9.413 11.511 -8.398 1.00 83.81 341 PRO A N 1
ATOM 2465 C CA . PRO A 1 341 ? -10.023 10.855 -7.245 1.00 83.81 341 PRO A CA 1
ATOM 2466 C C . PRO A 1 341 ? -10.023 9.328 -7.399 1.00 83.81 341 PRO A C 1
ATOM 2468 O O . PRO A 1 341 ? -10.204 8.797 -8.489 1.00 83.81 341 PRO A O 1
ATOM 2471 N N . GLY A 1 342 ? -9.819 8.606 -6.297 1.00 80.81 342 GLY A N 1
ATOM 2472 C CA . GLY A 1 342 ? -9.787 7.140 -6.308 1.00 80.81 342 GLY A CA 1
ATOM 2473 C C . GLY A 1 342 ? -8.419 6.503 -6.580 1.00 80.81 342 GLY A C 1
ATOM 2474 O O . GLY A 1 342 ? -8.258 5.327 -6.272 1.00 80.81 342 GLY A O 1
ATOM 2475 N N . ALA A 1 343 ? -7.425 7.254 -7.064 1.00 92.75 343 ALA A N 1
ATOM 2476 C CA . ALA A 1 343 ? -6.070 6.737 -7.262 1.00 92.75 343 ALA A CA 1
ATOM 2477 C C . ALA A 1 343 ? -5.311 6.512 -5.938 1.00 92.75 343 ALA A C 1
ATOM 2479 O O . ALA A 1 343 ? -5.310 7.375 -5.050 1.00 92.75 343 ALA A O 1
ATOM 2480 N N . VAL A 1 344 ? -4.593 5.389 -5.850 1.00 98.38 344 VAL A N 1
ATOM 2481 C CA . VAL A 1 344 ? -3.485 5.152 -4.913 1.00 98.38 344 VAL A CA 1
ATOM 2482 C C . VAL A 1 344 ? -2.204 5.626 -5.597 1.00 98.38 344 VAL A C 1
ATOM 2484 O O . VAL A 1 344 ? -1.747 5.013 -6.557 1.00 98.38 344 VAL A O 1
ATOM 2487 N N . ARG A 1 345 ? -1.648 6.749 -5.137 1.00 97.88 345 ARG A N 1
ATOM 2488 C CA . ARG A 1 345 ? -0.584 7.492 -5.833 1.00 97.88 345 ARG A CA 1
ATOM 2489 C C . ARG A 1 345 ? 0.777 7.126 -5.268 1.00 97.88 345 ARG A C 1
ATOM 2491 O O . ARG A 1 345 ? 1.000 7.332 -4.070 1.00 97.88 345 ARG A O 1
ATOM 2498 N N . VAL A 1 346 ? 1.670 6.624 -6.116 1.00 98.75 346 VAL A N 1
ATOM 2499 C CA . VAL A 1 346 ? 2.930 6.015 -5.674 1.00 98.75 346 VAL A CA 1
ATOM 2500 C C . VAL A 1 346 ? 4.144 6.776 -6.200 1.00 98.75 346 VAL A C 1
ATOM 2502 O O . VAL A 1 346 ? 4.312 6.940 -7.408 1.00 98.75 346 VAL A O 1
ATOM 2505 N N . GLY A 1 347 ? 4.984 7.241 -5.275 1.00 98.44 347 GLY A N 1
ATOM 2506 C CA . GLY A 1 347 ? 6.258 7.905 -5.561 1.00 98.44 347 GLY A CA 1
ATOM 2507 C C . GLY A 1 347 ? 7.440 6.957 -5.361 1.00 98.44 347 GLY A C 1
ATOM 2508 O O . GLY A 1 347 ? 7.285 5.879 -4.782 1.00 98.44 347 GLY A O 1
ATOM 2509 N N . ALA A 1 348 ? 8.622 7.358 -5.826 1.00 98.44 348 ALA A N 1
ATOM 2510 C CA . ALA A 1 348 ? 9.799 6.497 -5.882 1.00 98.44 348 ALA A CA 1
ATOM 2511 C C . ALA A 1 348 ? 10.855 6.852 -4.825 1.00 98.44 348 ALA A C 1
ATOM 2513 O O . ALA A 1 348 ? 11.219 8.015 -4.642 1.00 98.44 348 ALA A O 1
ATOM 2514 N N . VAL A 1 349 ? 11.398 5.819 -4.182 1.00 98.12 349 VAL A N 1
ATOM 2515 C CA . VAL A 1 349 ? 12.643 5.882 -3.402 1.00 98.12 349 VAL A CA 1
ATOM 2516 C C . VAL A 1 349 ? 13.715 4.990 -4.027 1.00 98.12 349 VAL A C 1
ATOM 2518 O O . VAL A 1 349 ? 13.405 4.055 -4.771 1.00 98.12 349 VAL A O 1
ATOM 2521 N N . TYR A 1 350 ? 14.977 5.257 -3.701 1.00 94.50 350 TYR A N 1
ATOM 2522 C CA . TYR A 1 350 ? 16.060 4.296 -3.902 1.00 94.50 350 TYR A CA 1
ATOM 2523 C C . TYR A 1 350 ? 15.932 3.135 -2.909 1.00 94.50 350 TYR A C 1
ATOM 2525 O O . TYR A 1 350 ? 15.491 3.319 -1.769 1.00 94.50 350 TYR A O 1
ATOM 2533 N N . ASP A 1 351 ? 16.347 1.944 -3.329 1.00 86.69 351 ASP A N 1
ATOM 2534 C CA . ASP A 1 351 ? 16.421 0.751 -2.481 1.00 86.69 351 ASP A CA 1
ATOM 2535 C C . ASP A 1 351 ? 17.822 0.484 -1.915 1.00 86.69 351 ASP A C 1
ATOM 2537 O O . ASP A 1 351 ? 17.965 -0.248 -0.935 1.00 86.69 351 ASP A O 1
ATOM 2541 N N . ALA A 1 352 ? 18.845 1.118 -2.487 1.00 80.62 352 ALA A N 1
ATOM 2542 C CA . ALA A 1 352 ? 20.241 0.918 -2.137 1.00 80.62 352 ALA A CA 1
ATOM 2543 C C . ALA A 1 352 ? 21.073 2.202 -2.271 1.00 80.62 352 ALA A C 1
ATOM 2545 O O . ALA A 1 352 ? 20.662 3.207 -2.854 1.00 80.62 352 ALA A O 1
ATOM 2546 N N . TYR A 1 353 ? 22.289 2.149 -1.725 1.00 77.19 353 TYR A N 1
ATOM 2547 C CA . TYR A 1 353 ? 23.339 3.104 -2.059 1.00 77.19 353 TYR A CA 1
ATOM 2548 C C . TYR A 1 353 ? 23.982 2.692 -3.388 1.00 77.19 353 TYR A C 1
ATOM 2550 O O . TYR A 1 353 ? 24.538 1.601 -3.503 1.00 77.19 353 TYR A O 1
ATOM 2558 N N . MET A 1 354 ? 23.934 3.583 -4.372 1.00 77.81 354 MET A N 1
ATOM 2559 C CA . MET A 1 354 ? 24.451 3.399 -5.732 1.00 77.81 354 MET A CA 1
ATOM 2560 C C . MET A 1 354 ? 25.407 4.524 -6.166 1.00 77.81 354 MET A C 1
ATOM 2562 O O . MET A 1 354 ? 25.729 4.632 -7.347 1.00 77.81 354 MET A O 1
ATOM 2566 N N . GLY A 1 355 ? 25.832 5.390 -5.241 1.00 78.94 355 GLY A N 1
ATOM 2567 C CA . GLY A 1 355 ? 26.584 6.605 -5.567 1.00 78.94 355 GLY A CA 1
ATOM 2568 C C . GLY A 1 355 ? 25.697 7.704 -6.159 1.00 78.94 355 GLY A C 1
ATOM 2569 O O . GLY A 1 355 ? 24.489 7.721 -5.918 1.00 78.94 355 GLY A O 1
ATOM 2570 N N . ALA A 1 356 ? 26.297 8.644 -6.891 1.00 82.88 356 ALA A N 1
ATOM 2571 C CA . ALA A 1 356 ? 25.571 9.713 -7.573 1.00 82.88 356 ALA A CA 1
ATOM 2572 C C . ALA A 1 356 ? 24.774 9.168 -8.770 1.00 82.88 356 ALA A C 1
ATOM 2574 O O . ALA A 1 356 ? 25.234 8.273 -9.480 1.00 82.88 356 ALA A O 1
ATOM 2575 N N . LYS A 1 357 ? 23.588 9.725 -9.016 1.00 87.81 357 LYS A N 1
ATOM 2576 C CA . LYS A 1 357 ? 22.730 9.370 -10.151 1.00 87.81 357 LYS A CA 1
ATOM 2577 C C . LYS A 1 357 ? 22.288 10.626 -10.880 1.00 87.81 357 LYS A C 1
ATOM 2579 O O . LYS A 1 357 ? 21.774 11.555 -10.264 1.00 87.81 357 LYS A O 1
ATOM 2584 N N . SER A 1 358 ? 22.485 10.641 -12.192 1.00 90.81 358 SER A N 1
ATOM 2585 C CA . SER A 1 358 ? 21.983 11.695 -13.066 1.00 90.81 358 SER A CA 1
ATOM 2586 C C . SER A 1 358 ? 20.822 11.149 -13.884 1.00 90.81 358 SER A C 1
ATOM 2588 O O . SER A 1 358 ? 20.918 10.074 -14.474 1.00 90.81 358 SER A O 1
ATOM 2590 N N . TRP A 1 359 ? 19.726 11.891 -13.881 1.00 87.38 359 TRP A N 1
ATOM 2591 C CA . TRP A 1 359 ? 18.497 11.617 -14.607 1.00 87.38 359 TRP A CA 1
ATOM 2592 C C . TRP A 1 359 ? 18.265 12.757 -15.594 1.00 87.38 359 TRP A C 1
ATOM 2594 O O . TRP A 1 359 ? 18.748 13.868 -15.381 1.00 87.38 359 TRP A O 1
ATOM 2604 N N . GLY A 1 360 ? 17.479 12.524 -16.646 1.00 82.94 360 GLY A N 1
ATOM 2605 C CA . GLY A 1 360 ? 17.227 13.555 -17.663 1.00 82.94 360 GLY A CA 1
ATOM 2606 C C . GLY A 1 360 ? 16.691 14.882 -17.101 1.00 82.94 360 GLY A C 1
ATOM 2607 O O . GLY A 1 360 ? 16.935 15.932 -17.686 1.00 82.94 360 GLY A O 1
ATOM 2608 N N . VAL A 1 361 ? 16.013 14.844 -15.948 1.00 85.44 361 VAL A N 1
ATOM 2609 C CA . VAL A 1 361 ? 15.377 16.009 -15.310 1.00 85.44 361 VAL A CA 1
ATOM 2610 C C . VAL A 1 361 ? 16.096 16.521 -14.055 1.00 85.44 361 VAL A C 1
ATOM 2612 O O . VAL A 1 361 ? 15.790 17.612 -13.583 1.00 85.44 361 VAL A O 1
ATOM 2615 N N . CYS A 1 362 ? 17.021 15.753 -13.466 1.00 92.75 362 CYS A N 1
ATOM 2616 C CA . CYS A 1 362 ? 17.623 16.091 -12.171 1.00 92.75 362 CYS A CA 1
ATOM 2617 C C . CYS A 1 362 ? 18.880 15.261 -11.872 1.00 92.75 362 CYS A C 1
ATOM 2619 O O . CYS A 1 362 ? 19.188 14.292 -12.554 1.00 92.75 362 CYS A O 1
ATOM 2621 N N . THR A 1 363 ? 19.620 15.607 -10.819 1.00 92.19 363 THR A N 1
ATOM 2622 C CA . THR A 1 363 ? 20.753 14.800 -10.344 1.00 92.19 363 THR A CA 1
ATOM 2623 C C . THR A 1 363 ? 20.697 14.640 -8.831 1.00 92.19 363 THR A C 1
ATOM 2625 O O . THR A 1 363 ? 20.539 15.612 -8.096 1.00 92.19 363 THR A O 1
ATOM 2628 N N . ASP A 1 364 ? 20.867 13.407 -8.367 1.00 86.56 364 ASP A N 1
ATOM 2629 C CA . ASP A 1 364 ? 21.100 13.067 -6.972 1.00 86.56 364 ASP A CA 1
ATOM 2630 C C . ASP A 1 364 ? 22.603 12.882 -6.750 1.00 86.56 364 ASP A C 1
ATOM 2632 O O . ASP A 1 364 ? 23.212 11.951 -7.273 1.00 86.56 364 ASP A O 1
ATOM 2636 N N . ALA A 1 365 ? 23.216 13.745 -5.936 1.00 84.44 365 ALA A N 1
ATOM 2637 C CA . ALA A 1 365 ? 24.647 13.661 -5.614 1.00 84.44 365 ALA A CA 1
ATOM 2638 C C . ALA A 1 365 ? 25.034 12.378 -4.848 1.00 84.44 365 ALA A C 1
ATOM 2640 O O . ALA A 1 365 ? 26.203 12.010 -4.778 1.00 84.44 365 ALA A O 1
ATOM 2641 N N . SER A 1 366 ? 24.056 11.709 -4.242 1.00 83.56 366 SER A N 1
ATOM 2642 C CA . SER A 1 366 ? 24.209 10.434 -3.551 1.00 83.56 366 SER A CA 1
ATOM 2643 C C . SER A 1 366 ? 22.843 9.761 -3.460 1.00 83.56 366 SER A C 1
ATOM 2645 O O . SER A 1 366 ? 21.815 10.436 -3.439 1.00 83.56 366 SER A O 1
ATOM 2647 N N . THR A 1 367 ? 22.822 8.443 -3.367 1.00 87.81 367 THR A N 1
ATOM 2648 C CA . THR A 1 367 ? 21.611 7.626 -3.237 1.00 87.81 367 THR A CA 1
ATOM 2649 C C . THR A 1 367 ? 21.678 6.834 -1.942 1.00 87.81 367 THR A C 1
ATOM 2651 O O . THR A 1 367 ? 22.759 6.588 -1.418 1.00 87.81 367 THR A O 1
ATOM 2654 N N . ALA A 1 368 ? 20.538 6.476 -1.370 1.00 80.44 368 ALA A N 1
ATOM 2655 C CA . ALA A 1 368 ? 20.478 5.662 -0.161 1.00 80.44 368 ALA A CA 1
ATOM 2656 C C . ALA A 1 368 ? 19.102 4.998 -0.074 1.00 80.44 368 ALA A C 1
ATOM 2658 O O . ALA A 1 368 ? 18.140 5.608 -0.545 1.00 80.44 368 ALA A O 1
ATOM 2659 N N . PRO A 1 369 ? 18.972 3.822 0.568 1.00 85.25 369 PRO A N 1
ATOM 2660 C CA . PRO A 1 369 ? 17.662 3.260 0.868 1.00 85.25 369 PRO A CA 1
ATOM 2661 C C . PRO A 1 369 ? 16.758 4.310 1.518 1.00 85.25 369 PRO A C 1
ATOM 2663 O O . PRO A 1 369 ? 17.219 5.085 2.357 1.00 85.25 369 PRO A O 1
ATOM 2666 N N . ASP A 1 370 ? 15.487 4.334 1.120 1.00 91.06 370 ASP A N 1
ATOM 2667 C CA . ASP A 1 370 ? 14.486 5.292 1.606 1.00 91.06 370 ASP A CA 1
ATOM 2668 C C . ASP A 1 370 ? 14.748 6.762 1.234 1.00 91.06 370 ASP A C 1
ATOM 2670 O O . ASP A 1 370 ? 14.017 7.641 1.676 1.00 91.06 370 ASP A O 1
ATOM 2674 N N . ARG A 1 371 ? 15.738 7.081 0.397 1.00 94.50 371 ARG A N 1
ATOM 2675 C CA . ARG A 1 371 ? 15.854 8.430 -0.170 1.00 94.50 371 ARG A CA 1
ATOM 2676 C C . ARG A 1 371 ? 14.895 8.565 -1.349 1.00 94.50 371 ARG A C 1
ATOM 2678 O O . ARG A 1 371 ? 14.973 7.777 -2.288 1.00 94.50 371 ARG A O 1
ATOM 2685 N N . VAL A 1 372 ? 14.024 9.574 -1.320 1.00 98.12 372 VAL A N 1
ATOM 2686 C CA . VAL A 1 372 ? 13.148 9.910 -2.457 1.00 98.12 372 VAL A CA 1
ATOM 2687 C C . VAL A 1 372 ? 14.007 10.276 -3.666 1.00 98.12 372 VAL A C 1
ATOM 2689 O O . VAL A 1 372 ? 14.948 11.062 -3.539 1.00 98.12 372 VAL A O 1
ATOM 2692 N N . THR A 1 373 ? 13.718 9.679 -4.823 1.00 97.75 373 THR A N 1
ATOM 2693 C CA . THR A 1 373 ? 14.478 9.948 -6.049 1.00 97.75 373 THR A CA 1
ATOM 2694 C C . THR A 1 373 ? 14.182 11.362 -6.540 1.00 97.75 373 THR A C 1
ATOM 2696 O O . THR A 1 373 ? 13.037 11.818 -6.486 1.00 97.75 373 THR A O 1
ATOM 2699 N N . CYS A 1 374 ? 15.187 12.078 -7.053 1.00 97.38 374 CYS A N 1
ATOM 2700 C CA . CYS A 1 374 ? 14.974 13.465 -7.469 1.00 97.38 374 CYS A CA 1
ATOM 2701 C C . CYS A 1 374 ? 14.003 13.613 -8.650 1.00 97.38 374 CYS A C 1
ATOM 2703 O O . CYS A 1 374 ? 13.456 14.700 -8.832 1.00 97.38 374 CYS A O 1
ATOM 2705 N N . PHE A 1 375 ? 13.766 12.548 -9.426 1.00 96.88 375 PHE A N 1
ATOM 2706 C CA . PHE A 1 375 ? 12.792 12.552 -10.519 1.00 96.88 375 PHE A CA 1
ATOM 2707 C C . PHE A 1 375 ? 11.365 12.306 -10.023 1.00 96.88 375 PHE A C 1
ATOM 2709 O O . PHE A 1 375 ? 10.421 12.630 -10.730 1.00 96.88 375 PHE A O 1
ATOM 2716 N N . SER A 1 376 ? 11.169 11.725 -8.831 1.00 98.44 376 SER A N 1
ATOM 2717 C CA . SER A 1 376 ? 9.825 11.391 -8.358 1.00 98.44 376 SER A CA 1
ATOM 2718 C C . SER A 1 376 ? 9.003 12.661 -8.198 1.00 98.44 376 SER A C 1
ATOM 2720 O O . SER A 1 376 ? 9.392 13.561 -7.445 1.00 98.44 376 SER A O 1
ATOM 2722 N N . ASN A 1 377 ? 7.830 12.691 -8.826 1.00 97.75 377 ASN A N 1
ATOM 2723 C CA . ASN A 1 377 ? 6.775 13.611 -8.431 1.00 97.75 377 ASN A CA 1
ATOM 2724 C C . ASN A 1 377 ? 6.321 13.289 -6.991 1.00 97.75 377 ASN A C 1
ATOM 2726 O O . ASN A 1 377 ? 6.455 12.150 -6.523 1.00 97.75 377 ASN A O 1
ATOM 2730 N N . GLY A 1 378 ? 5.824 14.292 -6.271 1.00 92.75 378 GLY A N 1
ATOM 2731 C CA . GLY A 1 378 ? 5.606 14.241 -4.827 1.00 92.75 378 GLY A CA 1
ATOM 2732 C C . GLY A 1 378 ? 4.481 15.156 -4.347 1.00 92.75 378 GLY A C 1
ATOM 2733 O O . GLY A 1 378 ? 3.467 15.339 -5.016 1.00 92.75 378 GLY A O 1
ATOM 2734 N N . GLY A 1 379 ? 4.633 15.705 -3.144 1.00 86.38 379 GLY A N 1
ATOM 2735 C CA . GLY A 1 379 ? 3.653 16.617 -2.560 1.00 86.38 379 GLY A CA 1
ATOM 2736 C C . GLY A 1 379 ? 2.591 15.954 -1.679 1.00 86.38 379 GLY A C 1
ATOM 2737 O O . GLY A 1 379 ? 2.562 14.740 -1.453 1.00 86.38 379 GLY A O 1
ATOM 2738 N N . ASN A 1 380 ? 1.681 16.783 -1.165 1.00 86.75 380 ASN A N 1
ATOM 2739 C CA . ASN A 1 380 ? 0.654 16.356 -0.212 1.00 86.75 380 ASN A CA 1
ATOM 2740 C C . ASN A 1 380 ? -0.340 15.354 -0.804 1.00 86.75 380 ASN A C 1
ATOM 2742 O O . ASN A 1 380 ? -0.856 14.520 -0.059 1.00 86.75 380 ASN A O 1
ATOM 2746 N N . LEU A 1 381 ? -0.562 15.392 -2.121 1.00 85.31 381 LEU A N 1
ATOM 2747 C CA . LEU A 1 381 ? -1.488 14.488 -2.797 1.00 85.31 381 LEU A CA 1
ATOM 2748 C C . LEU A 1 381 ? -0.973 13.041 -2.843 1.00 85.31 381 LEU A C 1
ATOM 2750 O O . LEU A 1 381 ? -1.783 12.125 -2.943 1.00 85.31 381 LEU A O 1
ATOM 2754 N N . LEU A 1 382 ? 0.344 12.816 -2.733 1.00 93.81 382 LEU A N 1
ATOM 2755 C CA . LEU A 1 382 ? 0.941 11.480 -2.782 1.00 93.81 382 LEU A CA 1
ATOM 2756 C C . LEU A 1 382 ? 0.375 10.565 -1.683 1.00 93.81 382 LEU A C 1
ATOM 2758 O O . LEU A 1 382 ? 0.244 10.985 -0.533 1.00 93.81 382 LEU A O 1
ATOM 2762 N N . THR A 1 383 ? 0.060 9.309 -2.008 1.00 96.06 383 THR A N 1
ATOM 2763 C CA . THR A 1 383 ? -0.462 8.359 -1.016 1.00 96.06 383 THR A CA 1
ATOM 2764 C C . THR A 1 383 ? 0.680 7.735 -0.224 1.00 96.06 383 THR A C 1
ATOM 2766 O O . THR A 1 383 ? 0.668 7.771 1.004 1.00 96.06 383 THR A O 1
ATOM 2769 N N . LEU A 1 384 ? 1.674 7.187 -0.923 1.00 98.06 384 LEU A N 1
ATOM 2770 C CA . LEU A 1 384 ? 2.801 6.478 -0.326 1.00 98.06 384 LEU A CA 1
ATOM 2771 C C . LEU A 1 384 ? 3.989 6.387 -1.296 1.00 98.06 384 LEU A C 1
ATOM 2773 O O . LEU A 1 384 ? 3.904 6.773 -2.463 1.00 98.06 384 LEU A O 1
ATOM 2777 N N . LEU A 1 385 ? 5.100 5.869 -0.789 1.00 98.62 385 LEU A N 1
ATOM 2778 C CA . LEU A 1 385 ? 6.351 5.651 -1.505 1.00 98.62 385 LEU A CA 1
ATOM 2779 C C . LEU A 1 385 ? 6.644 4.151 -1.647 1.00 98.62 385 LEU A C 1
ATOM 2781 O O . LEU A 1 385 ? 6.252 3.337 -0.805 1.00 98.62 385 LEU A O 1
ATOM 2785 N N . ALA A 1 386 ? 7.382 3.785 -2.688 1.00 98.25 386 ALA A N 1
ATOM 2786 C CA . ALA A 1 386 ? 7.928 2.443 -2.868 1.00 98.25 386 ALA A CA 1
ATOM 2787 C C . ALA A 1 386 ? 9.249 2.485 -3.665 1.00 98.25 386 ALA A C 1
ATOM 2789 O O . ALA A 1 386 ? 9.557 3.514 -4.275 1.00 98.25 386 ALA A O 1
ATOM 2790 N N . PRO A 1 387 ? 10.059 1.410 -3.648 1.00 98.12 387 PRO A N 1
ATOM 2791 C CA . PRO A 1 387 ? 11.274 1.325 -4.458 1.00 98.12 387 PRO A CA 1
ATOM 2792 C C . PRO A 1 387 ? 11.005 1.547 -5.949 1.00 98.12 387 PRO A C 1
ATOM 2794 O O . PRO A 1 387 ? 10.123 0.907 -6.514 1.00 98.12 387 PRO A O 1
ATOM 2797 N N . GLY A 1 388 ? 11.762 2.438 -6.590 1.00 96.69 388 GLY A N 1
ATOM 2798 C CA . GLY A 1 388 ? 11.521 2.800 -7.991 1.00 96.69 388 GLY A CA 1
ATOM 2799 C C . GLY A 1 388 ? 12.755 3.174 -8.806 1.00 96.69 388 GLY A C 1
ATOM 2800 O O . GLY A 1 388 ? 12.597 3.696 -9.898 1.00 96.69 388 GLY A O 1
ATOM 2801 N N . SER A 1 389 ? 13.980 2.953 -8.326 1.00 94.56 389 SER A N 1
ATOM 2802 C CA . SER A 1 389 ? 15.204 3.228 -9.098 1.00 94.56 389 SER A CA 1
ATOM 2803 C C . SER A 1 389 ? 16.035 1.964 -9.258 1.00 94.56 389 SER A C 1
ATOM 2805 O O . SER A 1 389 ? 16.252 1.272 -8.273 1.00 94.56 389 SER A O 1
ATOM 2807 N N . SER A 1 390 ? 16.549 1.719 -10.467 1.00 90.25 390 SER A N 1
ATOM 2808 C CA . SER A 1 390 ? 17.337 0.534 -10.839 1.00 90.25 390 SER A CA 1
ATOM 2809 C C . SER A 1 390 ? 16.682 -0.783 -10.411 1.00 90.25 390 SER A C 1
ATOM 2811 O O . SER A 1 390 ? 17.319 -1.680 -9.867 1.00 90.25 390 SER A O 1
ATOM 2813 N N . ILE A 1 391 ? 15.377 -0.899 -10.667 1.00 91.38 391 ILE A N 1
ATOM 2814 C CA . ILE A 1 391 ? 14.598 -2.073 -10.284 1.00 91.38 391 ILE A CA 1
ATOM 2815 C C . ILE A 1 391 ? 14.709 -3.134 -11.378 1.00 91.38 391 ILE A C 1
ATOM 2817 O O . ILE A 1 391 ? 14.086 -3.031 -12.441 1.00 91.38 391 ILE A O 1
ATOM 2821 N N . ALA A 1 392 ? 15.496 -4.172 -11.098 1.00 89.75 392 ALA A N 1
ATOM 2822 C CA . ALA A 1 392 ? 15.660 -5.323 -11.976 1.00 89.75 392 ALA A CA 1
ATOM 2823 C C . ALA A 1 392 ? 14.576 -6.381 -11.716 1.00 89.75 392 ALA A C 1
ATOM 2825 O O . ALA A 1 392 ? 14.563 -7.022 -10.667 1.00 89.75 392 ALA A O 1
ATOM 2826 N N . ALA A 1 393 ? 13.697 -6.614 -12.688 1.00 91.06 393 ALA A N 1
ATOM 2827 C CA . ALA A 1 393 ? 12.635 -7.611 -12.627 1.00 91.06 393 ALA A CA 1
ATOM 2828 C C . ALA A 1 393 ? 12.413 -8.259 -13.999 1.00 91.06 393 ALA A C 1
ATOM 2830 O O . ALA A 1 393 ? 12.550 -7.616 -15.036 1.00 91.06 393 ALA A O 1
ATOM 2831 N N . ALA A 1 394 ? 12.106 -9.561 -14.002 1.00 91.25 394 ALA A N 1
ATOM 2832 C CA . ALA A 1 394 ? 11.958 -10.367 -15.220 1.00 91.25 394 ALA A CA 1
ATOM 2833 C C . ALA A 1 394 ? 13.153 -10.283 -16.203 1.00 91.25 394 ALA A C 1
ATOM 2835 O O . ALA A 1 394 ? 12.992 -10.500 -17.396 1.00 91.25 394 ALA A O 1
ATOM 2836 N N . GLY A 1 395 ? 14.364 -10.015 -15.701 1.00 83.94 395 GLY A N 1
ATOM 2837 C CA . GLY A 1 395 ? 15.576 -9.892 -16.523 1.00 83.94 395 GLY A CA 1
ATOM 2838 C C . GLY A 1 395 ? 15.778 -8.518 -17.173 1.00 83.94 395 GLY A C 1
ATOM 2839 O O . GLY A 1 395 ? 16.727 -8.357 -17.931 1.00 83.94 395 GLY A O 1
ATOM 2840 N N . LEU A 1 396 ? 14.927 -7.540 -16.859 1.00 88.88 396 LEU A N 1
ATOM 2841 C CA . LEU A 1 396 ? 15.001 -6.160 -17.341 1.00 88.88 396 LEU A CA 1
ATOM 2842 C C . LEU A 1 396 ? 15.181 -5.206 -16.158 1.00 88.88 396 LEU A C 1
ATOM 2844 O O . LEU A 1 396 ? 14.680 -5.494 -15.073 1.00 88.88 396 LEU A O 1
ATOM 2848 N N . GLU A 1 397 ? 15.842 -4.067 -16.356 1.00 91.50 397 GLU A N 1
ATOM 2849 C CA . GLU A 1 397 ? 16.029 -3.038 -15.325 1.00 91.50 397 GLU A CA 1
ATOM 2850 C C . GLU A 1 397 ? 15.492 -1.690 -15.807 1.00 91.50 397 GLU A C 1
ATOM 2852 O O . GLU A 1 397 ? 15.860 -1.223 -16.882 1.00 91.50 397 GLU A O 1
ATOM 2857 N N . PHE A 1 398 ? 14.654 -1.055 -14.985 1.00 91.62 398 PHE A N 1
ATOM 2858 C CA . PHE A 1 398 ? 14.104 0.275 -15.249 1.00 91.62 398 PHE A CA 1
ATOM 2859 C C . PHE A 1 398 ? 14.111 1.146 -13.985 1.00 91.62 398 PHE A C 1
ATOM 2861 O O . PHE A 1 398 ? 14.307 0.665 -12.865 1.00 91.62 398 PHE A O 1
ATOM 2868 N N . SER A 1 399 ? 13.918 2.453 -14.171 1.00 94.38 399 SER A N 1
ATOM 2869 C CA . SER A 1 399 ? 13.818 3.439 -13.090 1.00 94.38 399 SER A CA 1
ATOM 2870 C C . SER A 1 399 ? 12.668 4.403 -13.359 1.00 94.38 399 SER A C 1
ATOM 2872 O O . SER A 1 399 ? 12.574 4.971 -14.443 1.00 94.38 399 SER A O 1
ATOM 2874 N N . GLY A 1 400 ? 11.830 4.625 -12.354 1.00 96.06 400 GLY A N 1
ATOM 2875 C CA . GLY A 1 400 ? 10.668 5.490 -12.423 1.00 96.06 400 GLY A CA 1
ATOM 2876 C C . GLY A 1 400 ? 9.695 5.242 -11.274 1.00 96.06 400 GLY A C 1
ATOM 2877 O O . GLY A 1 400 ? 9.698 4.202 -10.611 1.00 96.06 400 GLY A O 1
ATOM 2878 N N . THR A 1 401 ? 8.768 6.178 -11.078 1.00 97.31 401 THR A N 1
ATOM 2879 C CA . THR A 1 401 ? 7.555 5.923 -10.278 1.00 97.31 401 THR A CA 1
ATOM 2880 C C . THR A 1 401 ? 6.716 4.780 -10.867 1.00 97.31 401 THR A C 1
ATOM 2882 O O . THR A 1 401 ? 5.990 4.109 -10.135 1.00 97.31 401 THR A O 1
ATOM 2885 N N . SER A 1 402 ? 6.910 4.484 -12.156 1.00 96.12 402 SER A N 1
ATOM 2886 C CA . SER A 1 402 ? 6.429 3.299 -12.868 1.00 96.12 402 SER A CA 1
ATOM 2887 C C . SER A 1 402 ? 6.909 1.968 -12.276 1.00 96.12 402 SER A C 1
ATOM 2889 O O . SER A 1 402 ? 6.176 0.987 -12.336 1.00 96.12 402 SER A O 1
ATOM 2891 N N . GLN A 1 403 ? 8.088 1.920 -11.648 1.00 97.75 403 GLN A N 1
ATOM 2892 C CA . GLN A 1 403 ? 8.586 0.733 -10.939 1.00 97.75 403 GLN A CA 1
ATOM 2893 C C . GLN A 1 403 ? 8.146 0.723 -9.465 1.00 97.75 403 GLN A C 1
ATOM 2895 O O . GLN A 1 403 ? 8.024 -0.338 -8.855 1.00 97.75 403 GLN A O 1
ATOM 2900 N N . ALA A 1 404 ? 7.822 1.885 -8.894 1.00 98.31 404 ALA A N 1
ATOM 2901 C CA . ALA A 1 404 ? 7.291 1.991 -7.536 1.00 98.31 404 ALA A CA 1
ATOM 2902 C C . ALA A 1 404 ? 5.830 1.512 -7.434 1.00 98.31 404 ALA A C 1
ATOM 2904 O O . ALA A 1 404 ? 5.490 0.746 -6.531 1.00 98.31 404 ALA A O 1
ATOM 2905 N N . ALA A 1 405 ? 4.969 1.908 -8.376 1.00 98.50 405 ALA A N 1
ATOM 2906 C CA . ALA A 1 405 ? 3.558 1.513 -8.414 1.00 98.50 405 ALA A CA 1
ATOM 2907 C C . ALA A 1 405 ? 3.306 -0.016 -8.310 1.00 98.50 405 ALA A C 1
ATOM 2909 O O . ALA A 1 405 ? 2.524 -0.420 -7.438 1.00 98.50 405 ALA A O 1
ATOM 2910 N N . PRO A 1 406 ? 3.996 -0.898 -9.065 1.00 98.50 406 PRO A N 1
ATOM 2911 C CA . PRO A 1 406 ? 3.740 -2.339 -9.012 1.00 98.50 406 PRO A CA 1
ATOM 2912 C C . PRO A 1 406 ? 4.141 -2.998 -7.686 1.00 98.50 406 PRO A C 1
ATOM 2914 O O . PRO A 1 406 ? 3.547 -4.015 -7.322 1.00 98.50 406 PRO A O 1
ATOM 2917 N N . HIS A 1 407 ? 5.066 -2.415 -6.910 1.00 98.44 407 HIS A N 1
ATOM 2918 C CA . HIS A 1 407 ? 5.319 -2.870 -5.536 1.00 98.44 407 HIS A CA 1
ATOM 2919 C C . HIS A 1 407 ? 4.068 -2.696 -4.664 1.00 98.44 407 HIS A C 1
ATOM 2921 O O . HIS A 1 407 ? 3.708 -3.579 -3.889 1.00 98.44 407 HIS A O 1
ATOM 2927 N N . VAL A 1 408 ? 3.359 -1.575 -4.801 1.00 98.50 408 VAL A N 1
ATOM 2928 C CA . VAL A 1 408 ? 2.129 -1.324 -4.037 1.00 98.50 408 VAL A CA 1
ATOM 2929 C C . VAL A 1 408 ? 0.978 -2.189 -4.550 1.00 98.50 408 VAL A C 1
ATOM 2931 O O . VAL A 1 408 ? 0.238 -2.7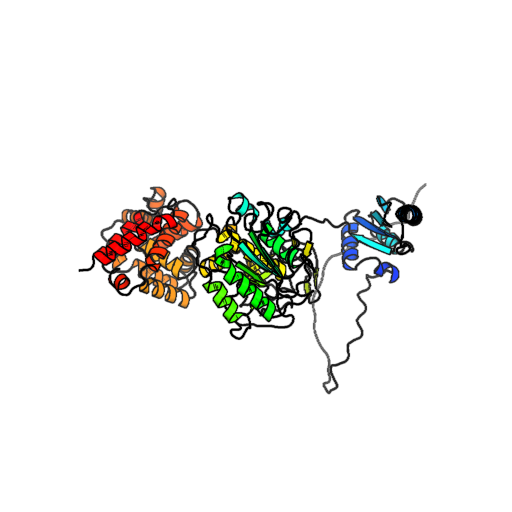52 -3.745 1.00 98.50 408 VAL A O 1
ATOM 2934 N N . ALA A 1 409 ? 0.844 -2.364 -5.868 1.00 98.62 409 ALA A N 1
ATOM 2935 C CA . ALA A 1 409 ? -0.174 -3.245 -6.444 1.00 98.62 409 ALA A CA 1
ATOM 2936 C C . ALA A 1 409 ? 0.011 -4.706 -5.994 1.00 98.62 409 ALA A C 1
ATOM 2938 O O . ALA A 1 409 ? -0.951 -5.357 -5.583 1.00 98.62 409 ALA A O 1
ATOM 2939 N N . GLY A 1 410 ? 1.254 -5.198 -5.983 1.00 97.94 410 GLY A N 1
ATOM 2940 C CA . GLY A 1 410 ? 1.589 -6.501 -5.414 1.00 97.94 410 GLY A CA 1
ATOM 2941 C C . GLY A 1 410 ? 1.311 -6.573 -3.910 1.00 97.94 410 GLY A C 1
ATOM 2942 O O . GLY A 1 410 ? 0.727 -7.547 -3.443 1.00 97.94 410 GLY A O 1
ATOM 2943 N N . ALA A 1 411 ? 1.634 -5.528 -3.143 1.00 96.50 411 ALA A N 1
ATOM 2944 C CA . ALA A 1 411 ? 1.325 -5.493 -1.714 1.00 96.50 411 ALA A CA 1
ATOM 2945 C C . ALA A 1 411 ? -0.187 -5.606 -1.436 1.00 96.50 411 ALA A C 1
ATOM 2947 O O . ALA A 1 411 ? -0.604 -6.368 -0.565 1.00 96.50 411 ALA A O 1
ATOM 2948 N N . ILE A 1 412 ? -1.018 -4.911 -2.219 1.00 97.62 412 ILE A N 1
ATOM 2949 C CA . ILE A 1 412 ? -2.484 -5.022 -2.160 1.00 97.62 412 ILE A CA 1
ATOM 2950 C C . ILE A 1 412 ? -2.938 -6.449 -2.487 1.00 97.62 412 ILE A C 1
ATOM 2952 O O . ILE A 1 412 ? -3.819 -6.979 -1.811 1.00 97.62 412 ILE A O 1
ATOM 2956 N N . ALA A 1 413 ? -2.329 -7.092 -3.487 1.00 97.44 413 ALA A N 1
ATOM 2957 C CA . ALA A 1 413 ? -2.640 -8.472 -3.854 1.00 97.44 413 ALA A CA 1
ATOM 2958 C C . ALA A 1 413 ? -2.345 -9.470 -2.730 1.00 97.44 413 ALA A C 1
ATOM 2960 O O . ALA A 1 413 ? -3.115 -10.409 -2.519 1.00 97.44 413 ALA A O 1
ATOM 2961 N N . VAL A 1 414 ? -1.264 -9.238 -1.984 1.00 94.75 414 VAL A N 1
ATOM 2962 C CA . VAL A 1 414 ? -0.945 -9.994 -0.774 1.00 94.75 414 VAL A CA 1
ATOM 2963 C C . VAL A 1 414 ? -1.982 -9.731 0.318 1.00 94.75 414 VAL A C 1
ATOM 2965 O O . VAL A 1 414 ? -2.575 -10.680 0.823 1.00 94.75 414 VAL A O 1
ATOM 2968 N N . LEU A 1 415 ? -2.256 -8.467 0.651 1.00 90.62 415 LEU A N 1
ATOM 2969 C CA . LEU A 1 415 ? -3.191 -8.107 1.723 1.00 90.62 415 LEU A CA 1
ATOM 2970 C C . LEU A 1 415 ? -4.613 -8.616 1.479 1.00 90.62 415 LEU A C 1
ATOM 2972 O O . LEU A 1 415 ? -5.273 -9.050 2.414 1.00 90.62 415 LEU A O 1
ATOM 2976 N N . ARG A 1 416 ? -5.076 -8.611 0.228 1.00 91.75 416 ARG A N 1
ATOM 2977 C CA . ARG A 1 416 ? -6.428 -9.055 -0.139 1.00 91.75 416 ARG A CA 1
ATOM 2978 C C . ARG A 1 416 ? -6.537 -10.564 -0.385 1.00 91.75 416 ARG A C 1
ATOM 2980 O O . ARG A 1 416 ? -7.594 -11.031 -0.805 1.00 91.75 416 ARG A O 1
ATOM 2987 N N . SER A 1 417 ? -5.467 -11.328 -0.159 1.00 87.62 417 SER A N 1
ATOM 2988 C CA . SER A 1 417 ? -5.521 -12.793 -0.215 1.00 87.62 417 SER A CA 1
ATOM 2989 C C . SER A 1 417 ? -6.169 -13.386 1.035 1.00 87.62 417 SER A C 1
ATOM 2991 O O . SER A 1 417 ? -6.200 -12.761 2.095 1.00 87.62 417 SER A O 1
ATOM 2993 N N . SER A 1 418 ? -6.710 -14.600 0.911 1.00 77.44 418 SER A N 1
ATOM 2994 C CA . SER A 1 418 ? -7.578 -15.220 1.923 1.00 77.44 418 SER A CA 1
ATOM 2995 C C . SER A 1 418 ? -6.924 -15.426 3.292 1.00 77.44 418 SER A C 1
ATOM 2997 O O . SER A 1 418 ? -7.633 -15.575 4.281 1.00 77.44 418 SER A O 1
ATOM 2999 N N . ASN A 1 419 ? -5.593 -15.456 3.359 1.00 70.56 419 ASN A N 1
ATOM 3000 C CA . ASN A 1 419 ? -4.830 -15.678 4.585 1.00 70.56 419 ASN A CA 1
ATOM 3001 C C . ASN A 1 419 ? -4.172 -14.408 5.153 1.00 70.56 419 ASN A C 1
ATOM 3003 O O . ASN A 1 419 ? -3.364 -14.523 6.070 1.00 70.56 419 ASN A O 1
ATOM 3007 N N . ALA A 1 420 ? -4.517 -13.227 4.629 1.00 76.06 420 ALA A N 1
ATOM 3008 C CA . ALA A 1 420 ? -4.054 -11.932 5.123 1.00 76.06 420 ALA A CA 1
ATOM 3009 C C . ALA A 1 420 ? -5.227 -11.109 5.699 1.00 76.06 420 ALA A C 1
ATOM 3011 O O . ALA A 1 420 ? -5.740 -11.430 6.769 1.00 76.06 420 ALA A O 1
ATOM 3012 N N . ALA A 1 421 ? -5.679 -10.070 4.994 1.00 73.69 421 ALA A N 1
ATOM 3013 C CA . ALA A 1 421 ? -6.792 -9.199 5.374 1.00 73.69 421 ALA A CA 1
ATOM 3014 C C . ALA A 1 421 ? -7.864 -9.132 4.257 1.00 73.69 421 ALA A C 1
ATOM 3016 O O . ALA A 1 421 ? -8.186 -8.049 3.763 1.00 73.69 421 ALA A O 1
ATOM 3017 N N . PRO A 1 422 ? -8.433 -10.277 3.824 1.00 75.56 422 PRO A N 1
ATOM 3018 C CA . PRO A 1 422 ? -9.315 -10.345 2.651 1.00 75.56 422 PRO A CA 1
ATOM 3019 C C . PRO A 1 422 ? -10.634 -9.576 2.816 1.00 75.56 422 PRO A C 1
ATOM 3021 O O . PRO A 1 422 ? -11.254 -9.210 1.818 1.00 75.56 422 PRO A O 1
ATOM 3024 N N . ASN A 1 423 ? -11.046 -9.327 4.062 1.00 75.50 423 ASN A N 1
ATOM 3025 C CA . ASN A 1 423 ? -12.298 -8.653 4.407 1.00 75.50 423 ASN A CA 1
ATOM 3026 C C . ASN A 1 423 ? -12.148 -7.132 4.553 1.00 75.50 423 ASN A C 1
ATOM 3028 O O . ASN A 1 423 ? -13.152 -6.451 4.745 1.00 75.50 423 ASN A O 1
ATOM 3032 N N . ASP A 1 424 ? -10.927 -6.590 4.455 1.00 73.25 424 ASP A N 1
ATOM 3033 C CA . ASP A 1 424 ? -10.729 -5.144 4.466 1.00 73.25 424 ASP A CA 1
ATOM 3034 C C . ASP A 1 424 ? -11.484 -4.511 3.280 1.00 73.25 424 ASP A C 1
ATOM 3036 O O . ASP A 1 424 ? -11.360 -4.926 2.113 1.00 73.25 424 ASP A O 1
ATOM 3040 N N . THR A 1 425 ? -12.209 -3.425 3.557 1.00 81.00 425 THR A N 1
ATOM 3041 C CA . THR A 1 425 ? -12.669 -2.522 2.500 1.00 81.00 425 THR A CA 1
ATOM 3042 C C . THR A 1 425 ? -11.465 -1.996 1.712 1.00 81.00 425 THR A C 1
ATOM 3044 O O . THR A 1 425 ? -10.311 -2.047 2.157 1.00 81.00 425 THR A O 1
ATOM 3047 N N . LEU A 1 426 ? -11.705 -1.463 0.512 1.00 78.38 426 LEU A N 1
ATOM 3048 C CA . LEU A 1 426 ? -10.617 -0.885 -0.282 1.00 78.38 426 LEU A CA 1
ATOM 3049 C C . LEU A 1 426 ? -9.904 0.246 0.476 1.00 78.38 426 LEU A C 1
ATOM 3051 O O . LEU A 1 426 ? -8.679 0.327 0.432 1.00 78.38 426 LEU A O 1
ATOM 3055 N N . ASP A 1 427 ? -10.651 1.082 1.201 1.00 78.19 427 ASP A N 1
ATOM 3056 C CA . ASP A 1 427 ? -10.074 2.154 2.016 1.00 78.19 427 ASP A CA 1
ATOM 3057 C C . ASP A 1 427 ? -9.305 1.618 3.224 1.00 78.19 427 ASP A C 1
ATOM 3059 O O . ASP A 1 427 ? -8.226 2.128 3.510 1.00 78.19 427 ASP A O 1
ATOM 3063 N N . GLN A 1 428 ? -9.782 0.560 3.888 1.00 73.94 428 GLN A N 1
ATOM 3064 C CA . GLN A 1 428 ? -9.031 -0.097 4.966 1.00 73.94 428 GLN A CA 1
ATOM 3065 C C . GLN A 1 428 ? -7.716 -0.698 4.455 1.00 73.94 428 GLN A C 1
ATOM 3067 O O . GLN A 1 428 ? -6.679 -0.528 5.094 1.00 73.94 428 GLN A O 1
ATOM 3072 N N . THR A 1 429 ? -7.725 -1.302 3.261 1.00 82.88 429 THR A N 1
ATOM 3073 C CA . THR A 1 429 ? -6.510 -1.826 2.616 1.00 82.88 429 THR A CA 1
ATOM 3074 C C . THR A 1 429 ? -5.486 -0.707 2.377 1.00 82.88 429 THR A C 1
ATOM 3076 O O . THR A 1 429 ? -4.300 -0.868 2.663 1.00 82.88 429 THR A O 1
ATOM 3079 N N . VAL A 1 430 ? -5.927 0.452 1.874 1.00 84.88 430 VAL A N 1
ATOM 3080 C CA . VAL A 1 430 ? -5.046 1.612 1.648 1.00 84.88 430 VAL A CA 1
ATOM 3081 C C . VAL A 1 430 ? -4.582 2.219 2.972 1.00 84.88 430 VAL A C 1
ATOM 3083 O O . VAL A 1 430 ? -3.397 2.505 3.133 1.00 84.88 430 VAL A O 1
ATOM 3086 N N . ALA A 1 431 ? -5.487 2.382 3.937 1.00 74.50 431 ALA A N 1
ATOM 3087 C CA . ALA A 1 431 ? -5.183 2.931 5.254 1.00 74.50 431 ALA A CA 1
ATOM 3088 C C . ALA A 1 431 ? -4.133 2.092 5.983 1.00 74.50 431 ALA A C 1
ATOM 3090 O O . ALA A 1 431 ? -3.216 2.651 6.573 1.00 74.50 431 ALA A O 1
ATOM 3091 N N . ARG A 1 432 ? -4.215 0.765 5.877 1.00 78.75 432 ARG A N 1
ATOM 3092 C CA . ARG A 1 432 ? -3.219 -0.175 6.388 1.00 78.75 432 ARG A CA 1
ATOM 3093 C C . ARG A 1 432 ? -1.829 0.120 5.832 1.00 78.75 432 ARG A C 1
ATOM 3095 O O . ARG A 1 432 ? -0.911 0.342 6.610 1.00 78.75 432 ARG A O 1
ATOM 3102 N N . LEU A 1 433 ? -1.696 0.215 4.508 1.00 85.94 433 LEU A N 1
ATOM 3103 C CA . LEU A 1 433 ? -0.422 0.513 3.838 1.00 85.94 433 LEU A CA 1
ATOM 3104 C C . LEU A 1 433 ? 0.150 1.886 4.226 1.00 85.94 433 LEU A C 1
ATOM 3106 O O . LEU A 1 433 ? 1.365 2.041 4.338 1.00 85.94 433 LEU A O 1
ATOM 3110 N N . VAL A 1 434 ? -0.718 2.883 4.424 1.00 81.62 434 VAL A N 1
ATOM 3111 C CA . VAL A 1 434 ? -0.323 4.247 4.811 1.00 81.62 434 VAL A CA 1
ATOM 3112 C C . VAL A 1 434 ? 0.082 4.317 6.284 1.00 81.62 434 VAL A C 1
ATOM 3114 O O . VAL A 1 434 ? 1.098 4.922 6.610 1.00 81.62 434 VAL A O 1
ATOM 3117 N N . ALA A 1 435 ? -0.692 3.699 7.173 1.00 69.50 435 ALA A N 1
ATOM 3118 C CA . ALA A 1 435 ? -0.471 3.750 8.615 1.00 69.50 435 ALA A CA 1
ATOM 3119 C C . ALA A 1 435 ? 0.744 2.925 9.056 1.00 69.50 435 ALA A C 1
ATOM 3121 O O . ALA A 1 435 ? 1.413 3.286 10.021 1.00 69.50 435 ALA A O 1
ATOM 3122 N N . SER A 1 436 ? 1.029 1.823 8.359 1.00 74.31 436 SER A N 1
ATOM 3123 C CA . SER A 1 436 ? 2.096 0.895 8.729 1.00 74.31 436 SER A CA 1
ATOM 3124 C C . SER A 1 436 ? 3.422 1.146 8.013 1.00 74.31 436 SER A C 1
ATOM 3126 O O . SER A 1 436 ? 4.439 0.559 8.382 1.00 74.31 436 SER A O 1
ATOM 3128 N N . GLY A 1 437 ? 3.421 1.952 6.949 1.00 74.75 437 GLY A N 1
ATOM 3129 C CA . GLY A 1 437 ? 4.614 2.168 6.142 1.00 74.75 437 GLY A CA 1
ATOM 3130 C C . GLY A 1 437 ? 5.697 2.945 6.891 1.00 74.75 437 GLY A C 1
ATOM 3131 O O . GLY A 1 437 ? 5.419 3.785 7.747 1.00 74.7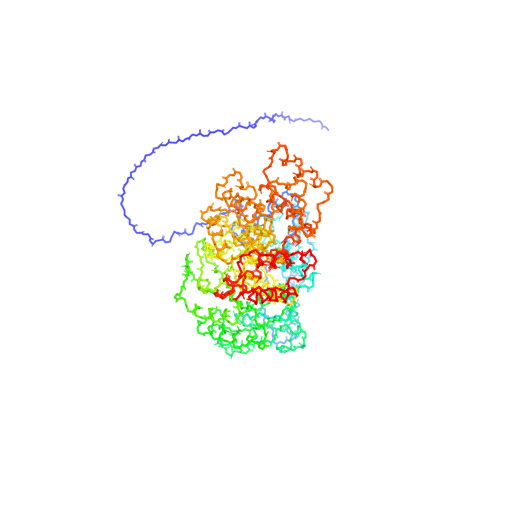5 437 GLY A O 1
ATOM 3132 N N . LYS A 1 438 ? 6.961 2.692 6.540 1.00 81.50 438 LYS A N 1
ATOM 3133 C CA . LYS A 1 438 ? 8.108 3.385 7.137 1.00 81.50 438 LYS A CA 1
ATOM 3134 C C . LYS A 1 438 ? 8.060 4.873 6.774 1.00 81.50 438 LYS A C 1
ATOM 3136 O O . LYS A 1 438 ? 8.064 5.183 5.585 1.00 81.50 438 LYS A O 1
ATOM 3141 N N . PRO A 1 439 ? 8.073 5.798 7.742 1.00 76.25 439 PRO A N 1
ATOM 3142 C CA . PRO A 1 439 ? 8.160 7.223 7.453 1.00 76.25 439 PRO A CA 1
ATOM 3143 C C . PRO A 1 439 ? 9.409 7.586 6.645 1.00 76.25 439 PRO A C 1
ATOM 3145 O O . PRO A 1 439 ? 10.525 7.246 7.040 1.00 76.25 439 PRO A O 1
ATOM 3148 N N . VAL A 1 440 ? 9.221 8.305 5.539 1.00 84.31 440 VAL A N 1
ATOM 3149 C CA . VAL A 1 440 ? 10.297 8.828 4.692 1.00 84.31 440 VAL A CA 1
ATOM 3150 C C . VAL A 1 440 ? 10.045 10.302 4.410 1.00 84.31 440 VAL A C 1
ATOM 3152 O O . VAL A 1 440 ? 8.949 10.674 3.993 1.00 84.31 440 VAL A O 1
ATOM 3155 N N . ILE A 1 441 ? 11.058 11.138 4.634 1.00 86.00 441 ILE A N 1
ATOM 3156 C CA . ILE A 1 441 ? 11.011 12.574 4.344 1.00 86.00 441 ILE A CA 1
ATOM 3157 C C . ILE A 1 441 ? 11.607 12.812 2.957 1.00 86.00 441 ILE A C 1
ATOM 3159 O O . ILE A 1 441 ? 12.756 12.449 2.695 1.00 86.00 441 ILE A O 1
ATOM 3163 N N . ASP A 1 442 ? 10.847 13.460 2.079 1.00 92.06 442 ASP A N 1
ATOM 3164 C CA . ASP A 1 442 ? 11.395 14.020 0.850 1.00 92.06 442 ASP A CA 1
ATOM 3165 C C . ASP A 1 442 ? 12.218 15.266 1.192 1.00 92.06 442 ASP A C 1
ATOM 3167 O O . ASP A 1 442 ? 11.672 16.325 1.498 1.00 92.06 442 ASP A O 1
ATOM 3171 N N . ALA A 1 443 ? 13.545 15.156 1.129 1.00 91.56 443 ALA A N 1
ATOM 3172 C CA . ALA A 1 443 ? 14.454 16.256 1.450 1.00 91.56 443 ALA A CA 1
ATOM 3173 C C . ALA A 1 443 ? 14.257 17.500 0.561 1.00 91.56 443 ALA A C 1
ATOM 3175 O O . ALA A 1 443 ? 14.680 18.588 0.942 1.00 91.56 443 ALA A O 1
ATOM 3176 N N . ARG A 1 444 ? 13.616 17.357 -0.609 1.00 94.75 444 ARG A N 1
ATOM 3177 C CA . ARG A 1 444 ? 13.357 18.466 -1.538 1.00 94.75 444 ARG A CA 1
ATOM 3178 C C . ARG A 1 444 ? 12.179 19.341 -1.099 1.00 94.75 444 ARG A C 1
ATOM 3180 O O . ARG A 1 444 ? 12.144 20.514 -1.451 1.00 94.75 444 ARG A O 1
ATOM 3187 N N . SER A 1 445 ? 11.208 18.776 -0.374 1.00 91.62 445 SER A N 1
ATOM 3188 C CA . SER A 1 445 ? 9.967 19.463 0.034 1.00 91.62 445 SER A CA 1
ATOM 3189 C C . SER A 1 445 ? 9.742 19.516 1.546 1.00 91.62 445 SER A C 1
ATOM 3191 O O . SER A 1 445 ? 8.913 20.293 2.011 1.00 91.62 445 SER A O 1
ATOM 3193 N N . GLY A 1 446 ? 10.430 18.673 2.318 1.00 87.25 446 GLY A N 1
ATOM 3194 C CA . GLY A 1 446 ? 10.160 18.449 3.739 1.00 87.25 446 GLY A CA 1
ATOM 3195 C C . GLY A 1 446 ? 8.913 17.598 4.012 1.00 87.25 446 GLY A C 1
ATOM 3196 O O . GLY A 1 446 ? 8.589 17.350 5.171 1.00 87.25 446 GLY A O 1
ATOM 3197 N N . ILE A 1 447 ? 8.207 17.131 2.976 1.00 83.12 447 ILE A N 1
ATOM 3198 C CA . ILE A 1 447 ? 6.981 16.344 3.132 1.00 83.12 447 ILE A CA 1
ATOM 3199 C C . ILE A 1 447 ? 7.336 14.900 3.477 1.00 83.12 447 ILE A C 1
ATOM 3201 O O . ILE A 1 447 ? 8.129 14.249 2.795 1.00 83.12 447 ILE A O 1
ATOM 3205 N N . GLN A 1 448 ? 6.701 14.383 4.527 1.00 89.00 448 GLN A N 1
ATOM 3206 C CA . GLN A 1 448 ? 6.834 12.993 4.941 1.00 89.00 448 GLN A CA 1
ATOM 3207 C C . GLN A 1 448 ? 5.728 12.132 4.330 1.00 89.00 448 GLN A C 1
ATOM 3209 O O . GLN A 1 448 ? 4.543 12.460 4.430 1.00 89.00 448 GLN A O 1
ATOM 3214 N N . LYS A 1 449 ? 6.104 10.994 3.743 1.00 87.88 449 LYS A N 1
ATOM 3215 C CA . LYS A 1 449 ? 5.174 9.973 3.248 1.00 87.88 449 LYS A CA 1
ATOM 3216 C C . LYS A 1 449 ? 5.633 8.579 3.680 1.00 87.88 449 LYS A C 1
ATOM 3218 O O . LYS A 1 449 ? 6.833 8.351 3.833 1.00 87.88 449 LYS A O 1
ATOM 3223 N N . PRO A 1 450 ? 4.702 7.645 3.922 1.00 88.75 450 PRO A N 1
ATOM 3224 C CA . PRO A 1 450 ? 5.060 6.286 4.299 1.00 88.75 450 PRO A CA 1
ATOM 3225 C C . PRO A 1 450 ? 5.597 5.531 3.081 1.00 88.75 450 PRO A C 1
ATOM 3227 O O . PRO A 1 450 ? 5.031 5.625 1.995 1.00 88.75 450 PRO A O 1
ATOM 3230 N N . ARG A 1 451 ? 6.659 4.748 3.253 1.00 95.44 451 ARG A N 1
ATOM 3231 C CA . ARG A 1 451 ? 7.115 3.751 2.285 1.00 95.44 451 ARG A CA 1
ATOM 3232 C C . ARG A 1 451 ? 6.531 2.380 2.639 1.00 95.44 451 ARG A C 1
ATOM 3234 O O . ARG A 1 451 ? 6.606 1.962 3.792 1.00 95.44 451 ARG A O 1
ATOM 3241 N N . VAL A 1 452 ? 5.976 1.678 1.650 1.00 92.88 452 VAL A N 1
ATOM 3242 C CA . VAL A 1 452 ? 5.221 0.418 1.818 1.00 92.88 452 VAL A CA 1
ATOM 3243 C C . VAL A 1 452 ? 5.950 -0.675 2.616 1.00 92.88 452 VAL A C 1
ATOM 3245 O O . VAL A 1 452 ? 6.934 -1.234 2.156 1.00 92.88 452 VAL A O 1
ATOM 3248 N N . ASP A 1 453 ? 5.449 -1.060 3.789 1.00 86.31 453 ASP A N 1
ATOM 3249 C CA . ASP A 1 453 ? 5.998 -2.169 4.591 1.00 86.31 453 ASP A CA 1
ATOM 3250 C C . ASP A 1 453 ? 4.946 -3.273 4.762 1.00 86.31 453 ASP A C 1
ATOM 3252 O O . ASP A 1 453 ? 3.960 -3.090 5.478 1.00 86.31 453 ASP A O 1
ATOM 3256 N N . LEU A 1 454 ? 5.141 -4.412 4.084 1.00 78.25 454 LEU A N 1
ATOM 3257 C CA . LEU A 1 454 ? 4.164 -5.507 4.065 1.00 78.25 454 LEU A CA 1
ATOM 3258 C C . LEU A 1 454 ? 3.978 -6.180 5.426 1.00 78.25 454 LEU A C 1
ATOM 3260 O O . LEU A 1 454 ? 2.863 -6.570 5.768 1.00 78.25 454 LEU A O 1
ATOM 3264 N N . THR A 1 455 ? 5.047 -6.317 6.209 1.00 67.19 455 THR A N 1
ATOM 3265 C CA . THR A 1 455 ? 4.960 -6.973 7.520 1.00 67.19 455 THR A CA 1
ATOM 3266 C C . THR A 1 455 ? 4.233 -6.112 8.535 1.00 67.19 455 THR A C 1
ATOM 3268 O O . THR A 1 455 ? 3.371 -6.611 9.253 1.00 67.19 455 THR A O 1
ATOM 3271 N N . ALA A 1 456 ? 4.519 -4.810 8.560 1.00 62.62 456 ALA A N 1
ATOM 3272 C CA . ALA A 1 456 ? 3.798 -3.884 9.421 1.00 62.62 456 ALA A CA 1
ATOM 3273 C C . ALA A 1 456 ? 2.329 -3.762 8.987 1.00 62.62 456 ALA A C 1
ATOM 3275 O O . ALA A 1 456 ? 1.442 -3.626 9.829 1.00 62.62 456 ALA A O 1
ATOM 3276 N N . ALA A 1 457 ? 2.062 -3.865 7.680 1.00 62.12 457 ALA A N 1
ATOM 3277 C CA . ALA A 1 457 ? 0.709 -3.840 7.147 1.00 62.12 457 ALA A CA 1
ATOM 3278 C C . ALA A 1 457 ? -0.133 -5.016 7.657 1.00 62.12 457 ALA A C 1
ATOM 3280 O O . ALA A 1 457 ? -1.334 -4.863 7.762 1.00 62.12 457 ALA A O 1
ATOM 3281 N N . LEU A 1 458 ? 0.426 -6.161 8.046 1.00 61.75 458 LEU A N 1
ATOM 3282 C CA . LEU A 1 458 ? -0.364 -7.300 8.534 1.00 61.75 458 LEU A CA 1
ATOM 3283 C C . LEU A 1 458 ? -0.911 -7.193 9.957 1.00 61.75 458 LEU A C 1
ATOM 3285 O O . LEU A 1 458 ? -1.787 -7.982 10.322 1.00 61.75 458 LEU A O 1
ATOM 3289 N N . ALA A 1 459 ? -0.402 -6.270 10.775 1.00 52.72 459 ALA A N 1
ATOM 3290 C CA . ALA A 1 459 ? -0.897 -6.114 12.137 1.00 52.72 459 ALA A CA 1
ATOM 3291 C C . ALA A 1 459 ? -2.426 -5.882 12.110 1.00 52.72 459 ALA A C 1
ATOM 3293 O O . ALA A 1 459 ? -2.897 -5.122 11.258 1.00 52.72 459 ALA A O 1
ATOM 3294 N N . PRO A 1 460 ? -3.231 -6.534 12.976 1.00 46.22 460 PRO A N 1
ATOM 3295 C CA . PRO A 1 460 ? -4.672 -6.301 13.026 1.00 46.22 460 PRO A CA 1
ATOM 3296 C C . PRO A 1 460 ? -4.959 -4.798 13.073 1.00 46.22 460 PRO A C 1
ATOM 3298 O O . PRO A 1 460 ? -4.399 -4.092 13.914 1.00 46.22 460 PRO A O 1
ATOM 3301 N N . LEU A 1 461 ? -5.786 -4.303 12.145 1.00 46.12 461 LEU A N 1
ATOM 3302 C CA . LEU A 1 461 ? -6.213 -2.909 12.149 1.00 46.12 461 LEU A CA 1
ATOM 3303 C C . LEU A 1 461 ? -7.054 -2.686 13.404 1.00 46.12 461 LEU A C 1
ATOM 3305 O O . LEU A 1 461 ? -8.257 -2.906 13.403 1.00 46.12 461 LEU A O 1
ATOM 3309 N N . VAL A 1 462 ? -6.435 -2.166 14.453 1.00 49.81 462 VAL A N 1
ATOM 3310 C CA . VAL A 1 462 ? -7.087 -1.069 15.153 1.00 49.81 462 VAL A CA 1
ATOM 3311 C C . VAL A 1 462 ? -6.473 0.172 14.531 1.00 49.81 462 VAL A C 1
ATOM 3313 O O . VAL A 1 462 ? -5.311 0.465 14.817 1.00 49.81 462 VAL A O 1
ATOM 3316 N N . PRO A 1 463 ? -7.142 0.819 13.562 1.00 49.38 463 PRO A N 1
ATOM 3317 C CA . PRO A 1 463 ? -6.498 1.865 12.789 1.00 49.38 463 PRO A CA 1
ATOM 3318 C C . PRO A 1 463 ? -6.020 2.961 13.733 1.00 49.38 463 PRO A C 1
ATOM 3320 O O . PRO A 1 463 ? -6.781 3.402 14.596 1.00 49.38 463 PRO A O 1
ATOM 3323 N N . SER A 1 464 ? -4.787 3.430 13.527 1.00 57.34 464 SER A N 1
ATOM 3324 C CA . SER A 1 464 ? -4.282 4.683 14.084 1.00 57.34 464 SER A CA 1
ATOM 3325 C C . SER A 1 464 ? -5.087 5.848 13.498 1.00 57.34 464 SER A C 1
ATOM 3327 O O . SER A 1 464 ? -4.644 6.582 12.612 1.00 57.34 464 SER A O 1
ATOM 3329 N N . SER A 1 465 ? -6.320 5.965 13.963 1.00 70.12 465 SER A N 1
ATOM 3330 C CA . SER A 1 465 ? -7.351 6.918 13.585 1.00 70.12 465 SER A CA 1
ATOM 3331 C C . SER A 1 465 ? -8.038 7.390 14.860 1.00 70.12 465 SER A C 1
ATOM 3333 O O . SER A 1 465 ? -8.022 6.693 15.877 1.00 70.12 465 SER A O 1
ATOM 3335 N N . TRP A 1 466 ? -8.671 8.559 14.817 1.00 81.75 466 TRP A N 1
ATOM 3336 C CA . TRP A 1 466 ? -9.422 9.037 15.975 1.00 81.75 466 TRP A CA 1
ATOM 3337 C C . TRP A 1 466 ? -10.577 8.098 16.344 1.00 81.75 466 TRP A C 1
ATOM 3339 O O . TRP A 1 466 ? -10.806 7.875 17.524 1.00 81.75 466 TRP A O 1
ATOM 3349 N N . HIS A 1 467 ? -11.233 7.466 15.366 1.00 81.62 467 HIS A N 1
ATOM 3350 C CA . HIS A 1 467 ? -12.228 6.420 15.623 1.00 81.62 467 HIS A CA 1
ATOM 3351 C C . HIS A 1 467 ? -11.610 5.200 16.313 1.00 81.62 467 HIS A C 1
ATOM 3353 O O . HIS A 1 467 ? -12.109 4.767 17.342 1.00 81.62 467 HIS A O 1
ATOM 3359 N N . GLY A 1 468 ? -10.486 4.682 15.812 1.00 81.12 468 GLY A N 1
ATOM 3360 C CA . GLY A 1 468 ? -9.837 3.499 16.386 1.00 81.12 468 GLY A CA 1
ATOM 3361 C C . GLY A 1 468 ? -9.358 3.701 17.826 1.00 81.12 468 GLY A C 1
ATOM 3362 O O . GLY A 1 468 ? -9.563 2.829 18.669 1.00 81.12 468 GLY A O 1
ATOM 3363 N N . VAL A 1 469 ? -8.776 4.865 18.140 1.00 89.69 469 VAL A N 1
ATOM 3364 C CA . VAL A 1 469 ? -8.371 5.164 19.523 1.00 89.69 469 VAL A CA 1
ATOM 3365 C C . VAL A 1 469 ? -9.579 5.425 20.429 1.00 89.69 469 VAL A C 1
ATOM 3367 O O . VAL A 1 469 ? -9.548 5.050 21.594 1.00 89.69 469 VAL A O 1
ATOM 3370 N N . VAL A 1 470 ? -10.675 5.994 19.918 1.00 95.69 470 VAL A N 1
ATOM 3371 C CA . VAL A 1 470 ? -11.922 6.131 20.690 1.00 95.69 470 VAL A CA 1
ATOM 3372 C C . VAL A 1 470 ? -12.539 4.768 20.981 1.00 95.69 470 VAL A C 1
ATOM 3374 O O . VAL A 1 470 ? -12.940 4.529 22.116 1.00 95.69 470 VAL A O 1
ATOM 3377 N N . GLU A 1 471 ? -12.549 3.847 20.019 1.00 93.56 471 GLU A N 1
ATOM 3378 C CA . GLU A 1 471 ? -13.010 2.471 20.233 1.00 93.56 471 GLU A CA 1
ATOM 3379 C C . GLU A 1 471 ? -12.187 1.784 21.338 1.00 93.56 471 GLU A C 1
ATOM 3381 O O . GLU A 1 471 ? -12.736 1.159 22.244 1.00 93.56 471 GLU A O 1
ATOM 3386 N N . GLN A 1 472 ? -10.862 1.978 21.337 1.00 93.31 472 GLN A N 1
ATOM 3387 C CA . GLN A 1 472 ? -9.975 1.535 22.419 1.00 93.31 472 GLN A CA 1
ATOM 3388 C C . GLN A 1 472 ? -10.345 2.144 23.780 1.00 93.31 472 GLN A C 1
ATOM 3390 O O . GLN A 1 472 ? -10.337 1.428 24.781 1.00 93.31 472 GLN A O 1
ATOM 3395 N N . LEU A 1 473 ? -10.706 3.431 23.839 1.00 96.44 473 LEU A N 1
ATOM 3396 C CA . LEU A 1 473 ? -11.168 4.072 25.076 1.00 96.44 473 LEU A CA 1
ATOM 3397 C C . LEU A 1 473 ? -12.511 3.489 25.552 1.00 96.44 473 LEU A C 1
ATOM 3399 O O . LEU A 1 473 ? -12.647 3.181 26.734 1.00 96.44 473 LEU A O 1
ATOM 3403 N N . TYR A 1 474 ? -13.479 3.254 24.663 1.00 97.62 474 TYR A N 1
ATOM 3404 C CA . TYR A 1 474 ? -14.737 2.587 25.028 1.00 97.62 474 TYR A CA 1
ATOM 3405 C C . TYR A 1 474 ? -14.493 1.188 25.607 1.00 97.62 474 TYR A C 1
ATOM 3407 O O . TYR A 1 474 ? -15.020 0.859 26.674 1.00 97.62 474 TYR A O 1
ATOM 3415 N N . VAL A 1 475 ? -13.625 0.394 24.976 1.00 96.44 475 VAL A N 1
ATOM 3416 C CA . VAL A 1 475 ? -13.242 -0.928 25.487 1.00 96.44 475 VAL A CA 1
ATOM 3417 C C . VAL A 1 475 ? -12.545 -0.814 26.845 1.00 96.44 475 VAL A C 1
ATOM 3419 O O . VAL A 1 475 ? -12.914 -1.520 27.781 1.00 96.44 475 VAL A O 1
ATOM 3422 N N . ALA A 1 476 ? -11.564 0.078 26.986 1.00 96.00 476 ALA A N 1
ATOM 3423 C CA . ALA A 1 476 ? -10.748 0.156 28.194 1.00 96.00 476 ALA A CA 1
ATOM 3424 C C . ALA A 1 476 ? -11.513 0.698 29.408 1.00 96.00 476 ALA A C 1
ATOM 3426 O O . ALA A 1 476 ? -11.413 0.140 30.502 1.00 96.00 476 ALA A O 1
ATOM 3427 N N . TYR A 1 477 ? -12.294 1.763 29.224 1.00 96.81 477 TYR A N 1
ATOM 3428 C CA . TYR A 1 477 ? -13.024 2.405 30.315 1.00 96.81 477 TYR A CA 1
ATOM 3429 C C . TYR A 1 477 ? -14.354 1.710 30.590 1.00 96.81 477 TYR A C 1
ATOM 3431 O O . TYR A 1 477 ? -14.707 1.508 31.751 1.00 96.81 477 TYR A O 1
ATOM 3439 N N . LEU A 1 478 ? -15.086 1.324 29.544 1.00 96.44 478 LEU A N 1
ATOM 3440 C CA . LEU A 1 478 ? -16.488 0.914 29.655 1.00 96.44 478 LEU A CA 1
ATOM 3441 C C . LEU A 1 478 ? -16.719 -0.570 29.335 1.00 96.44 478 LEU A C 1
ATOM 3443 O O . LEU A 1 478 ? -17.821 -1.077 29.559 1.00 96.44 478 LEU A O 1
ATOM 3447 N N . GLY A 1 479 ? -15.703 -1.282 28.834 1.00 96.25 479 GLY A N 1
ATOM 3448 C CA . GLY A 1 479 ? -15.760 -2.719 28.548 1.00 96.25 479 GLY A CA 1
ATOM 3449 C C . GLY A 1 479 ? -16.668 -3.100 27.376 1.00 96.25 479 GLY A C 1
ATOM 3450 O O . GLY A 1 479 ? -16.986 -4.277 27.225 1.00 96.25 479 GLY A O 1
ATOM 3451 N N . ARG A 1 480 ? -17.125 -2.131 26.574 1.00 97.25 480 ARG A N 1
ATOM 3452 C CA . ARG A 1 480 ? -18.113 -2.314 25.498 1.00 97.25 480 ARG A CA 1
ATOM 3453 C C . ARG A 1 480 ? -17.681 -1.620 24.199 1.00 97.25 480 ARG A C 1
ATOM 3455 O O . ARG A 1 480 ? -16.813 -0.753 24.264 1.00 97.25 480 ARG A O 1
ATOM 3462 N N . PRO A 1 481 ? -18.315 -1.940 23.057 1.00 97.50 481 PRO A N 1
ATOM 3463 C CA . PRO A 1 481 ? -18.203 -1.153 21.835 1.00 97.50 481 PRO A CA 1
ATOM 3464 C C . PRO A 1 481 ? -18.763 0.261 21.993 1.00 97.50 481 PRO A C 1
ATOM 3466 O O . PRO A 1 481 ? -19.654 0.506 22.825 1.00 97.50 481 PRO A O 1
ATOM 3469 N N . ALA A 1 482 ? -18.250 1.179 21.180 1.00 96.00 482 ALA A N 1
ATOM 3470 C CA . ALA A 1 482 ? -18.808 2.513 21.047 1.00 96.00 482 ALA A CA 1
ATOM 3471 C C . ALA A 1 482 ? -20.198 2.464 20.398 1.00 96.00 482 ALA A C 1
ATOM 3473 O O . ALA A 1 482 ? -20.506 1.605 19.580 1.00 96.00 482 ALA A O 1
ATOM 3474 N N . ASP A 1 483 ? -21.065 3.404 20.754 1.00 93.69 483 ASP A N 1
ATOM 3475 C CA . ASP A 1 483 ? -22.232 3.706 19.926 1.00 93.69 483 ASP A CA 1
ATOM 3476 C C . ASP A 1 483 ? -21.807 4.619 18.756 1.00 93.69 483 ASP A C 1
ATOM 3478 O O . ASP A 1 483 ? -20.874 5.417 18.921 1.00 93.69 483 ASP A O 1
ATOM 3482 N N . PRO A 1 484 ? -22.456 4.550 17.574 1.00 84.81 484 PRO A N 1
ATOM 3483 C CA . PRO A 1 484 ? -22.024 5.318 16.401 1.00 84.81 484 PRO A CA 1
ATOM 3484 C C . PRO A 1 484 ? -21.953 6.836 16.634 1.00 84.81 484 PRO A C 1
ATOM 3486 O O . PRO A 1 484 ? -21.066 7.513 16.106 1.00 84.81 484 PRO A O 1
ATOM 3489 N N . ALA A 1 485 ? -22.870 7.391 17.433 1.00 84.56 485 ALA A N 1
ATOM 3490 C CA . ALA A 1 485 ? -22.903 8.818 17.741 1.00 84.56 485 ALA A CA 1
ATOM 3491 C C . ALA A 1 485 ? -21.724 9.227 18.637 1.00 84.56 485 ALA A C 1
ATOM 3493 O O . ALA A 1 485 ? -20.997 10.169 18.313 1.00 84.56 485 ALA A O 1
ATOM 3494 N N . GLY A 1 486 ? -21.494 8.490 19.724 1.00 93.50 486 GLY A N 1
ATOM 3495 C CA . GLY A 1 486 ? -20.384 8.697 20.642 1.00 93.50 486 GLY A CA 1
ATOM 3496 C C . GLY A 1 486 ? -19.023 8.505 19.976 1.00 93.50 486 GLY A C 1
ATOM 3497 O O . GLY A 1 486 ? -18.136 9.344 20.150 1.00 93.50 486 GLY A O 1
ATOM 3498 N N . LEU A 1 487 ? -18.873 7.474 19.135 1.00 90.50 487 LEU A N 1
ATOM 3499 C CA . LEU A 1 487 ? -17.657 7.244 18.351 1.00 90.50 487 LEU A CA 1
ATOM 3500 C C . LEU A 1 487 ? -17.304 8.476 17.504 1.00 90.50 487 LEU A C 1
ATOM 3502 O O . LEU A 1 487 ? -16.181 8.982 17.563 1.00 90.50 487 LEU A O 1
ATOM 3506 N N . ASN A 1 488 ? -18.281 9.000 16.759 1.00 77.25 488 ASN A N 1
ATOM 3507 C CA . ASN A 1 488 ? -18.097 10.177 15.914 1.00 77.25 488 ASN A CA 1
ATOM 3508 C C . ASN A 1 488 ? -17.841 11.455 16.722 1.00 77.25 488 ASN A C 1
ATOM 3510 O O . ASN A 1 488 ? -16.981 12.252 16.341 1.00 77.25 488 ASN A O 1
ATOM 3514 N N . PHE A 1 489 ? -18.553 11.645 17.834 1.00 91.62 489 PHE A N 1
ATOM 3515 C CA . PHE A 1 489 ? -18.406 12.808 18.707 1.00 91.62 489 PHE A CA 1
ATOM 3516 C C . PHE A 1 489 ? -16.987 12.908 19.277 1.00 91.62 489 PHE A C 1
ATOM 3518 O O . PHE A 1 489 ? -16.303 13.918 19.088 1.00 91.62 489 PHE A O 1
ATOM 3525 N N . TRP A 1 490 ? -16.500 11.840 19.912 1.00 96.69 490 TRP A N 1
ATOM 3526 C CA . TRP A 1 490 ? -15.172 11.837 20.521 1.00 96.69 490 TRP A CA 1
ATOM 3527 C C . TRP A 1 490 ? -14.058 11.864 19.474 1.00 96.69 490 TRP A C 1
ATOM 3529 O O . TRP A 1 490 ? -13.058 12.560 19.661 1.00 96.69 490 TRP A O 1
ATOM 3539 N N . ALA A 1 491 ? -14.240 11.187 18.335 1.00 83.88 491 ALA A N 1
ATOM 3540 C CA . ALA A 1 491 ? -13.269 11.237 17.248 1.00 83.88 491 ALA A CA 1
ATOM 3541 C C . ALA A 1 491 ? -13.166 12.648 16.641 1.00 83.88 491 ALA A C 1
ATOM 3543 O O . ALA A 1 491 ? -12.073 13.109 16.304 1.00 83.88 491 ALA A O 1
ATOM 3544 N N . ALA A 1 492 ? -14.287 13.370 16.527 1.00 73.19 492 ALA A N 1
ATOM 3545 C CA . ALA A 1 492 ? -14.298 14.766 16.104 1.00 73.19 492 ALA A CA 1
ATOM 3546 C C . ALA A 1 492 ? -13.608 15.687 17.121 1.00 73.19 492 ALA A C 1
ATOM 3548 O O . ALA A 1 492 ? -12.828 16.543 16.705 1.00 73.19 492 ALA A O 1
ATOM 3549 N N . ALA A 1 493 ? -13.826 15.476 18.422 1.00 92.94 493 ALA A N 1
ATOM 3550 C CA . ALA A 1 493 ? -13.147 16.230 19.474 1.00 92.94 493 ALA A CA 1
ATOM 3551 C C . ALA A 1 493 ? -11.623 16.037 19.415 1.00 92.94 493 ALA A C 1
ATOM 3553 O O . ALA A 1 493 ? -10.882 17.014 19.317 1.00 92.94 493 ALA A O 1
ATOM 3554 N N . LEU A 1 494 ? -11.147 14.786 19.378 1.00 90.38 494 LEU A N 1
ATOM 3555 C CA . LEU A 1 494 ? -9.715 14.479 19.284 1.00 90.38 494 LEU A CA 1
ATOM 3556 C C . LEU A 1 494 ? -9.079 15.069 18.017 1.00 90.38 494 LEU A C 1
ATOM 3558 O O . LEU A 1 494 ? -7.993 15.645 18.080 1.00 90.38 494 LEU A O 1
ATOM 3562 N N . ARG A 1 495 ? -9.778 14.998 16.881 1.00 87.81 495 ARG A N 1
ATOM 3563 C CA . ARG A 1 495 ? -9.347 15.625 15.627 1.00 87.81 495 ARG A CA 1
ATOM 3564 C C . ARG A 1 495 ? -9.227 17.142 15.741 1.00 87.81 495 ARG A C 1
ATOM 3566 O O . ARG A 1 495 ? -8.216 17.694 15.318 1.00 87.81 495 ARG A O 1
ATOM 3573 N N . ALA A 1 496 ? -10.221 17.811 16.325 1.00 78.38 496 ALA A N 1
ATOM 3574 C CA . ALA A 1 496 ? -10.193 19.259 16.531 1.00 78.38 496 ALA A CA 1
ATOM 3575 C C . ALA A 1 496 ? -9.038 19.692 17.451 1.00 78.38 496 ALA A C 1
ATOM 3577 O O . ALA A 1 496 ? -8.452 20.751 17.252 1.00 78.38 496 ALA A O 1
ATOM 3578 N N . GLY A 1 497 ? -8.673 18.848 18.419 1.00 86.00 497 GLY A N 1
ATOM 3579 C CA . GLY A 1 497 ? -7.539 19.062 19.319 1.00 86.00 497 GLY A CA 1
ATOM 3580 C C . GLY A 1 497 ? -6.174 18.644 18.776 1.00 86.00 497 GLY A C 1
ATOM 3581 O O . GLY A 1 497 ? -5.220 18.618 19.554 1.00 86.00 497 GLY A O 1
ATOM 3582 N N . ASN A 1 498 ? -6.077 18.258 17.496 1.00 81.44 498 ASN A N 1
ATOM 3583 C CA . ASN A 1 498 ? -4.874 17.675 16.891 1.00 81.44 498 ASN A CA 1
ATOM 3584 C C . ASN A 1 498 ? -4.258 16.561 17.764 1.00 81.44 498 ASN A C 1
ATOM 3586 O O . ASN A 1 498 ? -3.044 16.478 17.959 1.00 81.44 498 ASN A O 1
ATOM 3590 N N . ALA A 1 499 ? -5.121 15.748 18.375 1.00 89.12 499 ALA A N 1
ATOM 3591 C CA . ALA A 1 499 ? -4.701 14.690 19.272 1.00 89.12 499 ALA A CA 1
ATOM 3592 C C . ALA A 1 499 ? -4.077 13.527 18.487 1.00 89.12 499 ALA A C 1
ATOM 3594 O O . ALA A 1 499 ? -4.481 13.263 17.348 1.00 89.12 499 ALA A O 1
ATOM 3595 N N . PRO A 1 500 ? -3.148 12.773 19.097 1.00 82.12 500 PRO A N 1
ATOM 3596 C CA . PRO A 1 500 ? -2.615 11.564 18.490 1.00 82.12 500 PRO A CA 1
ATOM 3597 C C . PRO A 1 500 ? -3.697 10.522 18.200 1.00 82.12 500 PRO A C 1
ATOM 3599 O O . PRO A 1 500 ? -4.673 10.385 18.934 1.00 82.12 500 PRO A O 1
ATOM 3602 N N . THR A 1 501 ? -3.491 9.742 17.144 1.00 81.25 501 THR A N 1
ATOM 3603 C CA . THR A 1 501 ? -4.455 8.742 16.669 1.00 81.25 501 THR A CA 1
ATOM 3604 C C . THR A 1 501 ? -4.178 7.324 17.179 1.00 81.25 501 THR A C 1
ATOM 3606 O O . THR A 1 501 ? -4.808 6.376 16.725 1.00 81.25 501 THR A O 1
ATOM 3609 N N . ALA A 1 502 ? -3.241 7.158 18.116 1.00 79.75 502 ALA A N 1
ATOM 3610 C CA . ALA A 1 502 ? -2.888 5.874 18.721 1.00 79.75 502 ALA A CA 1
ATOM 3611 C C . ALA A 1 502 ? -2.766 6.008 20.246 1.00 79.75 502 ALA A C 1
ATOM 3613 O O . ALA A 1 502 ? -2.341 7.052 20.742 1.00 79.75 502 ALA A O 1
ATOM 3614 N N . ALA A 1 503 ? -3.093 4.946 20.987 1.00 86.50 503 ALA A N 1
ATOM 3615 C CA . ALA A 1 503 ? -3.137 4.958 22.452 1.00 86.50 503 ALA A CA 1
ATOM 3616 C C . ALA A 1 503 ? -1.821 5.385 23.123 1.00 86.50 503 ALA A C 1
ATOM 3618 O O . ALA A 1 503 ? -1.851 6.153 24.080 1.00 86.50 503 ALA A O 1
ATOM 3619 N N . THR A 1 504 ? -0.667 4.933 22.622 1.00 84.19 504 THR A N 1
ATOM 3620 C CA . THR A 1 504 ? 0.640 5.268 23.213 1.00 84.19 504 THR A CA 1
ATOM 3621 C C . THR A 1 504 ? 0.964 6.762 23.146 1.00 84.19 504 THR A C 1
ATOM 3623 O O . THR A 1 504 ? 1.190 7.365 24.198 1.00 84.19 504 THR A O 1
ATOM 3626 N N . PRO A 1 505 ? 0.952 7.416 21.968 1.00 82.50 505 PRO A N 1
ATOM 3627 C CA . PRO A 1 505 ? 1.146 8.859 21.923 1.00 82.50 505 PRO A CA 1
ATOM 3628 C C . PRO A 1 505 ? -0.027 9.628 22.553 1.00 82.50 505 PRO A C 1
ATOM 3630 O O . PRO A 1 505 ? 0.204 10.702 23.100 1.00 82.50 505 PRO A O 1
ATOM 3633 N N . LEU A 1 506 ? -1.256 9.089 22.563 1.00 91.81 506 LEU A N 1
ATOM 3634 C CA . LEU A 1 506 ? -2.381 9.690 23.292 1.00 91.81 506 LEU A CA 1
ATOM 3635 C C . LEU A 1 506 ? -2.101 9.737 24.805 1.00 91.81 506 LEU A C 1
ATOM 3637 O O . LEU A 1 506 ? -2.301 10.771 25.433 1.00 91.81 506 LEU A O 1
ATOM 3641 N N . HIS A 1 507 ? -1.578 8.651 25.382 1.00 93.56 507 HIS A N 1
ATOM 3642 C CA . HIS A 1 507 ? -1.162 8.602 26.783 1.00 93.56 507 HIS A CA 1
ATOM 3643 C C . HIS A 1 507 ? -0.081 9.643 27.091 1.00 93.56 507 HIS A C 1
ATOM 3645 O O . HIS A 1 507 ? -0.206 10.383 28.065 1.00 93.56 507 HIS A O 1
ATOM 3651 N N . ALA A 1 508 ? 0.936 9.762 26.231 1.00 89.94 508 ALA A N 1
ATOM 3652 C CA . ALA A 1 508 ? 1.975 10.782 26.380 1.00 89.94 508 ALA A CA 1
ATOM 3653 C C . ALA A 1 508 ? 1.413 12.216 26.290 1.00 89.94 508 ALA A C 1
ATOM 3655 O O . ALA A 1 508 ? 1.882 13.116 26.985 1.00 89.94 508 ALA A O 1
ATOM 3656 N N . ALA A 1 509 ? 0.382 12.424 25.467 1.00 93.75 509 ALA A N 1
ATOM 3657 C CA . ALA A 1 509 ? -0.277 13.713 25.293 1.00 93.75 509 ALA A CA 1
ATOM 3658 C C . ALA A 1 509 ? -1.261 14.070 26.422 1.00 93.75 509 ALA A C 1
ATOM 3660 O O . ALA A 1 509 ? -1.703 15.213 26.486 1.00 93.75 509 ALA A O 1
ATOM 3661 N N . TYR A 1 510 ? -1.601 13.147 27.329 1.00 94.62 510 TYR A N 1
ATOM 3662 C CA . TYR A 1 510 ? -2.581 13.396 28.395 1.00 94.62 510 TYR A CA 1
ATOM 3663 C C . TYR A 1 510 ? -2.211 14.593 29.288 1.00 94.62 510 TYR A C 1
ATOM 3665 O O . TYR A 1 510 ? -3.079 15.376 29.666 1.00 94.62 510 TYR A O 1
ATOM 3673 N N . GLY A 1 511 ? -0.922 14.768 29.593 1.00 91.88 511 GLY A N 1
ATOM 3674 C CA . GLY A 1 511 ? -0.443 15.885 30.415 1.00 91.88 511 GLY A CA 1
ATOM 3675 C C . GLY A 1 511 ? -0.245 17.204 29.660 1.00 91.88 511 GLY A C 1
ATOM 3676 O O . GLY A 1 511 ? -0.102 18.244 30.295 1.00 91.88 511 GLY A O 1
ATOM 3677 N N . THR A 1 512 ? -0.211 17.181 28.325 1.00 94.25 512 THR A N 1
ATOM 3678 C CA . THR A 1 512 ? 0.231 18.322 27.499 1.00 94.25 512 THR A CA 1
ATOM 3679 C C . THR A 1 512 ? -0.817 18.811 26.501 1.00 94.25 512 THR A C 1
ATOM 3681 O O . THR A 1 512 ? -0.742 19.952 26.052 1.00 94.25 512 THR A O 1
ATOM 3684 N N . ASN A 1 513 ? -1.820 17.995 26.170 1.00 95.06 513 ASN A N 1
ATOM 3685 C CA . ASN A 1 513 ? -2.919 18.342 25.277 1.00 95.06 513 ASN A CA 1
ATOM 3686 C C . ASN A 1 513 ? -4.240 18.380 26.062 1.00 95.06 513 ASN A C 1
ATOM 3688 O O . ASN A 1 513 ? -4.763 17.351 26.491 1.00 95.06 513 ASN A O 1
ATOM 3692 N N . ALA A 1 514 ? -4.803 19.582 26.219 1.00 96.50 514 ALA A N 1
ATOM 3693 C CA . ALA A 1 514 ? -6.025 19.805 26.993 1.00 96.50 514 ALA A CA 1
ATOM 3694 C C . ALA A 1 514 ? -7.244 19.043 26.445 1.00 96.50 514 ALA A C 1
ATOM 3696 O O . ALA A 1 514 ? -8.087 18.599 27.224 1.00 96.50 514 ALA A O 1
ATOM 3697 N N . VAL A 1 515 ? -7.327 18.844 25.124 1.00 96.25 515 VAL A N 1
ATOM 3698 C CA . VAL A 1 515 ? -8.411 18.070 24.504 1.00 96.25 515 VAL A CA 1
ATOM 3699 C C . VAL A 1 515 ? -8.258 16.593 24.835 1.00 96.25 515 VAL A C 1
ATOM 3701 O O . VAL A 1 515 ? -9.227 15.969 25.254 1.00 96.25 515 VAL A O 1
ATOM 3704 N N . VAL A 1 516 ? -7.044 16.042 24.731 1.00 96.25 516 VAL A N 1
ATOM 3705 C CA . VAL A 1 516 ? -6.778 14.656 25.148 1.00 96.25 516 VAL A CA 1
ATOM 3706 C C . VAL A 1 516 ? -7.160 14.458 26.610 1.00 96.25 516 VAL A C 1
ATOM 3708 O O . VAL A 1 516 ? -7.891 13.519 26.923 1.00 96.25 516 VAL A O 1
ATOM 3711 N N . LYS A 1 517 ? -6.731 15.370 27.490 1.00 95.81 517 LYS A N 1
ATOM 3712 C CA . LYS A 1 517 ? -7.090 15.332 28.908 1.00 95.81 517 LYS A CA 1
ATOM 3713 C C . LYS A 1 517 ? -8.607 15.344 29.107 1.00 95.81 517 LYS A C 1
ATOM 3715 O O . LYS A 1 517 ? -9.133 14.485 29.803 1.00 95.81 517 LYS A O 1
ATOM 3720 N N . SER A 1 518 ? -9.312 16.267 28.451 1.00 96.00 518 SER A N 1
ATOM 3721 C CA . SER A 1 518 ? -10.770 16.391 28.549 1.00 96.00 518 SER A CA 1
ATOM 3722 C C . SER A 1 518 ? -11.508 15.145 28.061 1.00 96.00 518 SER A C 1
ATOM 3724 O O . SER A 1 518 ? -12.514 14.775 28.659 1.00 96.00 518 SER A O 1
ATOM 3726 N N . VAL A 1 519 ? -11.048 14.508 26.981 1.00 96.19 519 VAL A N 1
ATOM 3727 C CA . VAL A 1 519 ? -11.667 13.280 26.461 1.00 96.19 519 VAL A CA 1
ATOM 3728 C C . VAL A 1 519 ? -11.454 12.131 27.444 1.00 96.19 519 VAL A C 1
ATOM 3730 O O . VAL A 1 519 ? -12.415 11.477 27.837 1.00 96.19 519 VAL A O 1
ATOM 3733 N N . VAL A 1 520 ? -10.215 11.922 27.894 1.00 95.88 520 VAL A N 1
ATOM 3734 C CA . VAL A 1 520 ? -9.862 10.856 28.845 1.00 95.88 520 VAL A CA 1
ATOM 3735 C C . VAL A 1 520 ? -10.613 11.013 30.171 1.00 95.88 520 VAL A C 1
ATOM 3737 O O . VAL A 1 520 ? -11.211 10.053 30.661 1.00 95.88 520 VAL A O 1
ATOM 3740 N N . ASP A 1 521 ? -10.648 12.228 30.720 1.00 95.25 521 ASP A N 1
ATOM 3741 C CA . ASP A 1 521 ? -11.402 12.531 31.938 1.00 95.25 521 ASP A CA 1
ATOM 3742 C C . ASP A 1 521 ? -12.913 12.393 31.719 1.00 95.25 521 ASP A C 1
ATOM 3744 O O . ASP A 1 521 ? -13.626 11.961 32.623 1.00 95.25 521 ASP A O 1
ATOM 3748 N N . GLY A 1 522 ? -13.409 12.713 30.521 1.00 96.31 522 GLY A N 1
ATOM 3749 C CA . GLY A 1 522 ? -14.807 12.527 30.141 1.00 96.31 522 GLY A CA 1
ATOM 3750 C C . GLY A 1 522 ? -15.243 11.063 30.210 1.00 96.31 522 GLY A C 1
ATOM 3751 O O . GLY A 1 522 ? -16.285 10.765 30.792 1.00 96.31 522 GLY A O 1
ATOM 3752 N N . PHE A 1 523 ? -14.426 10.135 29.699 1.00 96.81 523 PHE A N 1
ATOM 3753 C CA . PHE A 1 523 ? -14.677 8.697 29.853 1.00 96.81 523 PHE A CA 1
ATOM 3754 C C . PHE A 1 523 ? -14.633 8.274 31.323 1.00 96.81 523 PHE A C 1
ATOM 3756 O O . PHE A 1 523 ? -15.572 7.633 31.804 1.00 96.81 523 PHE A O 1
ATOM 3763 N N . ALA A 1 524 ? -13.578 8.664 32.046 1.00 95.00 524 ALA A N 1
ATOM 3764 C CA . ALA A 1 524 ? -13.360 8.276 33.438 1.00 95.00 524 ALA A CA 1
ATOM 3765 C C . ALA A 1 524 ? -14.478 8.752 34.381 1.00 95.00 524 ALA A C 1
ATOM 3767 O O . ALA A 1 524 ? -14.877 8.006 35.275 1.00 95.00 524 ALA A O 1
ATOM 3768 N N . ASN A 1 525 ? -15.000 9.959 34.152 1.00 94.69 525 ASN A N 1
ATOM 3769 C CA . ASN A 1 525 ? -16.017 10.603 34.988 1.00 94.69 525 ASN A CA 1
ATOM 3770 C C . ASN A 1 525 ? -17.447 10.433 34.450 1.00 94.69 525 ASN A C 1
ATOM 3772 O O . ASN A 1 525 ? -18.385 11.005 35.004 1.00 94.69 525 ASN A O 1
ATOM 3776 N N . SER A 1 526 ? -17.633 9.674 33.367 1.00 95.19 526 SER A N 1
ATOM 3777 C CA . SER A 1 526 ? -18.961 9.401 32.815 1.00 95.19 526 SER A CA 1
ATOM 3778 C C . SER A 1 526 ? -19.851 8.671 33.828 1.00 95.19 526 SER A C 1
ATOM 3780 O O . SER A 1 526 ? -19.371 7.881 34.644 1.00 95.19 526 SER A O 1
ATOM 3782 N N . ALA A 1 527 ? -21.169 8.878 33.743 1.00 94.56 527 ALA A N 1
ATOM 3783 C CA . ALA A 1 527 ? -22.135 8.171 34.590 1.00 94.56 527 ALA A CA 1
ATOM 3784 C C . ALA A 1 527 ? -22.017 6.640 34.455 1.00 94.56 527 ALA A C 1
ATOM 3786 O O . ALA A 1 527 ? -22.178 5.907 35.429 1.00 94.56 527 ALA A O 1
ATOM 3787 N N . GLU A 1 528 ? -21.679 6.157 33.257 1.00 94.25 528 GLU A N 1
ATOM 3788 C CA . GLU A 1 528 ? -21.448 4.738 32.997 1.00 94.25 528 GLU A CA 1
ATOM 3789 C C . GLU A 1 528 ? -20.187 4.216 33.704 1.00 94.25 528 GLU A C 1
ATOM 3791 O O . GLU A 1 528 ? -20.239 3.166 34.345 1.00 94.25 528 GLU A O 1
ATOM 3796 N N . SER A 1 529 ? -19.079 4.963 33.652 1.00 94.06 529 SER A N 1
ATOM 3797 C CA . SER A 1 529 ? -17.856 4.638 34.398 1.00 94.06 529 SER A CA 1
ATOM 3798 C C . SER A 1 529 ? -18.107 4.644 35.910 1.00 94.06 529 SER A C 1
ATOM 3800 O O . SER A 1 529 ? -17.723 3.703 36.602 1.00 94.06 529 SER A O 1
ATOM 3802 N N . ALA A 1 530 ? -18.842 5.634 36.427 1.00 92.81 530 ALA A N 1
ATOM 3803 C CA . ALA A 1 530 ? -19.223 5.693 37.840 1.00 92.81 530 ALA A CA 1
ATOM 3804 C C . ALA A 1 530 ? -20.076 4.484 38.276 1.00 92.81 530 ALA A C 1
ATOM 3806 O O . ALA A 1 530 ? -19.916 3.989 39.391 1.00 92.81 530 ALA A O 1
ATOM 3807 N N . ALA A 1 531 ? -20.950 3.976 37.401 1.00 92.19 531 ALA A N 1
ATOM 3808 C CA . ALA A 1 531 ? -21.738 2.772 37.666 1.00 92.19 531 ALA A CA 1
ATOM 3809 C C . ALA A 1 531 ? -20.896 1.481 37.621 1.00 92.19 531 ALA A C 1
ATOM 3811 O O . ALA A 1 531 ? -21.161 0.545 38.376 1.00 92.19 531 ALA A O 1
ATOM 3812 N N . LEU A 1 532 ? -19.873 1.421 36.761 1.00 91.25 532 LEU A N 1
ATOM 3813 C CA . LEU A 1 532 ? -18.942 0.288 36.671 1.00 91.25 532 LEU A CA 1
ATOM 3814 C C . LEU A 1 532 ? -17.934 0.250 37.828 1.00 91.25 532 LEU A C 1
ATOM 3816 O O . LEU A 1 532 ? -17.552 -0.833 38.294 1.00 91.25 532 LEU A O 1
ATOM 3820 N N . TYR A 1 533 ? -17.525 1.426 38.300 1.00 92.62 533 TYR A N 1
ATOM 3821 C CA . TYR A 1 533 ? -16.510 1.612 39.332 1.00 92.62 533 TYR A CA 1
ATOM 3822 C C . TYR A 1 533 ? -17.002 2.564 40.435 1.00 92.62 533 TYR A C 1
ATOM 3824 O O . TYR A 1 533 ? -16.419 3.636 40.630 1.00 92.62 533 TYR A O 1
ATOM 3832 N N . PRO A 1 534 ? -18.062 2.197 41.181 1.00 91.12 534 PRO A N 1
ATOM 3833 C CA . PRO A 1 534 ? -18.560 3.045 42.255 1.00 91.12 534 PRO A CA 1
ATOM 3834 C C . PRO A 1 534 ? -17.486 3.250 43.329 1.00 91.12 534 PRO A C 1
ATOM 3836 O O . PRO A 1 534 ? -16.567 2.443 43.477 1.00 91.12 534 PRO A O 1
ATOM 3839 N N . ALA A 1 535 ? -17.614 4.321 44.116 1.00 87.44 535 ALA A N 1
ATOM 3840 C CA . ALA A 1 535 ? -16.641 4.675 45.156 1.00 87.44 535 ALA A CA 1
ATOM 3841 C C . ALA A 1 535 ? -16.425 3.570 46.212 1.00 87.44 535 ALA A C 1
ATOM 3843 O O . ALA A 1 535 ? -15.399 3.551 46.882 1.00 87.44 535 ALA A O 1
ATOM 3844 N N . THR A 1 536 ? -17.367 2.630 46.333 1.00 92.19 536 THR A N 1
ATOM 3845 C CA . THR A 1 536 ? -17.273 1.446 47.199 1.00 92.19 536 THR A CA 1
ATOM 3846 C C . THR A 1 536 ? -16.310 0.372 46.679 1.00 92.19 536 THR A C 1
ATOM 3848 O O . THR A 1 536 ? -15.946 -0.527 47.431 1.00 92.19 536 THR A O 1
ATOM 3851 N N . VAL A 1 537 ? -15.891 0.437 45.410 1.00 93.69 537 VAL A N 1
ATOM 3852 C CA . VAL A 1 537 ? -14.921 -0.491 44.815 1.00 93.69 537 VAL A CA 1
ATOM 3853 C C . VAL A 1 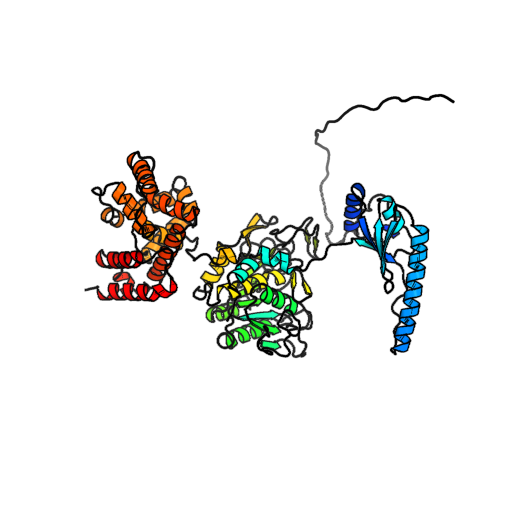537 ? -13.512 -0.114 45.263 1.00 93.69 537 VAL A C 1
ATOM 3855 O O . VAL A 1 537 ? -13.049 1.013 45.035 1.00 93.69 537 VAL A O 1
ATOM 3858 N N . THR A 1 538 ? -12.820 -1.083 45.867 1.00 95.88 538 THR A N 1
ATOM 3859 C CA . THR A 1 538 ? -11.422 -0.932 46.283 1.00 95.88 538 THR A CA 1
ATOM 3860 C C . THR A 1 538 ? -10.529 -0.641 45.077 1.00 95.88 538 THR A C 1
ATOM 3862 O O . THR A 1 538 ? -10.845 -1.006 43.943 1.00 95.88 538 THR A O 1
ATOM 3865 N N . THR A 1 539 ? -9.388 0.012 45.288 1.00 96.31 539 THR A N 1
ATOM 3866 C CA . THR A 1 539 ? -8.460 0.303 44.187 1.00 96.31 539 THR A CA 1
ATOM 3867 C C . THR A 1 539 ? -7.935 -0.976 43.525 1.00 96.31 539 THR A C 1
ATOM 3869 O O . THR A 1 539 ? -7.834 -1.029 42.300 1.00 96.31 539 THR A O 1
ATOM 3872 N N . ALA A 1 540 ? -7.684 -2.035 44.301 1.00 95.75 540 ALA A N 1
ATOM 3873 C CA . ALA A 1 540 ? -7.295 -3.337 43.763 1.00 95.75 540 ALA A CA 1
ATOM 3874 C C . ALA A 1 540 ? -8.397 -3.940 42.870 1.00 95.75 540 ALA A C 1
ATOM 3876 O O . ALA A 1 540 ? -8.125 -4.345 41.739 1.00 95.75 540 ALA A O 1
ATOM 3877 N N . ASP A 1 541 ? -9.653 -3.931 43.323 1.00 96.56 541 ASP A N 1
ATOM 3878 C CA . ASP A 1 541 ? -10.776 -4.423 42.518 1.00 96.56 541 ASP A CA 1
ATOM 3879 C C . ASP A 1 541 ? -10.984 -3.585 41.253 1.00 96.56 541 ASP A C 1
ATOM 3881 O O . ASP A 1 541 ? -11.286 -4.131 40.191 1.00 96.56 541 ASP A O 1
ATOM 3885 N N . PHE A 1 542 ? -10.793 -2.265 41.344 1.00 96.88 542 PHE A N 1
ATOM 3886 C CA . PHE A 1 542 ? -10.821 -1.366 40.193 1.00 96.88 542 PHE A CA 1
ATOM 3887 C C . PHE A 1 542 ? -9.767 -1.769 39.155 1.00 96.88 542 PHE A C 1
ATOM 3889 O O . PHE A 1 542 ? -10.120 -2.028 38.005 1.00 96.88 542 PHE A O 1
ATOM 3896 N N . VAL A 1 543 ? -8.497 -1.897 39.558 1.00 97.38 543 VAL A N 1
ATOM 3897 C CA . VAL A 1 543 ? -7.404 -2.313 38.663 1.00 97.38 543 VAL A CA 1
ATOM 3898 C C . VAL A 1 543 ? -7.702 -3.676 38.042 1.00 97.38 543 VAL A C 1
ATOM 3900 O O . VAL A 1 543 ? -7.560 -3.843 36.832 1.00 97.38 543 VAL A O 1
ATOM 3903 N N . ASN A 1 544 ? -8.175 -4.642 38.832 1.00 96.81 544 ASN A N 1
ATOM 3904 C CA . ASN A 1 544 ? -8.483 -5.969 38.311 1.00 96.81 544 ASN A CA 1
ATOM 3905 C C . ASN A 1 544 ? -9.612 -5.940 37.265 1.00 96.81 544 ASN A C 1
ATOM 3907 O O . ASN A 1 544 ? -9.513 -6.603 36.233 1.00 96.81 544 ASN A O 1
ATOM 3911 N N . ARG A 1 545 ? -10.662 -5.135 37.475 1.00 94.75 545 ARG A N 1
ATOM 3912 C CA . ARG A 1 545 ? -11.732 -4.949 36.478 1.00 94.75 545 ARG A CA 1
ATOM 3913 C C . ARG A 1 545 ? -11.211 -4.310 35.190 1.00 94.75 545 ARG A C 1
ATOM 3915 O O . ARG A 1 545 ? -11.615 -4.729 34.109 1.00 94.75 545 ARG A O 1
ATOM 3922 N N . VAL A 1 546 ? -10.285 -3.354 35.287 1.00 96.31 546 VAL A N 1
ATOM 3923 C CA . VAL A 1 546 ? -9.627 -2.758 34.112 1.00 96.31 546 VAL A CA 1
ATOM 3924 C C . VAL A 1 546 ? -8.837 -3.817 33.338 1.00 96.31 546 VAL A C 1
ATOM 3926 O O . VAL A 1 546 ? -8.975 -3.901 32.121 1.00 96.31 546 VAL A O 1
ATOM 3929 N N . TYR A 1 547 ? -8.080 -4.683 34.017 1.00 96.50 547 TYR A N 1
ATOM 3930 C CA . TYR A 1 547 ? -7.370 -5.794 33.366 1.00 96.50 547 TYR A CA 1
ATOM 3931 C C . TYR A 1 547 ? -8.327 -6.754 32.653 1.00 96.50 547 TYR A C 1
ATOM 3933 O O . TYR A 1 547 ? -8.083 -7.139 31.510 1.00 96.50 547 TYR A O 1
ATOM 3941 N N . VAL A 1 548 ? -9.459 -7.091 33.273 1.00 93.50 548 VAL A N 1
ATOM 3942 C CA . VAL A 1 548 ? -10.471 -7.946 32.638 1.00 93.50 548 VAL A CA 1
ATOM 3943 C C . VAL A 1 548 ? -11.066 -7.271 31.399 1.00 93.50 548 VAL A C 1
ATOM 3945 O O . VAL A 1 548 ? -11.205 -7.914 30.354 1.00 93.50 548 VAL A O 1
ATOM 3948 N N . ASN A 1 549 ? -11.359 -5.973 31.466 1.00 92.44 549 ASN A N 1
ATOM 3949 C CA . ASN A 1 549 ? -11.897 -5.232 30.327 1.00 92.44 549 ASN A CA 1
ATOM 3950 C C . ASN A 1 549 ? -10.902 -5.175 29.164 1.00 92.44 549 ASN A C 1
ATOM 3952 O O . ASN A 1 549 ? -11.257 -5.540 28.040 1.00 92.44 549 ASN A O 1
ATOM 3956 N N . VAL A 1 550 ? -9.660 -4.777 29.445 1.00 92.81 550 VAL A N 1
ATOM 3957 C CA . VAL A 1 550 ? -8.631 -4.512 28.432 1.00 92.81 550 VAL A CA 1
ATOM 3958 C C . VAL A 1 550 ? -7.999 -5.808 27.907 1.00 92.81 550 VAL A C 1
ATOM 3960 O O . VAL A 1 550 ? -7.816 -5.952 26.701 1.00 92.81 550 VAL A O 1
ATOM 3963 N N . PHE A 1 551 ? -7.701 -6.775 28.779 1.00 94.06 551 PHE A N 1
ATOM 3964 C CA . PHE A 1 551 ? -6.922 -7.977 28.439 1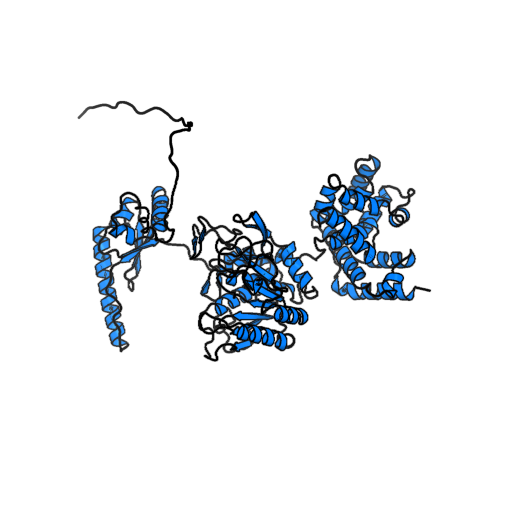.00 94.06 551 PHE A CA 1
ATOM 3965 C C . PHE A 1 551 ? -7.731 -9.278 28.468 1.00 94.06 551 PHE A C 1
ATOM 3967 O O . PHE A 1 551 ? -7.294 -10.280 27.908 1.00 94.06 551 PHE A O 1
ATOM 3974 N N . GLY A 1 552 ? -8.910 -9.291 29.098 1.00 92.50 552 GLY A N 1
ATOM 3975 C CA . GLY A 1 552 ? -9.708 -10.514 29.255 1.00 92.50 552 GLY A CA 1
ATOM 3976 C C . GLY A 1 552 ? -9.164 -11.479 30.314 1.00 92.50 552 GLY A C 1
ATOM 3977 O O . GLY A 1 552 ? -9.547 -12.645 30.333 1.00 92.50 552 GLY A O 1
ATOM 3978 N N . ARG A 1 553 ? -8.275 -11.012 31.196 1.00 94.06 553 ARG A N 1
ATOM 3979 C CA . ARG A 1 553 ? -7.697 -11.784 32.306 1.00 94.06 553 ARG A CA 1
ATOM 3980 C C . ARG A 1 553 ? -7.597 -10.926 33.563 1.00 94.06 553 ARG A C 1
ATOM 3982 O O . ARG A 1 553 ? -7.578 -9.704 33.467 1.00 94.06 553 ARG A O 1
ATOM 3989 N N . SER A 1 554 ? -7.489 -11.561 34.725 1.00 95.44 554 SER A N 1
ATOM 3990 C CA . SER A 1 554 ? -7.195 -10.864 35.981 1.00 95.44 554 SER A CA 1
ATOM 3991 C C . SER A 1 554 ? -5.782 -10.274 35.983 1.00 95.44 554 SER A C 1
ATOM 3993 O O . SER A 1 554 ? -4.882 -10.772 35.294 1.00 95.44 554 SER A O 1
ATOM 3995 N N . ALA A 1 555 ? -5.586 -9.232 36.789 1.00 96.19 555 ALA A N 1
ATOM 3996 C CA . ALA A 1 555 ? -4.273 -8.661 37.045 1.00 96.19 555 ALA A CA 1
ATOM 3997 C C . ALA A 1 555 ? -3.384 -9.662 37.787 1.00 96.19 555 ALA A C 1
ATOM 3999 O O . ALA A 1 555 ? -3.800 -10.284 38.766 1.00 96.19 555 ALA A O 1
ATOM 4000 N N . GLU A 1 556 ? -2.144 -9.815 37.329 1.00 95.56 556 GLU A N 1
ATOM 4001 C CA . GLU A 1 556 ? -1.132 -10.553 38.076 1.00 95.56 556 GLU A CA 1
ATOM 4002 C C . GLU A 1 556 ? -0.729 -9.784 39.350 1.00 95.56 556 GLU A C 1
ATOM 4004 O O . GLU A 1 556 ? -0.805 -8.552 39.363 1.00 95.56 556 GLU A O 1
ATOM 4009 N N . PRO A 1 557 ? -0.256 -10.460 40.419 1.00 96.31 557 PRO A N 1
ATOM 4010 C CA . PRO A 1 557 ? 0.017 -9.810 41.706 1.00 96.31 557 PRO A CA 1
ATOM 4011 C C . PRO A 1 557 ? 0.949 -8.592 41.621 1.00 96.31 557 PRO A C 1
ATOM 4013 O O . PRO A 1 557 ? 0.722 -7.591 42.299 1.00 96.31 557 PRO A O 1
ATOM 4016 N N . GLY A 1 558 ? 1.972 -8.656 40.758 1.00 94.25 558 GLY A N 1
ATOM 4017 C CA . GLY A 1 558 ? 2.917 -7.558 40.543 1.00 94.25 558 GLY A CA 1
ATOM 4018 C C . GLY A 1 558 ? 2.267 -6.328 39.905 1.00 94.25 558 GLY A C 1
ATOM 4019 O O . GLY A 1 558 ? 2.378 -5.229 40.447 1.00 94.25 558 GLY A O 1
ATOM 4020 N N . GLY A 1 559 ? 1.542 -6.511 38.796 1.00 93.62 559 GLY A N 1
ATOM 4021 C CA . GLY A 1 559 ? 0.809 -5.431 38.133 1.00 93.62 559 GLY A CA 1
ATOM 4022 C C . GLY A 1 559 ? -0.283 -4.844 39.023 1.00 93.62 559 GLY A C 1
ATOM 4023 O O . GLY A 1 559 ? -0.405 -3.623 39.121 1.00 93.62 559 GLY A O 1
ATOM 4024 N N . LEU A 1 560 ? -1.023 -5.695 39.741 1.00 96.88 560 LEU A N 1
ATOM 4025 C CA . LEU A 1 560 ? -2.051 -5.266 40.688 1.00 96.88 560 LEU A CA 1
ATOM 4026 C C . LEU A 1 560 ? -1.466 -4.360 41.779 1.00 96.88 560 LEU A C 1
ATOM 4028 O O . LEU A 1 560 ? -1.975 -3.263 41.996 1.00 96.88 560 LEU A O 1
ATOM 4032 N N . SER A 1 561 ? -0.374 -4.789 42.421 1.00 95.94 561 SER A N 1
ATOM 4033 C CA . SER A 1 561 ? 0.296 -4.007 43.464 1.00 95.94 561 SER A CA 1
ATOM 4034 C C . SER A 1 561 ? 0.862 -2.692 42.929 1.00 95.94 561 SER A C 1
ATOM 4036 O O . SER A 1 561 ? 0.768 -1.673 43.611 1.00 95.94 561 SER A O 1
ATOM 4038 N N . PHE A 1 562 ? 1.448 -2.703 41.729 1.00 96.94 562 PHE A N 1
ATOM 4039 C CA . PHE A 1 562 ? 2.026 -1.510 41.113 1.00 96.94 562 PHE A CA 1
ATOM 4040 C C . PHE A 1 562 ? 0.956 -0.448 40.833 1.00 96.94 562 PHE A C 1
ATOM 4042 O O . PHE A 1 562 ? 1.073 0.689 41.290 1.00 96.94 562 PHE A O 1
ATOM 4049 N N . TRP A 1 563 ? -0.110 -0.822 40.119 1.00 97.81 563 TRP A N 1
ATOM 4050 C CA . TRP A 1 563 ? -1.155 0.124 39.731 1.00 97.81 563 TRP A CA 1
ATOM 4051 C C . TRP A 1 563 ? -2.002 0.570 40.918 1.00 97.81 563 TRP A C 1
ATOM 4053 O O . TRP A 1 563 ? -2.315 1.755 41.011 1.00 97.81 563 TRP A O 1
ATOM 4063 N N . ALA A 1 564 ? -2.337 -0.338 41.841 1.00 97.12 564 ALA A N 1
ATOM 4064 C CA . ALA A 1 564 ? -3.082 0.040 43.036 1.00 97.12 564 ALA A CA 1
ATOM 4065 C C . ALA A 1 564 ? -2.275 1.013 43.902 1.00 97.12 564 ALA A C 1
ATOM 4067 O O . ALA A 1 564 ? -2.779 2.081 44.237 1.00 97.12 564 ALA A O 1
ATOM 4068 N N . GLY A 1 565 ? -0.993 0.720 44.148 1.00 97.50 565 GLY A N 1
ATOM 4069 C CA . GLY A 1 565 ? -0.112 1.614 44.898 1.00 97.50 565 GLY A CA 1
ATOM 4070 C C . GLY A 1 565 ? 0.042 2.994 44.249 1.00 97.50 565 GLY A C 1
ATOM 4071 O O . GLY A 1 565 ? -0.014 4.000 44.951 1.00 97.50 565 GLY A O 1
ATOM 4072 N N . ALA A 1 566 ? 0.183 3.059 42.919 1.00 97.31 566 ALA A N 1
ATOM 4073 C CA . ALA A 1 566 ? 0.301 4.321 42.183 1.00 97.31 566 ALA A CA 1
ATOM 4074 C C . ALA A 1 566 ? -0.985 5.170 42.207 1.00 97.31 566 ALA A C 1
ATOM 4076 O O . ALA A 1 566 ? -0.914 6.397 42.132 1.00 97.31 566 ALA A O 1
ATOM 4077 N N . ILE A 1 567 ? -2.156 4.534 42.295 1.00 96.81 567 ILE A N 1
ATOM 4078 C CA . ILE A 1 567 ? -3.436 5.235 42.451 1.00 96.81 567 ILE A CA 1
ATOM 4079 C C . ILE A 1 567 ? -3.619 5.685 43.904 1.00 96.81 567 ILE A C 1
ATOM 4081 O O . ILE A 1 567 ? -3.937 6.847 44.146 1.00 96.81 567 ILE A O 1
ATOM 4085 N N . ASP A 1 568 ? -3.390 4.794 44.870 1.00 96.94 568 ASP A N 1
ATOM 4086 C CA . ASP A 1 568 ? -3.619 5.060 46.295 1.00 96.94 568 ASP A CA 1
ATOM 4087 C C . ASP A 1 568 ? -2.674 6.140 46.847 1.00 96.94 568 ASP A C 1
ATOM 4089 O O . ASP A 1 568 ? -3.061 6.912 47.722 1.00 96.94 568 ASP A O 1
ATOM 4093 N N . ASN A 1 569 ? -1.454 6.249 46.308 1.00 96.62 569 ASN A N 1
ATOM 4094 C CA . ASN A 1 569 ? -0.509 7.312 46.665 1.00 96.62 569 ASN A CA 1
ATOM 4095 C C . ASN A 1 569 ? -0.688 8.614 45.854 1.00 96.62 569 ASN A C 1
ATOM 4097 O O . ASN A 1 569 ? 0.069 9.563 46.054 1.00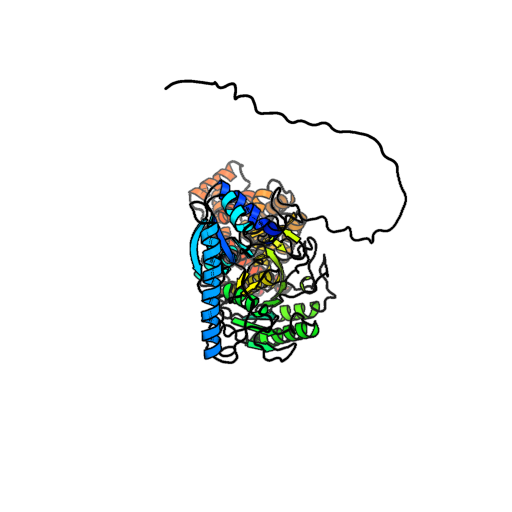 96.62 569 ASN A O 1
ATOM 4101 N N . GLY A 1 570 ? -1.658 8.662 44.934 1.00 94.56 570 GLY A N 1
ATOM 4102 C CA . GLY A 1 570 ? -1.980 9.842 44.130 1.00 94.56 570 GLY A CA 1
ATOM 4103 C C . GLY A 1 570 ? -1.030 10.141 42.964 1.00 94.56 570 GLY A C 1
ATOM 4104 O O . GLY A 1 570 ? -1.175 11.191 42.339 1.00 94.56 570 GLY A O 1
ATOM 4105 N N . SER 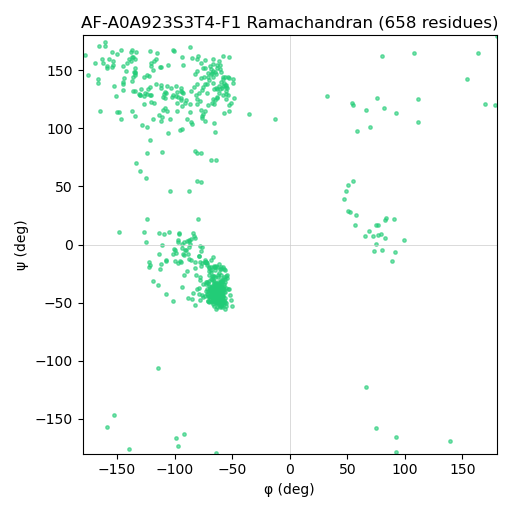A 1 571 ? -0.084 9.252 42.634 1.00 93.56 571 SER A N 1
ATOM 4106 C CA . SER A 1 571 ? 0.841 9.449 41.501 1.00 93.56 571 SER A CA 1
ATOM 4107 C C . SER A 1 571 ? 0.128 9.421 40.147 1.00 93.56 571 SER A C 1
ATOM 4109 O O . SER A 1 571 ? 0.563 10.080 39.203 1.00 93.56 571 SER A O 1
ATOM 4111 N N . VAL A 1 572 ? -0.963 8.657 40.040 1.00 94.25 572 VAL A N 1
ATOM 4112 C CA . VAL A 1 572 ? -1.842 8.624 38.865 1.00 94.25 572 VAL A CA 1
ATOM 4113 C C . VAL A 1 572 ? -3.303 8.632 39.299 1.00 94.25 572 VAL A C 1
ATOM 4115 O O . VAL A 1 572 ? -3.682 8.014 40.291 1.00 94.25 572 VAL A O 1
ATOM 4118 N N . THR A 1 573 ? -4.164 9.299 38.534 1.00 93.38 573 THR A N 1
ATOM 4119 C CA . THR A 1 573 ? -5.613 9.187 38.754 1.00 93.38 573 THR A CA 1
ATOM 4120 C C . THR A 1 573 ? -6.120 7.830 38.259 1.00 93.38 573 THR A C 1
ATOM 4122 O O . THR A 1 573 ? -5.517 7.221 37.371 1.00 93.38 573 THR A O 1
ATOM 4125 N N . ARG A 1 574 ? -7.279 7.370 38.757 1.00 92.56 574 ARG A N 1
ATOM 4126 C CA . ARG A 1 574 ? -7.960 6.175 38.214 1.00 92.56 574 ARG A CA 1
ATOM 4127 C C . ARG A 1 574 ? -8.149 6.275 36.697 1.00 92.56 574 ARG A C 1
ATOM 4129 O O . ARG A 1 574 ? -7.865 5.321 35.981 1.00 92.56 574 ARG A O 1
ATOM 4136 N N . GLY A 1 575 ? -8.563 7.446 36.209 1.00 91.50 575 GLY A N 1
ATOM 4137 C CA . GLY A 1 575 ? -8.731 7.706 34.781 1.00 91.50 575 GLY A CA 1
ATOM 4138 C C . GLY A 1 575 ? -7.426 7.563 34.001 1.00 91.50 575 GLY A C 1
ATOM 4139 O O . GLY A 1 575 ? -7.382 6.836 33.014 1.00 91.50 575 GLY A O 1
ATOM 4140 N N . GLN A 1 576 ? -6.341 8.182 34.466 1.00 93.94 576 GLN A N 1
ATOM 4141 C CA . GLN A 1 576 ? -5.034 8.083 33.815 1.00 93.94 576 GLN A CA 1
ATOM 4142 C C . GLN A 1 576 ? -4.475 6.653 33.844 1.00 93.94 576 GLN A C 1
ATOM 4144 O O . GLN A 1 576 ? -3.863 6.222 32.867 1.00 93.94 576 GLN A O 1
ATOM 4149 N N . ALA A 1 577 ? -4.713 5.908 34.928 1.00 96.31 577 ALA A N 1
ATOM 4150 C CA . ALA A 1 577 ? -4.258 4.530 35.074 1.00 96.31 577 ALA A CA 1
ATOM 4151 C C . ALA A 1 577 ? -4.848 3.602 33.999 1.00 96.31 577 ALA A C 1
ATOM 4153 O O . ALA A 1 577 ? -4.112 2.797 33.440 1.00 96.31 577 ALA A O 1
ATOM 4154 N N . VAL A 1 578 ? -6.131 3.746 33.638 1.00 97.31 578 VAL A N 1
ATOM 4155 C CA . VAL A 1 578 ? -6.766 2.929 32.579 1.00 97.31 578 VAL A CA 1
ATOM 4156 C C . VAL A 1 578 ? -6.044 3.088 31.239 1.00 97.31 578 VAL A C 1
ATOM 4158 O O . VAL A 1 578 ? -5.641 2.098 30.623 1.00 97.31 578 VAL A O 1
ATOM 4161 N N . LEU A 1 579 ? -5.828 4.334 30.803 1.00 96.19 579 LEU A N 1
ATOM 4162 C CA . LEU A 1 579 ? -5.109 4.624 29.562 1.00 96.19 579 LEU A CA 1
ATOM 4163 C C . LEU A 1 579 ? -3.651 4.149 29.630 1.00 96.19 579 LEU A C 1
ATOM 4165 O O . LEU A 1 579 ? -3.141 3.612 28.649 1.00 96.19 579 LEU A O 1
ATOM 4169 N N . ALA A 1 580 ? -2.992 4.312 30.780 1.00 95.81 580 ALA A N 1
ATOM 4170 C CA . ALA A 1 580 ? -1.615 3.874 30.984 1.00 95.81 580 ALA A CA 1
ATOM 4171 C C . ALA A 1 580 ? -1.470 2.343 30.911 1.00 95.81 580 ALA A C 1
ATOM 4173 O O . ALA A 1 580 ? -0.555 1.856 30.251 1.00 95.81 580 ALA A O 1
ATOM 4174 N N . ILE A 1 581 ? -2.393 1.588 31.520 1.00 96.94 581 ILE A N 1
ATOM 4175 C CA . ILE A 1 581 ? -2.434 0.117 31.482 1.00 96.94 581 ILE A CA 1
ATOM 4176 C C . ILE A 1 581 ? -2.570 -0.375 30.036 1.00 96.94 581 ILE A C 1
ATOM 4178 O O . ILE A 1 581 ? -1.757 -1.177 29.575 1.00 96.94 581 ILE A O 1
ATOM 4182 N N . MET A 1 582 ? -3.557 0.141 29.296 1.00 95.81 582 MET A N 1
ATOM 4183 C CA . MET A 1 582 ? -3.769 -0.224 27.892 1.00 95.81 582 MET A CA 1
ATOM 4184 C C . MET A 1 582 ? -2.568 0.157 27.013 1.00 95.81 582 MET A C 1
ATOM 4186 O O . MET A 1 582 ? -2.089 -0.656 26.223 1.00 95.81 582 MET A O 1
ATOM 4190 N N . SER A 1 583 ? -2.066 1.386 27.161 1.00 91.06 583 SER A N 1
ATOM 4191 C CA . SER A 1 583 ? -0.902 1.889 26.425 1.00 91.06 583 SER A CA 1
ATOM 4192 C C . SER A 1 583 ? 0.348 1.044 26.685 1.00 91.06 583 SER A C 1
ATOM 4194 O O . SER A 1 583 ? 1.036 0.659 25.741 1.00 91.06 583 SER A O 1
ATOM 4196 N N . GLY A 1 584 ? 0.620 0.707 27.949 1.00 85.94 584 GLY A N 1
ATOM 4197 C CA . GLY A 1 584 ? 1.773 -0.101 28.343 1.00 85.94 584 GLY A CA 1
ATOM 4198 C C . GLY A 1 584 ? 1.750 -1.496 27.721 1.00 85.94 584 GLY A C 1
ATOM 4199 O O . GLY A 1 584 ? 2.771 -1.960 27.215 1.00 85.94 584 GLY A O 1
ATOM 4200 N N . ALA A 1 585 ? 0.580 -2.139 27.669 1.00 87.06 585 ALA A N 1
ATOM 4201 C CA . ALA A 1 585 ? 0.435 -3.425 26.991 1.00 87.06 585 ALA A CA 1
ATOM 4202 C C . ALA A 1 585 ? 0.749 -3.331 25.492 1.00 87.06 585 ALA A C 1
ATOM 4204 O O . ALA A 1 585 ? 1.502 -4.159 24.980 1.00 87.06 585 ALA A O 1
ATOM 4205 N N . LEU A 1 586 ? 0.228 -2.308 24.804 1.00 79.25 586 LEU A N 1
ATOM 4206 C CA . LEU A 1 586 ? 0.470 -2.092 23.373 1.00 79.25 586 LEU A CA 1
ATOM 4207 C C . LEU A 1 586 ? 1.953 -1.844 23.059 1.00 79.25 586 LEU A C 1
ATOM 4209 O O . LEU A 1 586 ? 2.449 -2.358 22.060 1.00 79.25 586 LEU A O 1
ATOM 4213 N N . VAL A 1 587 ? 2.678 -1.130 23.928 1.00 75.81 587 VAL A N 1
ATOM 4214 C CA . VAL A 1 587 ? 4.136 -0.930 23.798 1.00 75.81 587 VAL A CA 1
ATOM 4215 C C . VAL A 1 587 ? 4.899 -2.250 23.920 1.00 75.81 587 VAL A C 1
ATOM 4217 O O . VAL A 1 587 ? 5.830 -2.494 23.155 1.00 75.81 587 VAL A O 1
ATOM 4220 N N . ASN A 1 588 ? 4.490 -3.121 24.844 1.00 72.50 588 ASN A N 1
ATOM 4221 C CA . ASN A 1 588 ? 5.142 -4.413 25.065 1.00 72.50 588 ASN A CA 1
ATOM 4222 C C . ASN A 1 588 ? 4.886 -5.426 23.935 1.00 72.50 588 ASN A C 1
ATOM 4224 O O . ASN A 1 588 ? 5.590 -6.431 23.856 1.00 72.50 588 ASN A O 1
ATOM 4228 N N . ASN A 1 589 ? 3.882 -5.184 23.081 1.00 67.12 589 ASN A N 1
ATOM 4229 C CA . ASN A 1 589 ? 3.527 -6.008 21.919 1.00 67.12 589 ASN A CA 1
ATOM 4230 C C . ASN A 1 589 ? 3.360 -7.519 22.224 1.00 67.12 589 ASN A C 1
ATOM 4232 O O . ASN A 1 589 ? 3.608 -8.378 21.378 1.00 67.12 589 ASN A O 1
ATOM 4236 N N . GLY A 1 590 ? 2.965 -7.852 23.456 1.00 75.19 590 GLY A N 1
ATOM 4237 C CA . GLY A 1 590 ? 2.767 -9.226 23.923 1.00 75.19 590 GLY A CA 1
ATOM 4238 C C . GLY A 1 590 ? 1.333 -9.731 23.745 1.00 75.19 590 GLY A C 1
ATOM 4239 O O . GLY A 1 590 ? 0.520 -9.138 23.036 1.00 75.19 590 GLY A O 1
ATOM 4240 N N . VAL A 1 591 ? 0.991 -10.815 24.449 1.00 78.75 591 VAL A N 1
ATOM 4241 C CA . VAL A 1 591 ? -0.366 -11.400 24.441 1.00 78.75 591 VAL A CA 1
ATOM 4242 C C . VAL A 1 591 ? -1.449 -10.390 24.835 1.00 78.75 591 VAL A C 1
ATOM 4244 O O . VAL A 1 591 ? -2.509 -10.358 24.217 1.00 78.75 591 VAL A O 1
ATOM 4247 N N . ASP A 1 592 ? -1.162 -9.500 25.784 1.00 89.81 592 ASP A N 1
ATOM 4248 C CA . ASP A 1 592 ? -2.097 -8.453 26.204 1.00 89.81 592 ASP A CA 1
ATOM 4249 C C . ASP A 1 592 ? -2.327 -7.406 25.109 1.00 89.81 592 ASP A C 1
ATOM 4251 O O . ASP A 1 592 ? -3.458 -6.968 24.908 1.00 89.81 592 ASP A O 1
ATOM 4255 N N . ALA A 1 593 ? -1.285 -7.056 24.343 1.00 81.00 593 ALA A N 1
ATOM 4256 C CA . ALA A 1 593 ? -1.421 -6.179 23.181 1.00 81.00 593 ALA A CA 1
ATOM 4257 C C . ALA A 1 593 ? -2.361 -6.801 22.145 1.00 81.00 593 ALA A C 1
ATOM 4259 O O . ALA A 1 593 ? -3.253 -6.131 21.631 1.00 81.00 593 ALA A O 1
ATOM 4260 N N . GLN A 1 594 ? -2.202 -8.101 21.879 1.00 78.50 594 GLN A N 1
ATOM 4261 C CA . GLN A 1 594 ? -3.089 -8.819 20.967 1.00 78.50 594 GLN A CA 1
ATOM 4262 C C . GLN A 1 594 ? -4.524 -8.841 21.497 1.00 78.50 594 GLN A C 1
ATOM 4264 O O . GLN A 1 594 ? -5.443 -8.562 20.735 1.00 78.50 594 GLN A O 1
ATOM 4269 N N . ALA A 1 595 ? -4.738 -9.082 22.793 1.00 86.50 595 ALA A N 1
ATOM 4270 C CA . ALA A 1 595 ? -6.074 -9.025 23.385 1.00 86.50 595 ALA A CA 1
ATOM 4271 C C . ALA A 1 595 ? -6.735 -7.647 23.201 1.00 86.50 595 ALA A C 1
ATOM 4273 O O . ALA A 1 595 ? -7.888 -7.591 22.768 1.00 86.50 595 ALA A O 1
ATOM 4274 N N . VAL A 1 596 ? -5.996 -6.551 23.431 1.00 89.06 596 VAL A N 1
ATOM 4275 C CA . VAL A 1 596 ? -6.479 -5.179 23.181 1.00 89.06 596 VAL A CA 1
ATOM 4276 C C . VAL A 1 596 ? -6.885 -5.021 21.718 1.00 89.06 596 VAL A C 1
ATOM 4278 O O . VAL A 1 596 ? -8.007 -4.614 21.425 1.00 89.06 596 VAL A O 1
ATOM 4281 N N . LEU A 1 597 ? -5.999 -5.392 20.788 1.00 81.06 597 LEU A N 1
ATOM 4282 C CA . LEU A 1 597 ? -6.241 -5.221 19.356 1.00 81.06 597 LEU A CA 1
ATOM 4283 C C . LEU A 1 597 ? -7.452 -6.032 18.869 1.00 81.06 597 LEU A C 1
ATOM 4285 O O . LEU A 1 597 ? -8.263 -5.530 18.087 1.00 81.06 597 LEU A O 1
ATOM 4289 N N . LYS A 1 598 ? -7.615 -7.269 19.355 1.00 83.69 598 LYS A N 1
ATOM 4290 C CA . LYS A 1 598 ? -8.749 -8.141 19.016 1.00 83.69 598 LYS A CA 1
ATOM 4291 C C . LYS A 1 598 ? -10.062 -7.610 19.581 1.00 83.69 598 LYS A C 1
ATOM 4293 O O . LYS A 1 598 ? -11.038 -7.531 18.837 1.00 83.69 598 LYS A O 1
ATOM 4298 N N . LYS A 1 599 ? -10.081 -7.183 20.848 1.00 93.44 599 LYS A N 1
ATOM 4299 C CA . LYS A 1 599 ? -11.262 -6.566 21.473 1.00 93.44 599 LYS A CA 1
ATOM 4300 C C . LYS A 1 599 ? -11.684 -5.301 20.738 1.00 93.44 599 LYS A C 1
ATOM 4302 O O . LYS A 1 599 ? -12.856 -5.171 20.415 1.00 93.44 599 LYS A O 1
ATOM 4307 N N . SER A 1 600 ? -10.747 -4.414 20.411 1.00 89.00 600 SER A N 1
ATOM 4308 C CA . SER A 1 600 ? -11.048 -3.194 19.655 1.00 89.00 600 SER A CA 1
ATOM 4309 C C . SER A 1 600 ? -11.526 -3.473 18.230 1.00 89.00 600 SER A C 1
ATOM 4311 O O . SER A 1 600 ? -12.400 -2.765 17.747 1.00 89.00 600 SER A O 1
ATOM 4313 N N . SER A 1 601 ? -11.007 -4.511 17.567 1.00 80.75 601 SER A N 1
ATOM 4314 C CA . SER A 1 601 ? -11.488 -4.904 16.233 1.00 80.75 601 SER A CA 1
ATOM 4315 C C . SER A 1 601 ? -12.926 -5.431 16.289 1.00 80.75 601 SER A C 1
ATOM 4317 O O . SER A 1 601 ? -13.774 -4.997 15.519 1.00 80.75 601 SER A O 1
ATOM 4319 N N . VAL A 1 602 ? -13.227 -6.327 17.239 1.00 84.44 602 VAL A N 1
ATOM 4320 C CA . VAL A 1 602 ? -14.592 -6.844 17.448 1.00 84.44 602 VAL A CA 1
ATOM 4321 C C . VAL A 1 602 ? -15.553 -5.723 17.848 1.00 84.44 602 VAL A C 1
ATOM 4323 O O . VAL A 1 602 ? -16.686 -5.688 17.375 1.00 84.44 602 VAL A O 1
ATOM 4326 N N . ALA A 1 603 ? -15.100 -4.798 18.692 1.00 94.06 603 ALA A N 1
ATOM 4327 C CA . ALA A 1 603 ? -15.865 -3.626 19.083 1.00 94.06 603 ALA A CA 1
ATOM 4328 C C . ALA A 1 603 ? -16.189 -2.743 17.868 1.00 94.06 603 ALA A C 1
ATOM 4330 O O . ALA A 1 603 ? -17.358 -2.491 17.601 1.00 94.06 603 ALA A O 1
ATOM 4331 N N . GLY A 1 604 ? -15.189 -2.411 17.046 1.00 82.12 604 GLY A N 1
ATOM 4332 C CA . GLY A 1 604 ? -15.396 -1.665 15.804 1.00 82.12 604 GLY A CA 1
ATOM 4333 C C . GLY A 1 604 ? -16.348 -2.363 14.826 1.00 82.12 604 GLY A C 1
ATOM 4334 O O . GLY A 1 604 ? -17.195 -1.701 14.232 1.00 82.12 604 GLY A O 1
ATOM 4335 N N . ASN A 1 605 ? -16.270 -3.693 14.700 1.00 76.56 605 ASN A N 1
ATOM 4336 C CA . ASN A 1 605 ? -17.212 -4.466 13.886 1.00 76.56 605 ASN A CA 1
ATOM 4337 C C . ASN A 1 605 ? -18.647 -4.372 14.414 1.00 76.56 605 ASN A C 1
ATOM 4339 O O . ASN A 1 605 ? -19.573 -4.259 13.618 1.00 76.56 605 ASN A O 1
ATOM 4343 N N . PHE A 1 606 ? -18.836 -4.420 15.736 1.00 93.31 606 PHE A N 1
ATOM 4344 C CA . PHE A 1 606 ? -20.148 -4.223 16.349 1.00 93.31 606 PHE A CA 1
ATOM 4345 C C . PHE A 1 606 ? -20.669 -2.814 16.065 1.00 93.31 606 PHE A C 1
ATOM 4347 O O . PHE A 1 606 ? -21.774 -2.668 15.560 1.00 93.31 606 PHE A O 1
ATOM 4354 N N . THR A 1 607 ? -19.862 -1.782 16.318 1.00 89.12 607 THR A N 1
ATOM 4355 C CA . THR A 1 607 ? -20.244 -0.385 16.077 1.00 89.12 607 THR A CA 1
ATOM 4356 C C . THR A 1 607 ? -20.620 -0.141 14.614 1.00 89.12 607 THR A C 1
ATOM 4358 O O . THR A 1 607 ? -21.558 0.600 14.338 1.00 89.12 607 THR A O 1
ATOM 4361 N N . ALA A 1 608 ? -19.919 -0.782 13.674 1.00 77.19 608 ALA A N 1
ATOM 4362 C CA . ALA A 1 608 ? -20.163 -0.635 12.243 1.00 77.19 608 ALA A CA 1
ATOM 4363 C C . ALA A 1 608 ? -21.497 -1.234 11.770 1.00 77.19 608 ALA A C 1
ATOM 4365 O O . ALA A 1 608 ? -22.046 -0.733 10.794 1.00 77.19 608 ALA A O 1
ATOM 4366 N N . ILE A 1 609 ? -22.003 -2.283 12.431 1.00 77.88 609 ILE A N 1
ATOM 4367 C CA . ILE A 1 609 ? -23.286 -2.912 12.073 1.00 77.88 609 ILE A CA 1
ATOM 4368 C C . ILE A 1 609 ? -24.487 -2.294 12.801 1.00 77.88 609 ILE A C 1
ATOM 4370 O O . ILE A 1 609 ? -25.613 -2.685 12.539 1.00 77.88 609 ILE A O 1
ATOM 4374 N N . VAL A 1 610 ? -24.266 -1.356 13.727 1.00 82.94 610 VAL A N 1
ATOM 4375 C CA . VAL A 1 610 ? -25.337 -0.529 14.299 1.00 82.94 610 VAL A CA 1
ATOM 4376 C C . VAL A 1 610 ? -25.588 0.620 13.320 1.00 82.94 610 VAL A C 1
ATOM 4378 O O . VAL A 1 610 ? -25.048 1.714 13.490 1.00 82.94 610 VAL A O 1
ATOM 4381 N N . ASP A 1 611 ? -26.347 0.364 12.254 1.00 81.75 611 ASP A N 1
ATOM 4382 C CA . ASP A 1 611 ? -26.464 1.284 11.113 1.00 81.75 611 ASP A CA 1
ATOM 4383 C C . ASP A 1 611 ? -27.902 1.731 10.806 1.00 81.75 611 ASP A C 1
ATOM 4385 O O . ASP A 1 611 ? -28.108 2.756 10.145 1.00 81.75 611 ASP A O 1
ATOM 4389 N N . THR A 1 612 ? -28.906 1.051 11.360 1.00 80.62 612 THR A N 1
ATOM 4390 C CA . THR A 1 612 ? -30.306 1.470 11.265 1.00 80.62 612 THR A CA 1
ATOM 4391 C C . THR A 1 612 ? -30.738 2.330 12.451 1.00 80.62 612 THR A C 1
ATOM 4393 O O . THR A 1 612 ? -30.237 2.216 13.570 1.00 80.62 612 THR A O 1
ATOM 4396 N N . SER A 1 613 ? -31.752 3.178 12.249 1.00 84.25 613 SER A N 1
ATOM 4397 C CA . SER A 1 613 ? -32.342 3.968 13.340 1.00 84.25 613 SER A CA 1
ATOM 4398 C C . SER A 1 613 ? -32.905 3.094 14.469 1.00 84.25 613 SER A C 1
ATOM 4400 O O . SER A 1 613 ? -32.843 3.490 15.632 1.00 84.25 613 SER A O 1
ATOM 4402 N N . ALA A 1 614 ? -33.414 1.903 14.138 1.00 88.38 614 ALA A N 1
ATOM 4403 C CA . ALA A 1 614 ? -33.920 0.935 15.105 1.00 88.38 614 ALA A CA 1
ATOM 4404 C C . ALA A 1 614 ? -32.792 0.328 15.954 1.00 88.38 614 ALA A C 1
ATOM 4406 O O . ALA A 1 614 ? -32.918 0.262 17.174 1.00 88.38 614 ALA A O 1
ATOM 4407 N N . GLU A 1 615 ? -31.672 -0.061 15.340 1.00 90.62 615 GLU A N 1
ATOM 4408 C CA . GLU A 1 615 ? -30.502 -0.576 16.064 1.00 90.62 615 GLU A CA 1
ATOM 4409 C C . GLU A 1 615 ? -29.845 0.499 16.924 1.00 90.62 615 GLU A C 1
ATOM 4411 O O . GLU A 1 615 ? -29.508 0.233 18.076 1.00 90.62 615 GLU A O 1
ATOM 4416 N N . VAL A 1 616 ? -29.713 1.723 16.402 1.00 88.12 616 VAL A N 1
ATOM 4417 C CA . VAL A 1 616 ? -29.182 2.865 17.157 1.00 88.12 616 VAL A CA 1
ATOM 4418 C C . VAL A 1 616 ? -30.046 3.145 18.387 1.00 88.12 616 VAL A C 1
ATOM 4420 O O . VAL A 1 616 ? -29.512 3.334 19.478 1.00 88.12 616 VAL A O 1
ATOM 4423 N N . ALA A 1 617 ? -31.375 3.135 18.241 1.00 91.06 617 ALA A N 1
ATOM 4424 C CA . ALA A 1 617 ? -32.284 3.295 19.374 1.00 91.06 617 ALA A CA 1
ATOM 4425 C C . ALA A 1 617 ? -32.164 2.126 20.368 1.00 91.06 617 ALA A C 1
ATOM 4427 O O . ALA A 1 617 ? -32.129 2.342 21.584 1.00 91.06 617 ALA A O 1
ATOM 4428 N N . ALA A 1 618 ? -32.051 0.896 19.858 1.00 94.50 618 ALA A N 1
ATOM 4429 C CA . ALA A 1 618 ? -31.971 -0.308 20.672 1.00 94.50 618 ALA A CA 1
ATOM 4430 C C . ALA A 1 618 ? -30.653 -0.442 21.447 1.00 94.50 618 ALA A C 1
ATOM 4432 O O . ALA A 1 618 ? -30.640 -1.003 22.546 1.00 94.50 618 ALA A O 1
ATOM 4433 N N . PHE A 1 619 ? -29.544 0.073 20.911 1.00 96.00 619 PHE A N 1
ATOM 4434 C CA . PHE A 1 619 ? -28.238 0.060 21.565 1.00 96.00 619 PHE A CA 1
ATOM 4435 C C . PHE A 1 619 ? -28.102 1.188 22.599 1.00 96.00 619 PHE A C 1
ATOM 4437 O O . PHE A 1 619 ? -27.176 1.997 22.588 1.00 96.00 619 PHE A O 1
ATOM 4444 N N . SER A 1 620 ? -29.051 1.229 23.531 1.00 90.50 620 SER A N 1
ATOM 4445 C CA . SER A 1 620 ? -29.095 2.185 24.629 1.00 90.50 620 SER A CA 1
ATOM 4446 C C . SER A 1 620 ? -29.589 1.519 25.921 1.00 90.50 620 SER A C 1
ATOM 4448 O O . SER A 1 620 ? -30.255 0.484 25.910 1.00 90.50 620 SER A O 1
ATOM 4450 N N . GLY A 1 621 ? -29.226 2.095 27.070 1.00 90.69 621 GLY A N 1
ATOM 4451 C CA . GLY A 1 621 ? -29.654 1.601 28.382 1.00 90.69 621 GLY A CA 1
ATOM 4452 C C . GLY A 1 621 ? -28.872 0.392 28.918 1.00 90.69 621 GLY A C 1
ATOM 4453 O O . GLY A 1 621 ? -28.169 -0.323 28.206 1.00 90.69 621 GLY A O 1
ATOM 4454 N N . ALA A 1 622 ? -28.983 0.158 30.229 1.00 90.06 622 ALA A N 1
ATOM 4455 C CA . ALA A 1 622 ? -28.110 -0.767 30.958 1.00 90.06 622 ALA A CA 1
ATOM 4456 C C . ALA A 1 622 ? -28.133 -2.214 30.426 1.00 90.06 622 ALA A C 1
ATOM 4458 O O . ALA A 1 622 ? -27.086 -2.862 30.376 1.00 90.06 622 ALA A O 1
ATOM 4459 N N . THR A 1 623 ? -29.296 -2.711 29.996 1.00 92.81 623 THR A N 1
ATOM 4460 C CA . THR A 1 623 ? -29.450 -4.081 29.481 1.00 92.81 623 THR A CA 1
ATOM 4461 C C . THR A 1 623 ? -28.700 -4.287 28.165 1.00 92.81 623 THR A C 1
ATOM 4463 O O . THR A 1 623 ? -27.949 -5.257 28.040 1.00 92.81 623 THR A O 1
ATOM 4466 N N . ALA A 1 624 ? -28.850 -3.367 27.205 1.00 95.75 624 ALA A N 1
ATOM 4467 C CA . ALA A 1 624 ? -28.166 -3.446 25.916 1.00 95.75 624 ALA A CA 1
ATOM 4468 C C . ALA A 1 624 ? -26.645 -3.343 26.091 1.00 95.75 624 ALA A C 1
ATOM 4470 O O . ALA A 1 624 ? -25.892 -4.171 25.572 1.00 95.75 624 ALA A O 1
ATOM 4471 N N . LEU A 1 625 ? -26.194 -2.386 26.910 1.00 95.38 625 LEU A N 1
ATOM 4472 C CA . LEU A 1 625 ? -24.771 -2.204 27.196 1.00 95.38 625 LEU A CA 1
ATOM 4473 C C . LEU A 1 625 ? -24.173 -3.429 27.908 1.00 95.38 625 LEU A C 1
ATOM 4475 O O . LEU A 1 625 ? -23.057 -3.832 27.592 1.00 95.38 625 LEU A O 1
ATOM 4479 N N . SER A 1 626 ? -24.917 -4.071 28.816 1.00 95.25 626 SER A N 1
ATOM 4480 C CA . SER A 1 626 ? -24.484 -5.306 29.487 1.00 95.25 626 SER A CA 1
ATOM 4481 C C . SER A 1 626 ? -24.269 -6.464 28.504 1.00 95.25 626 SER A C 1
ATOM 4483 O O . SER A 1 626 ? -23.232 -7.126 28.558 1.00 95.25 626 SER A O 1
ATOM 4485 N N . LYS A 1 627 ? -25.186 -6.663 27.543 1.00 97.44 627 LYS A N 1
ATOM 4486 C CA . LYS A 1 627 ? -25.033 -7.675 26.479 1.00 97.44 627 LYS A CA 1
ATOM 4487 C C . LYS A 1 627 ? -23.776 -7.427 25.640 1.00 97.44 627 LYS A C 1
ATOM 4489 O O . LYS A 1 627 ? -23.026 -8.360 25.367 1.00 97.44 627 LYS A O 1
ATOM 4494 N N . ALA A 1 628 ? -23.503 -6.172 25.286 1.00 97.50 628 ALA A N 1
ATOM 4495 C CA . ALA A 1 628 ? -22.314 -5.825 24.512 1.00 97.50 628 ALA A CA 1
ATOM 4496 C C . ALA A 1 628 ? -21.002 -6.033 25.301 1.00 97.50 628 ALA A C 1
ATOM 4498 O O . ALA A 1 628 ? -20.013 -6.503 24.737 1.00 97.50 628 ALA A O 1
ATOM 4499 N N . ARG A 1 629 ? -20.996 -5.779 26.621 1.00 97.06 629 ARG A N 1
ATOM 4500 C CA . ARG A 1 629 ? -19.857 -6.135 27.494 1.00 97.06 629 ARG A CA 1
ATOM 4501 C C . ARG A 1 629 ? -19.653 -7.643 27.590 1.00 97.06 629 ARG A C 1
ATOM 4503 O O . ARG A 1 629 ? -18.520 -8.111 27.513 1.00 97.06 629 ARG A O 1
ATOM 4510 N N . GLN A 1 630 ? -20.737 -8.406 27.731 1.00 97.00 630 GLN A N 1
ATOM 4511 C CA . GLN A 1 630 ? -20.682 -9.870 27.757 1.00 97.00 630 GLN A CA 1
ATOM 4512 C C . GLN A 1 630 ? -20.131 -10.434 26.442 1.00 97.00 630 GLN A C 1
ATOM 4514 O O . GLN A 1 630 ? -19.375 -11.399 26.452 1.00 97.00 630 GLN A O 1
ATOM 4519 N N . MET A 1 631 ? -20.460 -9.817 25.309 1.00 97.94 631 MET A N 1
ATOM 4520 C CA . MET A 1 631 ? -19.859 -10.177 24.030 1.00 97.94 631 MET A CA 1
ATOM 4521 C C . MET A 1 631 ? -18.340 -9.954 24.040 1.00 97.94 631 MET A C 1
ATOM 4523 O O . MET A 1 631 ? -17.582 -10.872 23.734 1.00 97.94 631 MET A O 1
ATOM 4527 N N . LEU A 1 632 ? -17.873 -8.763 24.429 1.00 97.19 632 LEU A N 1
ATOM 4528 C CA . LEU A 1 632 ? -16.438 -8.453 24.442 1.00 97.19 632 LEU A CA 1
ATOM 4529 C C . LEU A 1 632 ? -15.636 -9.194 25.521 1.00 97.19 632 LEU A C 1
ATOM 4531 O O . LEU A 1 632 ? -14.410 -9.297 25.401 1.00 97.19 632 LEU A O 1
ATOM 4535 N N . SER A 1 633 ? -16.276 -9.721 26.566 1.00 95.88 633 SER A N 1
ATOM 4536 C CA . SER A 1 633 ? -15.589 -10.544 27.569 1.00 95.88 633 SER A CA 1
ATOM 4537 C C . SER A 1 633 ? -15.173 -11.915 27.024 1.00 95.88 633 SER A C 1
ATOM 4539 O O . SER A 1 633 ? -14.233 -12.508 27.546 1.00 95.88 633 SER A O 1
ATOM 4541 N N . MET A 1 634 ? -15.797 -12.384 25.937 1.00 95.81 634 MET A N 1
ATOM 4542 C CA . MET A 1 634 ? -15.409 -13.617 25.237 1.00 95.81 634 MET A CA 1
ATOM 4543 C C . MET A 1 634 ? -14.181 -13.442 24.327 1.00 95.81 634 MET A C 1
ATOM 4545 O O . MET A 1 634 ? -13.647 -14.427 23.817 1.00 95.81 634 MET A O 1
ATOM 4549 N N . VAL A 1 635 ? -13.729 -12.204 24.101 1.00 94.12 635 VAL A N 1
ATOM 4550 C CA . VAL A 1 635 ? -12.619 -11.892 23.194 1.00 94.12 635 VAL A CA 1
ATOM 4551 C C . VAL A 1 635 ? -11.296 -11.859 23.958 1.00 94.12 635 VAL A C 1
ATOM 4553 O O . VAL A 1 635 ? -11.170 -11.179 24.976 1.00 94.12 635 VAL A O 1
ATOM 4556 N N . ASN A 1 636 ? -10.290 -12.564 23.443 1.00 91.31 636 ASN A N 1
ATOM 4557 C CA . ASN A 1 636 ? -8.933 -12.622 23.983 1.00 91.31 636 ASN A CA 1
ATOM 4558 C C . ASN A 1 636 ? -7.883 -12.606 22.850 1.00 91.31 636 ASN A C 1
ATOM 4560 O O . ASN A 1 636 ? -8.214 -12.476 21.672 1.00 91.31 636 ASN A O 1
ATOM 4564 N N . ALA A 1 637 ? -6.602 -12.744 23.201 1.00 82.94 637 ALA A N 1
ATOM 4565 C CA . ALA A 1 637 ? -5.477 -12.690 22.260 1.00 82.94 637 ALA A CA 1
ATOM 4566 C C . ALA A 1 637 ? -5.550 -13.709 21.103 1.00 82.94 637 ALA A C 1
ATOM 4568 O O . ALA A 1 637 ? -5.010 -13.457 20.028 1.00 82.94 637 ALA A O 1
ATOM 4569 N N . SER A 1 638 ? -6.211 -14.850 21.318 1.00 84.12 638 SER A N 1
ATOM 4570 C CA . SER A 1 638 ? -6.346 -15.938 20.339 1.00 84.12 638 SER A CA 1
ATOM 4571 C C . SER A 1 638 ? -7.620 -15.861 19.493 1.00 84.12 638 SER A C 1
ATOM 4573 O O . SER A 1 638 ? -7.807 -16.681 18.597 1.00 84.12 638 SER A O 1
ATOM 4575 N N . THR A 1 639 ? -8.501 -14.889 19.749 1.00 83.38 639 THR A N 1
ATOM 4576 C CA . THR A 1 639 ? -9.773 -14.773 19.032 1.00 83.38 639 THR A CA 1
ATOM 4577 C C . THR A 1 639 ? -9.553 -14.509 17.540 1.00 83.38 639 THR A C 1
ATOM 4579 O O . THR A 1 639 ? -8.882 -13.548 17.142 1.00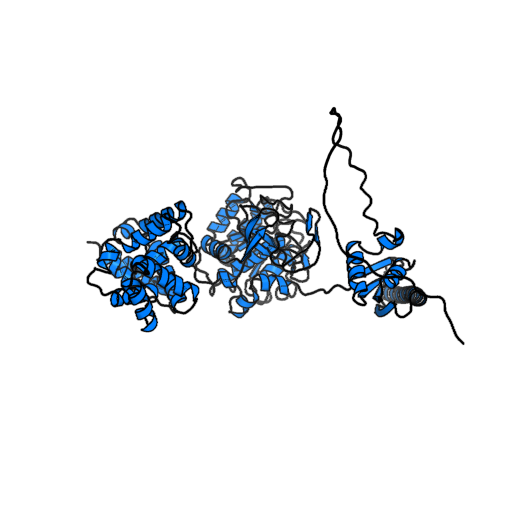 83.38 639 THR A O 1
ATOM 4582 N N . ASP A 1 640 ? -10.178 -15.335 16.700 1.00 77.94 640 ASP A N 1
ATOM 4583 C CA . ASP A 1 640 ? -10.386 -15.020 15.290 1.00 77.94 640 ASP A CA 1
ATOM 4584 C C . ASP A 1 640 ? -11.533 -14.009 15.161 1.00 77.94 640 ASP A C 1
ATOM 4586 O O . ASP A 1 640 ? -12.697 -14.338 15.379 1.00 77.94 640 ASP A O 1
ATOM 4590 N N . VAL A 1 641 ? -11.195 -12.765 14.816 1.00 68.62 641 VAL A N 1
ATOM 4591 C CA . VAL A 1 641 ? -12.154 -11.654 14.699 1.00 68.62 641 VAL A CA 1
ATOM 4592 C C . VAL A 1 641 ? -13.211 -11.945 13.635 1.00 68.62 641 VAL A C 1
ATOM 4594 O O . VAL A 1 641 ? -14.377 -11.617 13.834 1.00 68.62 641 VAL A O 1
ATOM 4597 N N . ASN A 1 642 ? -12.825 -12.591 12.530 1.00 59.22 642 ASN A N 1
ATOM 4598 C CA . ASN A 1 642 ? -13.749 -12.884 11.437 1.00 59.22 642 ASN A CA 1
ATOM 4599 C C . ASN A 1 642 ? -14.749 -13.966 11.849 1.00 59.22 642 ASN A C 1
ATOM 4601 O O . ASN A 1 642 ? -15.954 -13.770 11.710 1.00 59.22 642 ASN A O 1
ATOM 4605 N N . GLY A 1 643 ? -14.265 -15.074 12.421 1.00 63.38 643 GLY A N 1
ATOM 4606 C CA . GLY A 1 643 ? -15.126 -16.109 12.991 1.00 63.38 643 GLY A CA 1
ATOM 4607 C C . GLY A 1 643 ? -16.045 -15.578 14.097 1.00 63.38 643 GLY A C 1
ATOM 4608 O O . GLY A 1 643 ? -17.183 -16.026 14.227 1.00 63.38 643 GLY A O 1
ATOM 4609 N N . PHE A 1 644 ? -15.599 -14.566 14.847 1.00 83.88 644 PHE A N 1
ATOM 4610 C CA . PHE A 1 644 ? -16.392 -13.935 15.902 1.00 83.88 644 PHE A CA 1
ATOM 4611 C C . PHE A 1 644 ? -17.526 -13.033 15.373 1.00 83.88 644 PHE A C 1
ATOM 4613 O O . PHE A 1 644 ? -18.438 -12.694 16.130 1.00 83.88 644 PHE A O 1
ATOM 4620 N N . GLN A 1 645 ? -17.545 -12.683 14.080 1.00 84.31 645 GLN A N 1
ATOM 4621 C CA . GLN A 1 645 ? -18.580 -11.815 13.503 1.00 84.31 645 GLN A CA 1
ATOM 4622 C C . GLN A 1 645 ? -19.999 -12.391 13.651 1.00 84.31 645 GLN A C 1
ATOM 4624 O O . GLN A 1 645 ? -20.953 -11.642 13.849 1.00 84.31 645 GLN A O 1
ATOM 4629 N N . ALA A 1 646 ? -20.159 -13.718 13.619 1.00 76.56 646 ALA A N 1
ATOM 4630 C CA . ALA A 1 646 ? -21.460 -14.349 13.857 1.00 76.56 646 ALA A CA 1
ATOM 4631 C C . ALA A 1 646 ? -21.999 -14.033 15.265 1.00 76.56 646 ALA A C 1
ATOM 4633 O O . ALA A 1 646 ? -23.182 -13.733 15.428 1.00 76.56 646 ALA A O 1
ATOM 4634 N N . THR A 1 647 ? -21.118 -14.024 16.269 1.00 95.25 647 THR A N 1
ATOM 4635 C CA . THR A 1 647 ? -21.444 -13.640 17.650 1.00 95.25 647 THR A CA 1
ATOM 4636 C C . THR A 1 647 ? -21.793 -12.157 17.750 1.00 95.25 647 THR A C 1
ATOM 4638 O O . THR A 1 647 ? -22.720 -11.800 18.476 1.00 95.25 647 THR A O 1
ATOM 4641 N N . VAL A 1 648 ? -21.096 -11.297 16.999 1.00 86.44 648 VAL A N 1
ATOM 4642 C CA . VAL A 1 648 ? -21.394 -9.856 16.908 1.00 86.44 648 VAL A CA 1
ATOM 4643 C C . VAL A 1 648 ? -22.813 -9.632 16.382 1.00 86.44 648 VAL A C 1
ATOM 4645 O O . VAL A 1 648 ? -23.623 -8.993 17.056 1.00 86.44 648 VAL A O 1
ATOM 4648 N N . ASN A 1 649 ? -23.149 -10.244 15.245 1.00 85.44 649 ASN A N 1
ATOM 4649 C CA . ASN A 1 649 ? -24.472 -10.130 14.629 1.00 85.44 649 ASN A CA 1
ATOM 4650 C C . ASN A 1 649 ? -25.576 -10.673 15.554 1.00 85.44 649 ASN A C 1
ATOM 4652 O O . ASN A 1 649 ? -26.609 -10.030 15.739 1.00 85.44 649 ASN A O 1
ATOM 4656 N N . ALA A 1 650 ? -25.348 -11.832 16.183 1.00 96.81 650 ALA A N 1
ATOM 4657 C CA . ALA A 1 650 ? -26.297 -12.423 17.127 1.00 96.81 650 ALA A CA 1
ATOM 4658 C C . ALA A 1 650 ? -26.510 -11.545 18.372 1.00 96.81 650 ALA A C 1
ATOM 4660 O O . ALA A 1 650 ? -27.630 -11.437 18.873 1.00 96.81 650 ALA A O 1
ATOM 4661 N N . THR A 1 651 ? -25.451 -10.890 18.857 1.00 98.31 651 THR A N 1
ATOM 4662 C CA . THR A 1 651 ? -25.532 -9.967 19.996 1.00 98.31 651 THR A CA 1
ATOM 4663 C C . THR A 1 651 ? -26.385 -8.751 19.650 1.00 98.31 651 THR A C 1
ATOM 4665 O O . THR A 1 651 ? -27.269 -8.406 20.435 1.00 98.31 651 THR A O 1
ATOM 4668 N N . LEU A 1 652 ? -26.177 -8.130 18.482 1.00 96.81 652 LEU A N 1
ATOM 4669 C CA . LEU A 1 652 ? -26.992 -6.990 18.056 1.00 96.81 652 LEU A CA 1
ATOM 4670 C C . LEU A 1 652 ? -28.458 -7.393 17.857 1.00 96.81 652 LEU A C 1
ATOM 4672 O O . LEU A 1 652 ? -29.346 -6.738 18.399 1.00 96.81 652 LEU A O 1
ATOM 4676 N N . ALA A 1 653 ? -28.720 -8.519 17.190 1.00 95.94 653 ALA A N 1
ATOM 4677 C CA . ALA A 1 653 ? -30.079 -9.035 17.023 1.00 95.94 653 ALA A CA 1
ATOM 4678 C C . ALA A 1 653 ? -30.784 -9.256 18.375 1.00 95.94 653 ALA A C 1
ATOM 4680 O O . ALA A 1 653 ? -31.947 -8.891 18.544 1.00 95.94 653 ALA A O 1
ATOM 4681 N N . ALA A 1 654 ? -30.071 -9.788 19.374 1.00 96.81 654 ALA A N 1
ATOM 4682 C CA . ALA A 1 654 ? -30.600 -9.975 20.723 1.00 96.81 654 ALA A CA 1
ATOM 4683 C C . ALA A 1 654 ? -30.812 -8.660 21.495 1.00 96.81 654 ALA A C 1
ATOM 4685 O O . ALA A 1 654 ? -31.635 -8.625 22.410 1.00 96.81 654 ALA A O 1
ATOM 4686 N N . ILE A 1 655 ? -30.060 -7.601 21.175 1.00 97.12 655 ILE A N 1
ATOM 4687 C CA . ILE A 1 655 ? -30.273 -6.252 21.716 1.00 97.12 655 ILE A CA 1
ATOM 4688 C C . ILE A 1 655 ? -31.545 -5.651 21.114 1.00 97.12 655 ILE A C 1
ATOM 4690 O O . ILE A 1 655 ? -32.414 -5.210 21.866 1.00 97.12 655 ILE A O 1
ATOM 4694 N N . VAL A 1 656 ? -31.697 -5.712 19.789 1.00 95.06 656 VAL A N 1
ATOM 4695 C CA . VAL A 1 656 ? -32.885 -5.219 19.075 1.00 95.06 656 VAL A CA 1
ATOM 4696 C C . VAL A 1 656 ? -34.150 -5.940 19.540 1.00 95.06 656 VAL A C 1
ATOM 4698 O O . VAL A 1 656 ? -35.138 -5.292 19.865 1.00 95.06 656 VAL A O 1
ATOM 4701 N N . ALA A 1 657 ? -34.103 -7.267 19.682 1.00 92.00 657 ALA A N 1
ATOM 4702 C CA . ALA A 1 657 ? -35.239 -8.066 20.148 1.00 92.00 657 ALA A CA 1
ATOM 4703 C C . ALA A 1 657 ? -35.619 -7.833 21.624 1.00 92.00 657 ALA A C 1
ATOM 4705 O O . ALA A 1 657 ? -36.671 -8.289 22.060 1.00 92.00 657 ALA A O 1
ATOM 4706 N N . SER A 1 658 ? -34.758 -7.173 22.409 1.00 86.38 658 SER A N 1
ATOM 4707 C CA . SER A 1 658 ? -35.018 -6.871 23.824 1.00 86.38 658 SER A CA 1
ATOM 4708 C C . SER A 1 658 ? -35.674 -5.508 24.062 1.00 86.38 658 SER A C 1
ATOM 4710 O O . SER A 1 658 ? -35.883 -5.138 25.218 1.00 86.38 658 SER A O 1
ATOM 4712 N N . GLN A 1 659 ? -35.984 -4.769 22.992 1.00 75.94 659 GLN A N 1
ATOM 4713 C CA . GLN A 1 659 ? -36.765 -3.539 23.081 1.00 75.94 659 GLN A CA 1
ATOM 4714 C C . GLN A 1 659 ? -38.253 -3.872 23.303 1.00 75.94 659 GLN A C 1
ATOM 4716 O O . GLN A 1 659 ? -38.747 -4.812 22.677 1.00 75.94 659 GLN A O 1
ATOM 4721 N N . PRO A 1 660 ? -38.933 -3.165 24.224 1.00 60.41 660 PRO A N 1
ATOM 4722 C CA . PRO A 1 660 ? -40.333 -3.409 24.569 1.00 60.41 660 PRO A CA 1
ATOM 4723 C C . PRO A 1 660 ? -41.321 -3.094 23.443 1.00 60.41 660 PRO A C 1
ATOM 4725 O O . PRO A 1 660 ? -41.017 -2.214 22.602 1.00 60.41 660 PRO A O 1
#

Sequence (660 aa):
MNLKTTLVLAATLLATVPHALAQRAGADPETVSPFGKPPAAPAPEVDGLPATAARKVQPQHLQEMQRLLSLRPVDILVEYESAPPATASTTAELASLLSTRKADFERVKQRVGAALGGRSFQVLRDYDAMPMQFVRVSSFFGLLRVLLHADVKAVHPNALHRPVLAESLPLSRQPQMAASGMHGAGTTVAVLDTGVNYTLPAFGKCTAPGKPASCRVIAAVDIAANDNLLDAHGHGTNVAGIVAGMAPGARIASVDVFTGDEAKSSDILSGINWAINNKAALNIVAMNLSLGIAGRKYTASCPASFATTAFANARAAGILPVVSAGNDGFTDGVSEPACAPGAVRVGAVYDAYMGAKSWGVCTDASTAPDRVTCFSNGGNLLTLLAPGSSIAAAGLEFSGTSQAAPHVAGAIAVLRSSNAAPNDTLDQTVARLVASGKPVIDARSGIQKPRVDLTAALAPLVPSSWHGVVEQLYVAYLGRPADPAGLNFWAAALRAGNAPTAATPLHAAYGTNAVVKSVVDGFANSAESAALYPATVTTADFVNRVYVNVFGRSAEPGGLSFWAGAIDNGSVTRGQAVLAIMSGALVNNGVDAQAVLKKSSVAGNFTAIVDTSAEVAAFSGATALSKARQMLSMVNASTDVNGFQATVNATLAAIVASQP

pLDDT: mean 81.97, std 18.08, range [24.31, 98.81]